Protein AF-A0A353DMP8-F1 (afdb_monomer_lite)

pLDDT: mean 70.0, std 19.02, range [24.19, 96.75]

Foldseek 3Di:
DDDDDDDDDDDDDDDDDDDDAEEEEEDQDDDDLVDGDQQYKYANPNQQWIWGHDPSDTDTPGHPVPDDDDDDDDDDDPAFLDDDPVQFWTKGWPDNDDDAQDFTAIDIDGHPQKDFAWKWKDDPNAIDIDGPQQQPVVCNPVGDGAHPRGMRIDTHMAGAPPPAPAQDDDQEAREFQPVEAHEYEHPDLEAADLAGFYAYEYDYAHYEYEADADPVRAQSHEGADLEEHEYDHQEYEYERYEYEHHPNYPDQEENYHYPYVEYEYYRYEYEAAAHHAEPEEACALHYEYYNYEYEYPDDLVPAHEYLEHYEYHNDANNLEREYYYENYEYESHHYDDDDPRTRENYEYEYPRLEYEHEHELYEYYDLSGAGFAHYEYEYEDPCPPPVVVPLDDDPVNVVSSAHEYEYEYYNYEHRHPLVDPPDDLDQGANYEYYYDDDPDPPDDHWDDDDYNYFYHHYNYAYNNHDFDDDGDDFGARVPHTNYFYWTQDPPDDDDDDRNDRDGDRDDDDPDPDDDPPDDDDPPDPDDDD

Radius of gyration: 38.12 Å; chains: 1; bounding box: 134×67×126 Å

Secondary structure (DSSP, 8-state):
-PPPPPPPPPPPPPPPPPPPPP-EEEESSPPPTTSS-TT-EEEETTT-EEEEEETTEEEEEEETT-SPPPPPPPPPPTTEEEEETTTTEEEEESSS---TT-EE-EEEEE-TTEEEEEEEEEETTEEEEEETTTTHHHHHHH-EEP-TT--EEEEEEEE---------SSSS-EEETTT-SEEEE--SSEES-SSS-B-EEE-SSEEEEEPPBPTTSSB-EEEEESS-EEE-SSEEEEESEEEEE-TT----SEEEEE-SSEEEEEEEEEEE-S-EEEEEEESSS-EEEEEEEEEESS-GGGPPEEEEEEEE--SS--SEEEEEEES-EEES-EEPEETTEE-EEEEE----SEEEEEEES-EE--SSS-BSEEEEEEE-------TTSS----HHHHHHH---EEEEEES-EE-BSGGG-SS-SS---SEEEEEPPPSSTT----------EEEEEES-EETTEE----SSS--EETTEESEEEB------SSSS------B-------SSS--------S---S---

Structure (mmCIF, N/CA/C/O backbone):
data_AF-A0A353DMP8-F1
#
_entry.id   AF-A0A353DMP8-F1
#
loop_
_atom_site.group_PDB
_atom_site.id
_atom_site.type_symbol
_atom_site.label_atom_id
_atom_site.label_alt_id
_atom_site.label_comp_id
_atom_site.label_asym_id
_atom_site.label_entity_id
_atom_site.label_seq_id
_atom_site.pdbx_PDB_ins_code
_atom_site.Cartn_x
_atom_site.Cartn_y
_atom_site.Cartn_z
_atom_site.occupancy
_atom_site.B_iso_or_equiv
_atom_site.auth_seq_id
_atom_site.auth_comp_id
_atom_site.auth_asym_id
_atom_site.auth_atom_id
_atom_site.pdbx_PDB_model_num
ATOM 1 N N . GLU A 1 1 ? 93.066 14.734 -98.770 1.00 44.25 1 GLU A N 1
ATOM 2 C CA . GLU A 1 1 ? 93.262 13.328 -98.376 1.00 44.25 1 GLU A CA 1
ATOM 3 C C . GLU A 1 1 ? 92.172 13.032 -97.372 1.00 44.25 1 GLU A C 1
ATOM 5 O O . GLU A 1 1 ? 92.176 13.648 -96.313 1.00 44.25 1 GLU A O 1
ATOM 10 N N . ASP A 1 2 ? 91.198 12.211 -97.754 1.00 46.03 2 ASP A N 1
ATOM 11 C CA . ASP A 1 2 ? 90.052 11.886 -96.903 1.00 46.03 2 ASP A CA 1
ATOM 12 C C . ASP A 1 2 ? 90.388 10.593 -96.145 1.00 46.03 2 ASP A C 1
ATOM 14 O O . ASP A 1 2 ? 90.717 9.574 -96.756 1.00 46.03 2 ASP A O 1
ATOM 18 N N . GLY A 1 3 ? 90.416 10.673 -94.811 1.00 47.84 3 GLY A N 1
ATOM 19 C CA . GLY A 1 3 ? 90.747 9.558 -93.921 1.00 47.84 3 GLY A CA 1
ATOM 20 C C . GLY A 1 3 ? 89.606 8.543 -93.829 1.00 47.84 3 GLY A C 1
ATOM 21 O O . GLY A 1 3 ? 88.442 8.925 -93.811 1.00 47.84 3 GLY A O 1
ATOM 22 N N . GLN A 1 4 ? 89.950 7.254 -93.787 1.00 49.59 4 GLN A N 1
ATOM 23 C CA . GLN A 1 4 ? 88.997 6.149 -93.635 1.00 49.59 4 GLN A CA 1
ATOM 24 C C . GLN A 1 4 ? 88.373 6.124 -92.232 1.00 49.59 4 GLN A C 1
ATOM 26 O O . GLN A 1 4 ? 89.097 6.207 -91.238 1.00 49.59 4 GLN A O 1
ATOM 31 N N . ASP A 1 5 ? 87.056 5.921 -92.165 1.00 59.84 5 ASP A N 1
ATOM 32 C CA . ASP A 1 5 ? 86.337 5.626 -90.924 1.00 59.84 5 ASP A CA 1
ATOM 33 C C . ASP A 1 5 ? 86.674 4.211 -90.412 1.00 59.84 5 ASP A C 1
ATOM 35 O O . ASP A 1 5 ? 86.852 3.267 -91.189 1.00 59.84 5 ASP A O 1
ATOM 39 N N . GLY A 1 6 ? 86.810 4.074 -89.089 1.00 60.34 6 GLY A N 1
ATOM 40 C CA . GLY A 1 6 ? 87.169 2.825 -88.410 1.00 60.34 6 GLY A CA 1
ATOM 41 C C . GLY A 1 6 ? 86.010 1.825 -88.308 1.00 60.34 6 GLY A C 1
ATOM 42 O O . GLY A 1 6 ? 84.848 2.208 -88.310 1.00 60.34 6 GLY A O 1
ATOM 43 N N . PHE A 1 7 ? 86.339 0.532 -88.200 1.00 54.34 7 PHE A N 1
ATOM 44 C CA . PHE A 1 7 ? 85.360 -0.558 -88.092 1.00 54.34 7 PHE A CA 1
ATOM 45 C C . PHE A 1 7 ? 84.516 -0.485 -86.808 1.00 54.34 7 PHE A C 1
ATOM 47 O O . PHE A 1 7 ? 85.067 -0.341 -85.714 1.00 54.34 7 PHE A O 1
ATOM 54 N N . ASP A 1 8 ? 83.206 -0.706 -86.940 1.00 66.12 8 ASP A N 1
ATOM 55 C CA . ASP A 1 8 ? 82.282 -0.849 -85.811 1.00 66.12 8 ASP A CA 1
ATOM 56 C C . ASP A 1 8 ? 82.561 -2.128 -84.993 1.00 66.12 8 ASP A C 1
ATOM 58 O O . ASP A 1 8 ? 82.921 -3.186 -85.523 1.00 66.12 8 ASP A O 1
ATOM 62 N N . GLY A 1 9 ? 82.411 -2.023 -83.668 1.00 61.00 9 GLY A N 1
ATOM 63 C CA . GLY A 1 9 ? 82.624 -3.121 -82.720 1.00 61.00 9 GLY A CA 1
ATOM 64 C C . GLY A 1 9 ? 81.511 -4.178 -82.757 1.00 61.00 9 GLY A C 1
ATOM 65 O O . GLY A 1 9 ? 80.361 -3.867 -83.036 1.00 61.00 9 GLY A O 1
ATOM 66 N N . LYS A 1 10 ? 81.848 -5.441 -82.451 1.00 60.25 10 LYS A N 1
ATOM 67 C CA . LYS A 1 10 ? 80.879 -6.554 -82.413 1.00 60.25 10 LYS A CA 1
ATOM 68 C C . LYS A 1 10 ? 79.812 -6.364 -81.328 1.00 60.25 10 LYS A C 1
ATOM 70 O O . LYS A 1 10 ? 80.158 -6.141 -80.168 1.00 60.25 10 LYS A O 1
ATOM 75 N N . ASP A 1 11 ? 78.555 -6.599 -81.697 1.00 69.44 11 ASP A N 1
ATOM 76 C CA . ASP A 1 11 ? 77.418 -6.647 -80.773 1.00 69.44 11 ASP A CA 1
ATOM 77 C C . ASP A 1 11 ? 77.572 -7.750 -79.708 1.00 69.44 11 ASP A C 1
ATOM 79 O O . ASP A 1 11 ? 78.077 -8.847 -79.974 1.00 69.44 11 ASP A O 1
ATOM 83 N N . GLY A 1 12 ? 77.134 -7.450 -78.482 1.00 62.78 12 GLY A N 1
ATOM 84 C CA . GLY A 1 12 ? 77.158 -8.374 -77.344 1.00 62.78 12 GLY A CA 1
ATOM 85 C C . GLY A 1 12 ? 76.008 -9.391 -77.358 1.00 62.78 12 GLY A C 1
ATOM 86 O O . GLY A 1 12 ? 74.915 -9.104 -77.837 1.00 62.78 12 GLY A O 1
ATOM 87 N N . ASN A 1 13 ? 76.243 -10.582 -76.792 1.00 62.88 13 ASN A N 1
ATOM 88 C CA . ASN A 1 13 ? 75.238 -11.651 -76.707 1.00 62.88 13 ASN A CA 1
ATOM 89 C C . ASN A 1 13 ? 74.013 -11.246 -75.865 1.00 62.88 13 ASN A C 1
ATOM 91 O O . ASN A 1 13 ? 74.152 -10.682 -74.779 1.00 62.88 13 ASN A O 1
ATOM 95 N N . THR A 1 14 ? 72.821 -11.622 -76.329 1.00 67.94 14 THR A N 1
ATOM 96 C CA . THR A 1 14 ? 71.541 -11.424 -75.632 1.00 67.94 14 THR A CA 1
ATOM 97 C C . THR A 1 14 ? 71.459 -12.280 -74.357 1.00 67.94 14 THR A C 1
ATOM 99 O O . THR A 1 14 ? 71.878 -13.440 -74.350 1.00 67.94 14 THR A O 1
ATOM 102 N N . GLY A 1 15 ? 70.935 -11.714 -73.263 1.00 61.09 15 GLY A N 1
ATOM 103 C CA . GLY A 1 15 ? 70.731 -12.421 -71.988 1.00 61.09 15 GLY A CA 1
ATOM 104 C C . GLY A 1 15 ? 69.573 -13.430 -72.035 1.00 61.09 15 GLY A C 1
ATOM 105 O O . GLY A 1 15 ? 68.670 -13.286 -72.851 1.00 61.09 15 GLY A O 1
ATOM 106 N N . LYS A 1 16 ? 69.599 -14.454 -71.166 1.00 60.44 16 LYS A N 1
ATOM 107 C CA . LYS A 1 16 ? 68.503 -15.436 -71.021 1.00 60.44 16 LYS A CA 1
ATOM 108 C C . LYS A 1 16 ? 67.287 -14.823 -70.319 1.00 60.44 16 LYS A C 1
ATOM 110 O O . LYS A 1 16 ? 67.462 -14.112 -69.330 1.00 60.44 16 LYS A O 1
ATOM 115 N N . ASP A 1 17 ? 66.092 -15.200 -70.769 1.00 65.62 17 ASP A N 1
ATOM 116 C CA . ASP A 1 17 ? 64.818 -14.833 -70.142 1.00 65.62 17 ASP A CA 1
ATOM 117 C C . ASP A 1 17 ? 64.709 -15.365 -68.699 1.00 65.62 17 ASP A C 1
ATOM 119 O O . ASP A 1 17 ? 65.241 -16.428 -68.357 1.00 65.62 17 ASP A O 1
ATOM 123 N N . GLY A 1 18 ? 64.031 -14.603 -67.834 1.00 57.06 18 GLY A N 1
ATOM 124 C CA . GLY A 1 18 ? 63.725 -15.006 -66.458 1.00 57.06 18 GLY A CA 1
ATOM 125 C C . GLY A 1 18 ? 62.662 -16.110 -66.402 1.00 57.06 18 GLY A C 1
ATOM 126 O O . GLY A 1 18 ? 61.872 -16.254 -67.327 1.00 57.06 18 GLY A O 1
ATOM 127 N N . LYS A 1 19 ? 62.635 -16.899 -65.318 1.00 59.72 19 LYS A N 1
ATOM 128 C CA . LYS A 1 19 ? 61.583 -17.910 -65.093 1.00 59.72 19 LYS A CA 1
ATOM 129 C C . LYS A 1 19 ? 60.220 -17.236 -64.880 1.00 59.72 19 LYS A C 1
ATOM 131 O O . LYS A 1 19 ? 60.163 -16.224 -64.183 1.00 59.72 19 LYS A O 1
ATOM 136 N N . ASP A 1 20 ? 59.156 -17.842 -65.404 1.00 67.00 20 ASP A N 1
ATOM 137 C CA . ASP A 1 20 ? 57.774 -17.397 -65.190 1.00 67.00 20 ASP A CA 1
ATOM 138 C C . ASP A 1 20 ? 57.428 -17.349 -63.688 1.00 67.00 20 ASP A C 1
ATOM 140 O O . ASP A 1 20 ? 57.826 -18.224 -62.913 1.00 67.00 20 ASP A O 1
ATOM 144 N N . GLY A 1 21 ? 56.725 -16.294 -63.268 1.00 67.19 21 GLY A N 1
ATOM 145 C CA . GLY A 1 21 ? 56.284 -16.097 -61.883 1.00 67.19 21 GLY A CA 1
ATOM 146 C C . GLY A 1 21 ? 54.974 -16.827 -61.562 1.00 67.19 21 GLY A C 1
ATOM 147 O O . GLY A 1 21 ? 54.242 -17.228 -62.462 1.00 67.19 21 GLY A O 1
ATOM 148 N N . SER A 1 22 ? 54.653 -16.964 -60.274 1.00 78.94 22 SER A N 1
ATOM 149 C CA . SER A 1 22 ? 53.375 -17.533 -59.820 1.00 78.94 22 SER A CA 1
ATOM 150 C C . SER A 1 22 ? 52.200 -16.576 -60.050 1.00 78.94 22 SER A C 1
ATOM 152 O O . SER A 1 22 ? 52.317 -15.377 -59.781 1.00 78.94 22 SER A O 1
ATOM 154 N N . SER A 1 23 ? 51.057 -17.115 -60.466 1.00 85.38 23 SER A N 1
ATOM 155 C CA . SER A 1 23 ? 49.808 -16.400 -60.753 1.00 85.38 23 SER A CA 1
ATOM 156 C C . SER A 1 23 ? 48.729 -16.640 -59.687 1.00 85.38 23 SER A C 1
ATOM 158 O O . SER A 1 23 ? 48.753 -17.631 -58.958 1.00 85.38 23 SER A O 1
ATOM 160 N N . PHE A 1 24 ? 47.753 -15.728 -59.595 1.00 89.94 24 PHE A N 1
ATOM 161 C CA . PHE A 1 24 ? 46.554 -15.895 -58.765 1.00 89.94 24 PHE A CA 1
ATOM 162 C C . PHE A 1 24 ? 45.325 -16.043 -59.668 1.00 89.94 24 PHE A C 1
ATOM 164 O O . PHE A 1 24 ? 44.987 -15.135 -60.425 1.00 89.94 24 PHE A O 1
ATOM 171 N N . LEU A 1 25 ? 44.681 -17.201 -59.596 1.00 93.44 25 LEU A N 1
ATOM 172 C CA . LEU A 1 25 ? 43.546 -17.621 -60.408 1.00 93.44 25 LEU A CA 1
ATOM 173 C C . LEU A 1 25 ? 42.245 -17.566 -59.590 1.00 93.44 25 LEU A C 1
ATOM 175 O O . LEU A 1 25 ? 42.262 -17.524 -58.359 1.00 93.44 25 LEU A O 1
ATOM 179 N N . SER A 1 26 ? 41.095 -17.587 -60.260 1.00 93.44 26 SER A N 1
ATOM 180 C CA . SER A 1 26 ? 39.796 -17.699 -59.592 1.00 93.44 26 SER A CA 1
ATOM 181 C C . SER A 1 26 ? 38.739 -18.353 -60.477 1.00 93.44 26 SER A C 1
ATOM 183 O O . SER A 1 26 ? 38.838 -18.339 -61.705 1.00 93.44 26 SER A O 1
ATOM 185 N N . GLY A 1 27 ? 37.714 -18.921 -59.844 1.00 93.19 27 GLY A N 1
ATOM 186 C CA . GLY A 1 27 ? 36.556 -19.507 -60.516 1.00 93.19 27 GLY A CA 1
ATOM 187 C C . GLY A 1 27 ? 35.506 -19.994 -59.521 1.00 93.19 27 GLY A C 1
ATOM 188 O O . GLY A 1 27 ? 35.681 -19.873 -58.315 1.00 93.19 27 GLY A O 1
ATOM 189 N N . THR A 1 28 ? 34.387 -20.520 -60.012 1.00 93.06 28 THR A N 1
ATOM 190 C CA . THR A 1 28 ? 33.225 -20.886 -59.176 1.00 93.06 28 THR A CA 1
ATOM 191 C C . THR A 1 28 ? 33.259 -22.321 -58.642 1.00 93.06 28 THR A C 1
ATOM 193 O O . THR A 1 28 ? 32.383 -22.719 -57.881 1.00 93.06 28 THR A O 1
ATOM 196 N N . VAL A 1 29 ? 34.253 -23.111 -59.050 1.00 94.19 29 VAL A N 1
ATOM 197 C CA . VAL A 1 29 ? 34.468 -24.502 -58.623 1.00 94.19 29 VAL A CA 1
ATOM 198 C C . VAL A 1 29 ? 35.906 -24.688 -58.157 1.00 94.19 29 VAL A C 1
ATOM 200 O O . VAL A 1 29 ? 36.761 -23.858 -58.467 1.00 94.19 29 VAL A O 1
ATOM 203 N N . ASP A 1 30 ? 36.184 -25.763 -57.425 1.00 94.94 30 ASP A N 1
ATOM 204 C CA . ASP A 1 30 ? 37.546 -26.082 -56.990 1.00 94.94 30 ASP A CA 1
ATOM 205 C C . ASP A 1 30 ? 38.460 -26.349 -58.201 1.00 94.94 30 ASP A C 1
ATOM 207 O O . ASP A 1 30 ? 38.004 -26.891 -59.216 1.00 94.94 30 ASP A O 1
ATOM 211 N N . PRO A 1 31 ? 39.741 -25.950 -58.133 1.00 93.94 31 PRO A N 1
ATOM 212 C CA . PRO A 1 31 ? 40.644 -26.055 -59.269 1.00 93.94 31 PRO A CA 1
ATOM 213 C C . PRO A 1 31 ? 41.014 -27.517 -59.550 1.00 93.94 31 PRO A C 1
ATOM 215 O O . PRO A 1 31 ? 41.283 -28.301 -58.641 1.00 93.94 31 PRO A O 1
ATOM 218 N N . THR A 1 32 ? 41.065 -27.888 -60.828 1.00 92.19 32 THR A N 1
ATOM 219 C CA . THR A 1 32 ? 41.501 -29.221 -61.271 1.00 92.19 32 THR A CA 1
ATOM 220 C C . THR A 1 32 ? 43.012 -29.261 -61.505 1.00 92.19 32 THR A C 1
ATOM 222 O O . THR A 1 32 ? 43.634 -28.231 -61.764 1.00 92.19 32 THR A O 1
ATOM 225 N N . ALA A 1 33 ? 43.618 -30.453 -61.466 1.00 89.75 33 ALA A N 1
ATOM 226 C CA . ALA A 1 33 ? 45.068 -30.634 -61.637 1.00 89.75 33 ALA A CA 1
ATOM 227 C C . ALA A 1 33 ? 45.620 -30.045 -62.953 1.00 89.75 33 ALA A C 1
ATOM 229 O O . ALA A 1 33 ? 46.745 -29.554 -62.981 1.00 89.75 33 ALA A O 1
ATOM 230 N N . ASP A 1 34 ? 44.815 -29.995 -64.018 1.00 89.62 34 ASP A N 1
ATOM 231 C CA . ASP A 1 34 ? 45.215 -29.421 -65.314 1.00 89.62 34 ASP A CA 1
ATOM 232 C C . ASP A 1 34 ? 45.237 -27.878 -65.339 1.00 89.62 34 ASP A C 1
ATOM 234 O O . ASP A 1 34 ? 45.701 -27.276 -66.306 1.00 89.62 34 ASP A O 1
ATOM 238 N N . LEU A 1 35 ? 44.736 -27.214 -64.291 1.00 88.81 35 LEU A N 1
ATOM 239 C CA . LEU A 1 35 ? 44.659 -25.756 -64.205 1.00 88.81 35 LEU A CA 1
ATOM 240 C C . LEU A 1 35 ? 45.895 -25.174 -63.505 1.00 88.81 35 LEU A C 1
ATOM 242 O O . LEU A 1 35 ? 46.240 -25.616 -62.407 1.00 88.81 35 LEU A O 1
ATOM 246 N N . GLY A 1 36 ? 46.520 -24.158 -64.106 1.00 88.12 36 GLY A N 1
ATOM 247 C CA . GLY A 1 36 ? 47.635 -23.394 -63.525 1.00 88.12 36 GLY A CA 1
ATOM 248 C C . GLY A 1 36 ? 48.976 -24.137 -63.458 1.00 88.12 36 GLY A C 1
ATOM 249 O O . GLY A 1 36 ? 49.086 -25.309 -63.827 1.00 88.12 36 GLY A O 1
ATOM 250 N N . SER A 1 37 ? 49.991 -23.447 -62.950 1.00 90.50 37 SER A N 1
ATOM 251 C CA . SER A 1 37 ? 51.357 -23.942 -62.737 1.00 90.50 37 SER A CA 1
ATOM 252 C C . SER A 1 37 ? 51.676 -24.071 -61.247 1.00 90.50 37 SER A C 1
ATOM 254 O O . SER A 1 37 ? 51.052 -23.428 -60.404 1.00 90.50 37 SER A O 1
ATOM 256 N N . ASP A 1 38 ? 52.653 -24.909 -60.896 1.00 89.00 38 ASP A N 1
ATOM 257 C CA . ASP A 1 38 ? 53.108 -25.018 -59.507 1.00 89.00 38 ASP A CA 1
ATOM 258 C C . ASP A 1 38 ? 53.594 -23.660 -58.984 1.00 89.00 38 ASP A C 1
ATOM 260 O O . ASP A 1 38 ? 54.357 -22.950 -59.640 1.00 89.00 38 ASP A O 1
ATOM 264 N N . GLY A 1 39 ? 53.149 -23.306 -57.779 1.00 85.62 39 GLY A N 1
ATOM 265 C CA . GLY A 1 39 ? 53.327 -21.982 -57.190 1.00 85.62 39 GLY A CA 1
ATOM 266 C C . GLY A 1 39 ? 52.101 -21.080 -57.321 1.00 85.62 39 GLY A C 1
ATOM 267 O O . GLY A 1 39 ? 52.006 -20.120 -56.554 1.00 85.62 39 GLY A O 1
ATOM 268 N N . ASP A 1 40 ? 51.156 -21.398 -58.210 1.00 93.19 40 ASP A N 1
ATOM 269 C CA . ASP A 1 40 ? 49.926 -20.627 -58.367 1.00 93.19 40 ASP A CA 1
ATOM 270 C C . ASP A 1 40 ? 49.005 -20.751 -57.151 1.00 93.19 40 ASP A C 1
ATOM 272 O O . ASP A 1 40 ? 49.013 -21.726 -56.393 1.00 93.19 40 ASP A O 1
ATOM 276 N N . MET A 1 41 ? 48.168 -19.735 -56.996 1.00 94.62 41 MET A N 1
ATOM 277 C CA . MET A 1 41 ? 47.105 -19.666 -56.003 1.00 94.62 41 MET A CA 1
ATOM 278 C C . MET A 1 41 ? 45.758 -19.614 -56.723 1.00 94.62 41 MET A C 1
ATOM 280 O O . MET A 1 41 ? 45.675 -19.084 -57.828 1.00 94.62 41 MET A O 1
ATOM 284 N N . TYR A 1 42 ? 44.698 -20.133 -56.112 1.00 96.00 42 TYR A N 1
ATOM 285 C CA . TYR A 1 42 ? 43.359 -20.133 -56.700 1.00 96.00 42 TYR A CA 1
ATOM 286 C C . TYR A 1 42 ? 42.299 -19.795 -55.653 1.00 96.00 42 TYR A C 1
ATOM 288 O O . TYR A 1 42 ? 42.331 -20.352 -54.560 1.00 96.00 42 TYR A O 1
ATOM 296 N N . LEU A 1 43 ? 41.344 -18.924 -55.981 1.00 95.88 43 LEU A N 1
ATOM 297 C CA . LEU A 1 43 ? 40.158 -18.647 -55.162 1.00 95.88 43 LEU A CA 1
ATOM 298 C C . LEU A 1 43 ? 38.909 -19.268 -55.798 1.00 95.88 43 LEU A C 1
ATOM 300 O O . LEU A 1 43 ? 38.488 -18.843 -56.876 1.00 95.88 43 LEU A O 1
ATOM 304 N N . ASN A 1 44 ? 38.268 -20.200 -55.090 1.00 95.00 44 ASN A N 1
ATOM 305 C CA . ASN A 1 44 ? 36.896 -20.580 -55.398 1.00 95.00 44 ASN A CA 1
ATOM 306 C C . ASN A 1 44 ? 35.964 -19.473 -54.883 1.00 95.00 44 ASN A C 1
ATOM 308 O O . ASN A 1 44 ? 35.831 -19.280 -53.679 1.00 95.00 44 ASN A O 1
ATOM 312 N N . THR A 1 45 ? 35.324 -18.720 -55.774 1.00 92.38 45 THR A N 1
ATOM 313 C CA . THR A 1 45 ? 34.479 -17.572 -55.409 1.00 92.38 45 THR A CA 1
ATOM 314 C C . THR A 1 45 ? 33.133 -17.974 -54.807 1.00 92.38 45 THR A C 1
ATOM 316 O O . THR A 1 45 ? 32.512 -17.167 -54.118 1.00 92.38 45 THR A O 1
ATOM 319 N N . GLU A 1 46 ? 32.687 -19.212 -55.033 1.00 93.12 46 GLU A N 1
ATOM 320 C CA . GLU A 1 46 ? 31.439 -19.737 -54.477 1.00 93.12 46 GLU A CA 1
ATOM 321 C C . GLU A 1 46 ? 31.649 -20.157 -53.018 1.00 93.12 46 GLU A C 1
ATOM 323 O O . GLU A 1 46 ? 31.002 -19.648 -52.098 1.00 93.12 46 GLU A O 1
ATOM 328 N N . THR A 1 47 ? 32.637 -21.023 -52.775 1.00 90.94 47 THR A N 1
ATOM 329 C CA . THR A 1 47 ? 32.945 -21.508 -51.422 1.00 90.94 47 THR A CA 1
ATOM 330 C C . THR A 1 47 ? 33.774 -20.512 -50.624 1.00 90.94 47 THR A C 1
ATOM 332 O O . THR A 1 47 ? 33.679 -20.497 -49.403 1.00 90.94 47 THR A O 1
ATOM 335 N N . ASN A 1 48 ? 34.486 -19.599 -51.293 1.00 92.06 48 ASN A N 1
ATOM 336 C CA . ASN A 1 48 ? 35.463 -18.660 -50.726 1.00 92.06 48 ASN A CA 1
ATOM 337 C C . ASN A 1 48 ? 36.737 -19.351 -50.219 1.00 92.06 48 ASN A C 1
ATOM 339 O O . ASN A 1 48 ? 37.487 -18.790 -49.420 1.00 92.06 48 ASN A O 1
ATOM 343 N N . ASP A 1 49 ? 36.991 -20.566 -50.697 1.00 93.81 49 ASP A N 1
ATOM 344 C CA . ASP A 1 49 ? 38.189 -21.319 -50.371 1.00 93.81 49 ASP A CA 1
ATOM 345 C C . ASP A 1 49 ? 39.369 -20.905 -51.251 1.00 93.81 49 ASP A C 1
ATOM 347 O O . ASP A 1 49 ? 39.234 -20.701 -52.458 1.00 93.81 49 ASP A O 1
ATOM 351 N N . VAL A 1 50 ? 40.543 -20.808 -50.638 1.00 94.81 50 VAL A N 1
ATOM 352 C CA . VAL A 1 50 ? 41.807 -20.513 -51.312 1.00 94.81 50 VAL A CA 1
ATOM 353 C C . VAL A 1 50 ? 42.648 -21.774 -51.371 1.00 94.81 50 VAL A C 1
ATOM 355 O O . VAL A 1 50 ? 42.805 -22.470 -50.369 1.00 94.81 50 VAL A O 1
ATOM 358 N N . PHE A 1 51 ? 43.227 -22.036 -52.535 1.00 95.31 51 PHE A N 1
ATOM 359 C CA . PHE A 1 51 ? 44.059 -23.189 -52.838 1.00 95.31 51 PHE A CA 1
ATOM 360 C C . PHE A 1 51 ? 45.438 -22.733 -53.316 1.00 95.31 51 PHE A C 1
ATOM 362 O O . PHE A 1 51 ? 45.586 -21.629 -53.841 1.00 95.31 51 PHE A O 1
ATOM 369 N N . LYS A 1 52 ? 46.439 -23.599 -53.164 1.00 94.69 52 LYS A N 1
ATOM 370 C CA . LYS A 1 52 ? 47.785 -23.428 -53.717 1.00 94.69 52 LYS A CA 1
ATOM 371 C C . LYS A 1 52 ? 48.202 -24.670 -54.484 1.00 94.69 52 LYS A C 1
ATOM 373 O O . LYS A 1 52 ? 47.983 -25.775 -53.987 1.00 94.69 52 LYS A O 1
ATOM 378 N N . LYS A 1 53 ? 48.820 -24.484 -55.650 1.00 93.00 53 LYS A N 1
ATOM 379 C CA . LYS A 1 53 ? 49.335 -25.585 -56.458 1.00 93.00 53 LYS A CA 1
ATOM 380 C C . LYS A 1 53 ? 50.783 -25.908 -56.108 1.00 93.00 53 LYS A C 1
ATOM 382 O O . LYS A 1 53 ? 51.624 -25.006 -56.062 1.00 93.00 53 LYS A O 1
ATOM 387 N N . ALA A 1 54 ? 51.070 -27.178 -55.861 1.00 90.00 54 ALA A N 1
ATOM 388 C CA . ALA A 1 54 ? 52.415 -27.707 -55.681 1.00 90.00 54 ALA A CA 1
ATOM 389 C C . ALA A 1 54 ? 52.454 -29.175 -56.119 1.00 90.00 54 ALA A C 1
ATOM 391 O O . ALA A 1 54 ? 51.503 -29.912 -55.869 1.00 90.00 54 ALA A O 1
ATOM 392 N N . ASP A 1 55 ? 53.548 -29.588 -56.760 1.00 90.94 55 ASP A N 1
ATOM 393 C CA . ASP A 1 55 ? 53.764 -30.953 -57.249 1.00 90.94 55 ASP A CA 1
ATOM 394 C C . ASP A 1 55 ? 52.626 -31.460 -58.163 1.00 90.94 55 ASP A C 1
ATOM 396 O O . ASP A 1 55 ? 52.275 -32.639 -58.164 1.00 90.94 55 ASP A O 1
ATOM 400 N N . GLY A 1 56 ? 52.035 -30.555 -58.953 1.00 88.44 56 GLY A N 1
ATOM 401 C CA . GLY A 1 56 ? 50.915 -30.844 -59.850 1.00 88.44 56 GLY A CA 1
ATOM 402 C C . GLY A 1 56 ? 49.535 -30.892 -59.182 1.00 88.44 56 GLY A C 1
ATOM 403 O O . GLY A 1 56 ? 48.536 -31.017 -59.892 1.00 88.44 56 GLY A O 1
ATOM 404 N N . GLU A 1 57 ? 49.442 -30.738 -57.858 1.00 91.25 57 GLU A N 1
ATOM 405 C CA . GLU A 1 57 ? 48.191 -30.844 -57.099 1.00 91.25 57 GLU A CA 1
ATOM 406 C C . GLU A 1 57 ? 47.790 -29.536 -56.409 1.00 91.25 57 GLU A C 1
ATOM 408 O O . GLU A 1 57 ? 48.624 -28.745 -55.968 1.00 91.25 57 GLU A O 1
ATOM 413 N N . TRP A 1 58 ? 46.479 -29.313 -56.279 1.00 95.06 58 TRP A N 1
ATOM 414 C CA . TRP A 1 58 ? 45.918 -28.173 -55.557 1.00 95.06 58 TRP A CA 1
ATOM 415 C C . TRP A 1 58 ? 45.589 -28.548 -54.112 1.00 95.06 58 TRP A C 1
ATOM 417 O O . TRP A 1 58 ? 44.739 -29.396 -53.855 1.00 95.06 58 TRP A O 1
ATOM 427 N N . THR A 1 59 ? 46.213 -27.862 -53.155 1.00 95.19 59 THR A N 1
ATOM 428 C CA . THR A 1 59 ? 45.923 -28.014 -51.723 1.00 95.19 59 THR A CA 1
ATOM 429 C C . THR A 1 59 ? 45.130 -26.817 -51.209 1.00 95.19 59 THR A C 1
ATOM 431 O O . THR A 1 59 ? 45.539 -25.671 -51.402 1.00 95.19 59 THR A O 1
ATOM 434 N N . LYS A 1 60 ? 44.013 -27.064 -50.516 1.00 94.19 60 LYS A N 1
ATOM 435 C CA . LYS A 1 60 ? 43.227 -26.018 -49.845 1.00 94.19 60 LYS A CA 1
ATOM 436 C C . LYS A 1 60 ? 44.014 -25.429 -48.669 1.00 94.19 60 LYS A C 1
ATOM 438 O O . LYS A 1 60 ? 44.415 -26.155 -47.766 1.00 94.19 60 LYS A O 1
ATOM 443 N N . LEU A 1 61 ? 44.193 -24.111 -48.668 1.00 91.62 61 LEU A N 1
ATOM 444 C CA . LEU A 1 61 ? 44.859 -23.358 -47.604 1.00 91.62 61 LEU A CA 1
ATOM 445 C C . LEU A 1 61 ? 43.891 -22.841 -46.535 1.00 91.62 61 LEU A C 1
ATOM 447 O O . LEU A 1 61 ? 44.265 -22.757 -45.370 1.00 91.62 61 LEU A O 1
ATOM 451 N N . GLY A 1 62 ? 42.666 -22.467 -46.910 1.00 89.00 62 GLY A N 1
ATOM 452 C CA . GLY A 1 62 ? 41.696 -21.890 -45.975 1.00 89.00 62 GLY A CA 1
ATOM 453 C C . GLY A 1 62 ? 40.519 -21.219 -46.674 1.00 89.00 62 GLY A C 1
ATOM 454 O O . GLY A 1 62 ? 40.372 -21.354 -47.885 1.00 89.00 62 GLY A O 1
ATOM 455 N N . ASN A 1 63 ? 39.693 -20.499 -45.911 1.00 90.06 63 ASN A N 1
ATOM 456 C CA . ASN A 1 63 ? 38.545 -19.744 -46.416 1.00 90.06 63 ASN A CA 1
ATOM 457 C C . ASN A 1 63 ? 38.708 -18.245 -46.125 1.00 90.06 63 ASN A C 1
ATOM 459 O O . ASN A 1 63 ? 39.038 -17.874 -44.999 1.00 90.06 63 ASN A O 1
ATOM 463 N N . ILE A 1 64 ? 38.463 -17.376 -47.110 1.00 88.19 64 ILE A N 1
ATOM 464 C CA . ILE A 1 64 ? 38.666 -15.923 -46.953 1.00 88.19 64 ILE A CA 1
ATOM 465 C C . ILE A 1 64 ? 37.576 -15.229 -46.132 1.00 88.19 64 ILE A C 1
ATOM 467 O O . ILE A 1 64 ? 37.770 -14.084 -45.735 1.00 88.19 64 ILE A O 1
ATOM 471 N N . LYS A 1 65 ? 36.435 -15.883 -45.872 1.00 80.56 65 LYS A N 1
ATOM 472 C CA . LYS A 1 65 ? 35.343 -15.286 -45.088 1.00 80.56 65 LYS A CA 1
ATOM 473 C C . LYS A 1 65 ? 35.578 -15.323 -43.574 1.00 80.56 65 LYS A C 1
ATOM 475 O O . LYS A 1 65 ? 34.863 -14.619 -42.868 1.00 80.56 65 LYS A O 1
ATOM 480 N N . GLY A 1 66 ? 36.580 -16.066 -43.091 1.00 70.25 66 GLY A N 1
ATOM 481 C CA . GLY A 1 66 ? 36.810 -16.271 -41.657 1.00 70.25 66 GLY A CA 1
ATOM 482 C C . GLY A 1 66 ? 35.608 -16.910 -40.947 1.00 70.25 66 GLY A C 1
ATOM 483 O O . GLY A 1 66 ? 34.576 -17.192 -41.560 1.00 70.25 66 GLY A O 1
ATOM 484 N N . ASP A 1 67 ? 35.732 -17.148 -39.643 1.00 75.62 67 ASP A N 1
ATOM 485 C CA . ASP A 1 67 ? 34.579 -17.548 -38.836 1.00 75.62 67 ASP A CA 1
ATOM 486 C C . ASP A 1 67 ? 33.607 -16.368 -38.680 1.00 75.62 67 ASP A C 1
ATOM 488 O O . ASP A 1 67 ? 34.002 -15.198 -38.676 1.00 75.62 67 ASP A O 1
ATOM 492 N N . LYS A 1 68 ? 32.311 -16.668 -38.544 1.00 70.62 68 LYS A N 1
ATOM 493 C CA . LYS A 1 68 ? 31.298 -15.649 -38.244 1.00 70.62 68 LYS A CA 1
ATOM 494 C C . LYS A 1 68 ? 31.668 -14.961 -36.924 1.00 70.62 68 LYS A C 1
ATOM 496 O O . LYS A 1 68 ? 31.799 -15.639 -35.912 1.00 70.62 68 LYS A O 1
ATOM 501 N N . GLY A 1 69 ? 31.788 -13.632 -36.935 1.00 64.81 69 GLY A N 1
ATOM 502 C CA . GLY A 1 69 ? 32.000 -12.857 -35.710 1.00 64.81 69 GLY A CA 1
ATOM 503 C C . GLY A 1 69 ? 30.858 -13.034 -34.704 1.00 64.81 69 GLY A C 1
ATOM 504 O O . GLY A 1 69 ? 29.728 -13.361 -35.086 1.00 64.81 69 GLY A O 1
ATOM 505 N N . ASP A 1 70 ? 31.151 -12.805 -33.425 1.00 68.25 70 ASP A N 1
ATOM 506 C CA . ASP A 1 70 ? 30.154 -12.863 -32.355 1.00 68.25 70 ASP A CA 1
ATOM 507 C C . ASP A 1 70 ? 28.952 -11.954 -32.657 1.00 68.25 70 ASP A C 1
ATOM 509 O O . ASP A 1 70 ? 29.066 -10.907 -33.305 1.00 68.25 70 ASP A O 1
ATOM 513 N N . LYS A 1 71 ? 27.761 -12.359 -32.197 1.00 60.09 71 LYS A N 1
ATOM 514 C CA . LYS A 1 71 ? 26.560 -11.523 -32.307 1.00 60.09 71 LYS A CA 1
ATOM 515 C C . LYS A 1 71 ? 26.821 -10.216 -31.545 1.00 60.09 71 LYS A C 1
ATOM 517 O O . LYS A 1 71 ? 27.106 -10.264 -30.354 1.00 60.09 71 LYS A O 1
ATOM 522 N N . GLY A 1 72 ? 26.699 -9.070 -32.218 1.00 51.97 72 GLY A N 1
ATOM 523 C CA . GLY A 1 72 ? 26.805 -7.764 -31.561 1.00 51.97 72 GLY A CA 1
ATOM 524 C C . GLY A 1 72 ? 25.785 -7.617 -30.427 1.00 51.97 72 GLY A C 1
ATOM 525 O O . GLY A 1 72 ? 24.668 -8.132 -30.532 1.00 51.97 72 GLY A O 1
ATOM 526 N N . GLU A 1 73 ? 26.171 -6.933 -29.348 1.00 56.47 73 GLU A N 1
ATOM 527 C CA . GLU A 1 73 ? 25.264 -6.583 -28.251 1.00 56.47 73 GLU A CA 1
ATOM 528 C C . GLU A 1 73 ? 24.062 -5.792 -28.794 1.00 56.47 73 GLU A C 1
ATOM 530 O O . GLU A 1 73 ? 24.228 -4.883 -29.611 1.00 56.47 73 GLU A O 1
ATOM 535 N N . ASP A 1 74 ? 22.841 -6.154 -28.377 1.00 61.84 74 ASP A N 1
ATOM 536 C CA . ASP A 1 74 ? 21.615 -5.526 -28.882 1.00 61.84 74 ASP A CA 1
ATOM 537 C C . ASP A 1 74 ? 21.656 -4.004 -28.634 1.00 61.84 74 ASP A C 1
ATOM 539 O O . ASP A 1 74 ? 21.690 -3.552 -27.479 1.00 61.84 74 ASP A O 1
ATOM 543 N N . ALA A 1 75 ? 21.657 -3.230 -29.725 1.00 59.06 75 ALA A N 1
ATOM 544 C CA . ALA A 1 75 ? 21.713 -1.772 -29.714 1.00 59.06 75 ALA A CA 1
ATOM 545 C C . ALA A 1 75 ? 20.556 -1.160 -28.906 1.00 59.06 75 ALA A C 1
ATOM 547 O O . ALA A 1 75 ? 19.446 -1.695 -28.877 1.00 59.06 75 ALA A O 1
ATOM 548 N N . ILE A 1 76 ? 20.811 -0.010 -28.271 1.00 59.47 76 ILE A N 1
ATOM 549 C CA . ILE A 1 76 ? 19.776 0.776 -27.589 1.00 59.47 76 ILE A CA 1
ATOM 550 C C . ILE A 1 76 ? 18.722 1.185 -28.637 1.00 59.47 76 ILE A C 1
ATOM 552 O O . ILE A 1 76 ? 19.090 1.803 -29.641 1.00 59.47 76 ILE A O 1
ATOM 556 N N . PRO A 1 77 ? 17.433 0.852 -28.446 1.00 62.31 77 PRO A N 1
ATOM 557 C CA . PRO A 1 77 ? 16.370 1.243 -29.362 1.00 62.31 77 PRO A CA 1
ATOM 558 C C . PRO A 1 77 ? 16.328 2.761 -29.542 1.00 62.31 77 PRO A C 1
ATOM 560 O O . PRO A 1 77 ? 16.433 3.514 -28.576 1.00 62.31 77 PRO A O 1
ATOM 563 N N . THR A 1 78 ? 16.103 3.219 -30.774 1.00 59.81 78 THR A N 1
ATOM 564 C CA . THR A 1 78 ? 16.036 4.649 -31.134 1.00 59.81 78 THR A CA 1
ATOM 565 C C . THR A 1 78 ? 14.923 5.413 -30.399 1.00 59.81 78 THR A C 1
ATOM 567 O O . THR A 1 78 ? 14.952 6.637 -30.344 1.00 59.81 78 THR A O 1
ATOM 570 N N . TYR A 1 79 ? 13.964 4.696 -29.807 1.00 61.88 79 TYR A N 1
ATOM 571 C CA . TYR A 1 79 ? 12.800 5.237 -29.101 1.00 61.88 79 TYR A CA 1
ATOM 572 C C . TYR A 1 79 ? 12.823 4.929 -27.595 1.00 61.88 79 TYR A C 1
ATOM 574 O O . TYR A 1 79 ? 11.786 4.746 -26.960 1.00 61.88 79 TYR A O 1
ATOM 582 N N . ALA A 1 80 ? 14.018 4.819 -27.010 1.00 59.16 80 ALA A N 1
ATOM 583 C CA . ALA A 1 80 ? 14.160 4.767 -25.562 1.00 59.16 80 ALA A CA 1
ATOM 584 C C . ALA A 1 80 ? 13.764 6.127 -24.963 1.00 59.16 80 ALA A C 1
ATOM 586 O O . ALA A 1 80 ? 14.443 7.130 -25.175 1.00 59.16 80 ALA A O 1
ATOM 587 N N . ASN A 1 81 ? 12.668 6.160 -24.200 1.00 56.31 81 ASN A N 1
ATOM 588 C CA . ASN A 1 81 ? 12.157 7.393 -23.591 1.00 56.31 81 ASN A CA 1
ATOM 589 C C . ASN A 1 81 ? 12.994 7.851 -22.387 1.00 56.31 81 ASN A C 1
ATOM 591 O O . ASN A 1 81 ? 12.812 8.963 -21.893 1.00 56.31 81 ASN A O 1
ATOM 595 N N . THR A 1 82 ? 13.924 7.022 -21.899 1.00 53.50 82 THR A N 1
ATOM 596 C CA . THR A 1 82 ? 14.927 7.429 -20.906 1.00 53.50 82 THR A CA 1
ATOM 597 C C . THR A 1 82 ? 16.081 6.427 -20.893 1.00 53.50 82 THR A C 1
ATOM 599 O O . THR A 1 82 ? 15.954 5.342 -20.334 1.00 53.50 82 THR A O 1
ATOM 602 N N . PHE A 1 83 ? 17.216 6.757 -21.514 1.00 43.69 83 PHE A N 1
ATOM 603 C CA . PHE A 1 83 ? 18.453 5.997 -21.316 1.00 43.69 83 PHE A CA 1
ATOM 604 C C . PHE A 1 83 ? 19.172 6.550 -20.080 1.00 43.69 83 PHE A C 1
ATOM 606 O O . PHE A 1 83 ? 19.709 7.656 -20.124 1.00 43.69 83 PHE A O 1
ATOM 613 N N . LEU A 1 84 ? 19.149 5.806 -18.971 1.00 52.34 84 LEU A N 1
ATOM 614 C CA . LEU A 1 84 ? 19.829 6.174 -17.724 1.00 52.34 84 LEU A CA 1
ATOM 615 C C . LEU A 1 84 ? 20.713 5.005 -17.259 1.00 52.34 84 LEU A C 1
ATOM 617 O O . LEU A 1 84 ? 20.301 4.231 -16.399 1.00 52.34 84 LEU A O 1
ATOM 621 N N . PRO A 1 85 ? 21.940 4.869 -17.798 1.00 46.12 85 PRO A N 1
ATOM 622 C CA . PRO A 1 85 ? 22.843 3.759 -17.472 1.00 46.12 85 PRO A CA 1
ATOM 623 C C . PRO A 1 85 ? 23.289 3.727 -15.999 1.00 46.12 85 PRO A C 1
ATOM 625 O O . PRO A 1 85 ? 23.856 2.745 -15.547 1.00 46.12 85 PRO A O 1
ATOM 628 N N . SER A 1 86 ? 23.028 4.774 -15.209 1.00 53.78 86 SER A N 1
ATOM 629 C CA . SER A 1 86 ? 23.269 4.767 -13.759 1.00 53.78 86 SER A CA 1
ATOM 630 C C . SER A 1 86 ? 22.107 4.202 -12.929 1.00 53.78 86 SER A C 1
ATOM 632 O O . SER A 1 86 ? 22.233 4.122 -11.710 1.00 53.78 86 SER A O 1
ATOM 634 N N . LEU A 1 87 ? 20.968 3.867 -13.551 1.00 56.47 87 LEU A N 1
ATOM 635 C CA . LEU A 1 87 ? 19.747 3.416 -12.871 1.00 56.47 87 LEU A CA 1
ATOM 636 C C . LEU A 1 87 ? 19.410 1.937 -13.116 1.00 56.47 87 LEU A C 1
ATOM 638 O O . LEU A 1 87 ? 18.322 1.520 -12.751 1.00 56.47 87 LEU A O 1
ATOM 642 N N . GLY A 1 88 ? 20.296 1.129 -13.708 1.00 67.44 88 GLY A N 1
ATOM 643 C CA . GLY A 1 88 ? 20.073 -0.319 -13.828 1.00 67.44 88 GLY A CA 1
ATOM 644 C C . GLY A 1 88 ? 19.169 -0.780 -14.973 1.00 67.44 88 GLY A C 1
ATOM 645 O O . GLY A 1 88 ? 18.730 -1.932 -14.985 1.00 67.44 88 GLY A O 1
ATOM 646 N N . GLY A 1 89 ? 18.873 0.089 -15.942 1.00 76.06 89 GLY A N 1
ATOM 647 C CA . GLY A 1 89 ? 18.104 -0.270 -17.132 1.00 76.06 89 GLY A CA 1
ATOM 648 C C . GLY A 1 89 ? 17.473 0.919 -17.853 1.00 76.06 89 GLY A C 1
ATOM 649 O O . GLY A 1 89 ? 17.731 2.082 -17.540 1.00 76.06 89 GLY A O 1
ATOM 650 N N . TYR A 1 90 ? 16.615 0.627 -18.833 1.00 77.12 90 TYR A N 1
ATOM 651 C CA . TYR A 1 90 ? 15.780 1.628 -19.504 1.00 77.12 90 TYR A CA 1
ATOM 652 C C . TYR A 1 90 ? 14.437 1.060 -19.977 1.00 77.12 90 TYR A C 1
ATOM 654 O O . TYR A 1 90 ? 14.306 -0.136 -20.255 1.00 77.12 90 TYR A O 1
ATOM 662 N N . LEU A 1 91 ? 13.447 1.948 -20.115 1.00 81.62 91 LEU A N 1
ATOM 663 C CA . LEU A 1 91 ? 12.196 1.667 -20.821 1.00 81.62 91 LEU A CA 1
ATOM 664 C C . LEU A 1 91 ? 12.259 2.180 -22.250 1.00 81.62 91 LEU A C 1
ATOM 666 O O . LEU A 1 91 ? 12.822 3.240 -22.536 1.00 81.62 91 LEU A O 1
ATOM 670 N N . TYR A 1 92 ? 11.620 1.442 -23.142 1.00 80.25 92 TYR A N 1
ATOM 671 C CA . TYR A 1 92 ? 11.471 1.825 -24.531 1.00 80.25 92 TYR A CA 1
ATOM 672 C C . TYR A 1 92 ? 10.114 1.389 -25.057 1.00 80.25 92 TYR A C 1
ATOM 674 O O . TYR A 1 92 ? 9.567 0.359 -24.662 1.00 80.25 92 TYR A O 1
ATOM 682 N N . SER A 1 93 ? 9.574 2.191 -25.961 1.00 80.88 93 SER A N 1
ATOM 683 C CA . SER A 1 93 ? 8.448 1.788 -26.787 1.00 80.88 93 SER A CA 1
ATOM 684 C C . SER A 1 93 ? 8.926 0.999 -28.005 1.00 80.88 93 SER A C 1
ATOM 686 O O . SER A 1 93 ? 10.089 1.082 -28.407 1.00 80.88 93 SER A O 1
ATOM 688 N N . ASP A 1 94 ? 8.026 0.244 -28.632 1.00 78.75 94 ASP A N 1
ATOM 689 C CA . ASP A 1 94 ? 8.306 -0.387 -29.927 1.00 78.75 94 ASP A CA 1
ATOM 690 C C . ASP A 1 94 ? 8.469 0.634 -31.076 1.00 78.75 94 ASP A C 1
ATOM 692 O O . ASP A 1 94 ? 9.149 0.343 -32.062 1.00 78.75 94 ASP A O 1
ATOM 696 N N . LYS A 1 95 ? 7.924 1.850 -30.922 1.00 78.38 95 LYS A N 1
ATOM 697 C CA . LYS A 1 95 ? 8.048 2.968 -31.871 1.00 78.38 95 LYS A CA 1
ATOM 698 C C . LYS A 1 95 ? 8.078 4.351 -31.210 1.00 78.38 95 LYS A C 1
ATOM 700 O O . LYS A 1 95 ? 7.715 4.507 -30.047 1.00 78.38 95 LYS A O 1
ATOM 705 N N . GLY A 1 96 ? 8.501 5.369 -31.963 1.00 74.56 96 GLY A N 1
ATOM 706 C CA . GLY A 1 96 ? 8.694 6.739 -31.457 1.00 74.56 96 GLY A CA 1
ATOM 707 C C . GLY A 1 96 ? 7.444 7.605 -31.371 1.00 74.56 96 GLY A C 1
ATOM 708 O O . GLY A 1 96 ? 7.444 8.602 -30.657 1.00 74.56 96 GLY A O 1
ATOM 709 N N . SER A 1 97 ? 6.382 7.247 -32.090 1.00 79.81 97 SER A N 1
ATOM 710 C CA . SER A 1 97 ? 5.118 7.981 -32.091 1.00 79.81 97 SER A CA 1
ATOM 711 C C . SER A 1 97 ? 3.951 7.034 -32.334 1.00 79.81 97 SER A C 1
ATOM 713 O O . SER A 1 97 ? 4.073 6.045 -33.060 1.00 79.81 97 SER A O 1
ATOM 715 N N . TYR A 1 98 ? 2.814 7.355 -31.730 1.00 84.25 98 TYR A N 1
ATOM 716 C CA . TYR A 1 98 ? 1.588 6.568 -31.791 1.00 84.25 98 TYR A CA 1
ATOM 717 C C . TYR A 1 98 ? 0.437 7.457 -32.230 1.00 84.25 98 TYR A C 1
ATOM 719 O O . TYR A 1 98 ? 0.377 8.621 -31.831 1.00 84.25 98 TYR A O 1
ATOM 727 N N . GLU A 1 99 ? -0.478 6.896 -33.013 1.00 86.19 99 GLU A N 1
ATOM 728 C CA . GLU A 1 99 ? -1.727 7.576 -33.341 1.00 86.19 99 GLU A CA 1
ATOM 729 C C . GLU A 1 99 ? -2.680 7.522 -32.142 1.00 86.19 99 GLU A C 1
ATOM 731 O O . GLU A 1 99 ? -2.648 6.579 -31.346 1.00 86.19 99 GLU A O 1
ATOM 736 N N . ALA A 1 100 ? -3.549 8.524 -31.993 1.00 84.62 100 ALA A N 1
ATOM 737 C CA . ALA A 1 100 ? -4.516 8.543 -30.898 1.00 84.62 100 ALA A CA 1
ATOM 738 C C . ALA A 1 100 ? -5.387 7.269 -30.907 1.00 84.62 100 ALA A C 1
ATOM 740 O O . ALA A 1 100 ? -5.962 6.894 -31.926 1.00 84.62 100 ALA A O 1
ATOM 741 N N . GLY A 1 101 ? -5.487 6.602 -29.754 1.00 82.12 101 GLY A N 1
ATOM 742 C CA . GLY A 1 101 ? -6.212 5.339 -29.585 1.00 82.12 101 GLY A CA 1
ATOM 743 C C . GLY A 1 101 ? -5.381 4.072 -29.820 1.00 82.12 101 GLY A C 1
ATOM 744 O O . GLY A 1 101 ? -5.773 3.006 -29.344 1.00 82.12 101 GLY A O 1
ATOM 745 N N . GLU A 1 102 ? -4.223 4.169 -30.472 1.00 88.00 102 GLU A N 1
ATOM 746 C CA . GLU A 1 102 ? -3.323 3.033 -30.677 1.00 88.00 102 GLU A CA 1
ATOM 747 C C . GLU A 1 102 ? -2.687 2.557 -29.363 1.00 88.00 102 GLU A C 1
ATOM 749 O O . GLU A 1 102 ? -2.467 3.348 -28.454 1.00 88.00 102 GLU A O 1
ATOM 754 N N . LYS A 1 103 ? -2.369 1.267 -29.226 1.00 86.56 103 LYS A N 1
ATOM 755 C CA . LYS A 1 103 ? -1.715 0.743 -28.019 1.00 86.56 103 LYS A CA 1
ATOM 756 C C . LYS A 1 103 ? -0.213 1.033 -28.011 1.00 86.56 103 LYS A C 1
ATOM 758 O O . LYS A 1 103 ? 0.501 0.635 -28.922 1.00 86.56 103 LYS A O 1
ATOM 763 N N . ILE A 1 104 ? 0.251 1.664 -26.938 1.00 86.50 104 ILE A N 1
ATOM 764 C CA . ILE A 1 104 ? 1.653 1.894 -26.597 1.00 86.50 104 ILE A CA 1
ATOM 765 C C . ILE A 1 104 ? 2.211 0.638 -25.951 1.00 86.50 104 ILE A C 1
ATOM 767 O O . ILE A 1 104 ? 1.921 0.366 -24.786 1.00 86.50 104 ILE A O 1
ATOM 771 N N . GLN A 1 105 ? 3.013 -0.106 -26.705 1.00 85.12 105 GLN A N 1
ATOM 772 C CA . GLN A 1 105 ? 3.711 -1.290 -26.219 1.00 85.12 105 GLN A CA 1
ATOM 773 C C . GLN A 1 105 ? 5.017 -0.864 -25.555 1.00 85.12 105 GLN A C 1
ATOM 775 O O . GLN A 1 105 ? 5.905 -0.306 -26.207 1.00 85.12 105 GLN A O 1
ATOM 780 N N . LEU A 1 106 ? 5.123 -1.105 -24.248 1.00 85.12 106 LEU A N 1
ATOM 781 C CA . LEU A 1 106 ? 6.302 -0.771 -23.459 1.00 85.12 106 LEU A CA 1
ATOM 782 C C . LEU A 1 106 ? 7.125 -2.016 -23.186 1.00 85.12 106 LEU A C 1
ATOM 784 O O . LEU A 1 106 ? 6.610 -3.064 -22.814 1.00 85.12 106 LEU A O 1
ATOM 788 N N . LYS A 1 107 ? 8.435 -1.872 -23.327 1.00 83.00 107 LYS A N 1
ATOM 789 C CA . LYS A 1 107 ? 9.409 -2.904 -23.013 1.00 83.00 107 LYS A CA 1
ATOM 790 C C . LYS A 1 107 ? 10.468 -2.331 -22.090 1.00 83.00 107 LYS A C 1
ATOM 792 O O . LYS A 1 107 ? 10.747 -1.132 -22.095 1.00 83.00 107 LYS A O 1
ATOM 797 N N . ALA A 1 108 ? 11.084 -3.216 -21.322 1.00 84.12 108 ALA A N 1
ATOM 798 C CA . ALA A 1 108 ? 12.185 -2.887 -20.437 1.00 84.12 108 ALA A CA 1
ATOM 799 C C . ALA A 1 108 ? 13.425 -3.683 -20.841 1.00 84.12 108 ALA A C 1
ATOM 801 O O . ALA A 1 108 ? 13.332 -4.872 -21.151 1.00 84.12 108 ALA A O 1
ATOM 802 N N . LYS A 1 109 ? 14.592 -3.034 -20.827 1.00 82.19 109 LYS A N 1
ATOM 803 C CA . LYS A 1 109 ? 15.881 -3.727 -20.756 1.00 82.19 109 LYS A CA 1
ATOM 804 C C . LYS A 1 109 ? 16.443 -3.467 -19.369 1.00 82.19 109 LYS A C 1
ATOM 806 O O . LYS A 1 109 ? 16.613 -2.311 -18.990 1.00 82.19 109 LYS A O 1
ATOM 811 N N . VAL A 1 110 ? 16.696 -4.539 -18.632 1.00 80.75 110 VAL A N 1
ATOM 812 C CA . VAL A 1 110 ? 17.195 -4.485 -17.258 1.00 80.75 110 VAL A CA 1
ATOM 813 C C . VAL A 1 110 ? 18.648 -4.943 -17.255 1.00 80.75 110 VAL A C 1
ATOM 815 O O . VAL A 1 110 ? 18.987 -5.927 -17.916 1.00 80.75 110 VAL A O 1
ATOM 818 N N . GLU A 1 111 ? 19.513 -4.208 -16.566 1.00 76.25 111 GLU A N 1
ATOM 819 C CA . GLU A 1 111 ? 20.910 -4.597 -16.380 1.00 76.25 111 GLU A CA 1
ATOM 820 C C . GLU A 1 111 ? 21.026 -5.762 -15.385 1.00 76.25 111 GLU A C 1
ATOM 822 O O . GLU A 1 111 ? 20.157 -5.982 -14.540 1.00 76.25 111 GLU A O 1
ATOM 827 N N . ALA A 1 112 ? 22.104 -6.544 -15.483 1.00 73.88 112 ALA A N 1
ATOM 828 C CA . ALA A 1 112 ? 22.317 -7.683 -14.594 1.00 73.88 112 ALA A CA 1
ATOM 829 C C . ALA A 1 112 ? 22.395 -7.231 -13.122 1.00 73.88 112 ALA A C 1
ATOM 831 O O . ALA A 1 112 ? 23.133 -6.305 -12.790 1.00 73.88 112 ALA A O 1
ATOM 832 N N . GLY A 1 113 ? 21.647 -7.903 -12.241 1.00 69.81 113 GLY A N 1
ATOM 833 C CA . GLY A 1 113 ? 21.550 -7.547 -10.819 1.00 69.81 113 GLY A CA 1
ATOM 834 C C . GLY A 1 113 ? 20.523 -6.455 -10.505 1.00 69.81 113 GLY A C 1
ATOM 835 O O . GLY A 1 113 ? 20.448 -6.015 -9.357 1.00 69.81 113 GLY A O 1
ATOM 836 N N . TYR A 1 114 ? 19.733 -6.029 -11.495 1.00 74.12 114 TYR A N 1
ATOM 837 C CA . TYR A 1 114 ? 18.602 -5.130 -11.304 1.00 74.12 114 TYR A CA 1
ATOM 838 C C . TYR A 1 114 ? 17.270 -5.803 -11.663 1.00 74.12 114 TYR A C 1
ATOM 840 O O . TYR A 1 114 ? 17.228 -6.775 -12.418 1.00 74.12 114 TYR A O 1
ATOM 848 N N . ALA A 1 115 ? 16.170 -5.264 -11.141 1.00 79.75 115 ALA A N 1
ATOM 849 C CA . ALA A 1 115 ? 14.798 -5.620 -11.495 1.00 79.75 115 ALA A CA 1
ATOM 850 C C . ALA A 1 115 ? 13.974 -4.347 -11.733 1.00 79.75 115 ALA A C 1
ATOM 852 O O . ALA A 1 115 ? 14.191 -3.344 -11.063 1.00 79.75 115 ALA A O 1
ATOM 853 N N . LEU A 1 116 ? 13.046 -4.357 -12.696 1.00 81.56 116 LEU A N 1
ATOM 854 C CA . LEU A 1 116 ? 12.040 -3.297 -12.828 1.00 81.56 116 LEU A CA 1
ATOM 855 C C . LEU A 1 116 ? 10.901 -3.605 -11.857 1.00 81.56 116 LEU A C 1
ATOM 857 O O . LEU A 1 116 ? 10.274 -4.651 -12.005 1.00 81.56 116 LEU A O 1
ATOM 861 N N . GLU A 1 117 ? 10.633 -2.721 -10.901 1.00 78.44 117 GLU A N 1
ATOM 862 C CA . GLU A 1 117 ? 9.569 -2.929 -9.905 1.00 78.44 117 GLU A CA 1
ATOM 863 C C . GLU A 1 117 ? 8.339 -2.074 -10.194 1.00 78.44 117 GLU A C 1
ATOM 865 O O . GLU A 1 117 ? 7.209 -2.538 -10.058 1.00 78.44 117 GLU A O 1
ATOM 870 N N . SER A 1 118 ? 8.542 -0.851 -10.684 1.00 76.38 118 SER A N 1
ATOM 871 C CA . SER A 1 118 ? 7.430 0.022 -11.044 1.00 76.38 118 SER A CA 1
ATOM 872 C C . SER A 1 118 ? 7.758 0.976 -12.185 1.00 76.38 118 SER A C 1
ATOM 874 O O . SER A 1 118 ? 8.911 1.186 -12.570 1.00 76.38 118 SER A O 1
ATOM 876 N N . VAL A 1 119 ? 6.705 1.538 -12.771 1.00 78.12 119 VAL A N 1
ATOM 877 C CA . VAL A 1 119 ? 6.769 2.558 -13.813 1.00 78.12 119 VAL A CA 1
ATOM 878 C C . VAL A 1 119 ? 5.824 3.689 -13.454 1.00 78.12 119 VAL A C 1
ATOM 880 O O . VAL A 1 119 ? 4.615 3.497 -13.326 1.00 78.12 119 VAL A O 1
ATOM 883 N N . GLU A 1 120 ? 6.384 4.885 -13.336 1.00 75.94 120 GLU A N 1
ATOM 884 C CA . GLU A 1 120 ? 5.629 6.124 -13.277 1.00 75.94 120 GLU A CA 1
ATOM 885 C C . GLU A 1 120 ? 5.279 6.562 -14.704 1.00 75.94 120 GLU A C 1
ATOM 887 O O . GLU A 1 120 ? 6.131 6.621 -15.589 1.00 75.94 120 GLU A O 1
ATOM 892 N N . VAL A 1 121 ? 4.016 6.878 -14.940 1.00 77.25 121 VAL A N 1
ATOM 893 C CA . VAL A 1 121 ? 3.476 7.326 -16.217 1.00 77.25 121 VAL A CA 1
ATOM 894 C C . VAL A 1 121 ? 2.870 8.704 -16.007 1.00 77.25 121 VAL A C 1
ATOM 896 O O . VAL A 1 121 ? 1.883 8.841 -15.301 1.00 77.25 121 VAL A O 1
ATOM 899 N N . GLY A 1 122 ? 3.440 9.736 -16.607 1.00 73.88 122 GLY A N 1
ATOM 900 C CA . GLY A 1 122 ? 2.885 11.082 -16.657 1.00 73.88 122 GLY A CA 1
ATOM 901 C C . GLY A 1 122 ? 1.950 11.260 -17.856 1.00 73.88 122 GLY A C 1
ATOM 902 O O . GLY A 1 122 ? 2.328 10.926 -18.979 1.00 73.88 122 GLY A O 1
ATOM 903 N N . TYR A 1 123 ? 0.759 11.822 -17.642 1.00 70.81 123 TYR A N 1
ATOM 904 C CA . TYR A 1 123 ? -0.189 12.223 -18.688 1.00 70.81 123 TYR A CA 1
ATOM 905 C C . TYR A 1 123 ? -0.955 13.494 -18.295 1.00 70.81 123 TYR A C 1
ATOM 907 O O . TYR A 1 123 ? -1.636 13.523 -17.267 1.00 70.81 123 TYR A O 1
ATOM 915 N N . ASN A 1 124 ? -0.870 14.544 -19.123 1.00 68.62 124 ASN A N 1
ATOM 916 C CA . ASN A 1 124 ? -1.516 15.848 -18.892 1.00 68.62 124 ASN A CA 1
ATOM 917 C C . ASN A 1 124 ? -1.270 16.418 -17.481 1.00 68.62 124 ASN A C 1
ATOM 919 O O . ASN A 1 124 ? -2.196 16.875 -16.816 1.00 68.62 124 ASN A O 1
ATOM 923 N N . GLY A 1 125 ? -0.026 16.330 -17.001 1.00 63.56 125 GLY A N 1
ATOM 924 C CA . GLY A 1 125 ? 0.361 16.779 -15.658 1.00 63.56 125 GLY A CA 1
ATOM 925 C C . GLY A 1 125 ? -0.040 15.838 -14.514 1.00 63.56 125 GLY A C 1
ATOM 926 O O . GLY A 1 125 ? 0.345 16.090 -13.380 1.00 63.56 125 GLY A O 1
ATOM 927 N N . ASN A 1 126 ? -0.759 14.746 -14.793 1.00 58.38 126 ASN A N 1
ATOM 928 C CA . ASN A 1 126 ? -1.103 13.724 -13.802 1.00 58.38 126 ASN A CA 1
ATOM 929 C C . ASN A 1 126 ? -0.097 12.578 -13.841 1.00 58.38 126 ASN A C 1
ATOM 931 O O . ASN A 1 126 ? 0.383 12.215 -14.913 1.00 58.38 126 ASN A O 1
ATOM 935 N N . THR A 1 127 ? 0.137 11.953 -12.694 1.00 62.16 127 THR A N 1
ATOM 936 C CA . THR A 1 127 ? 1.094 10.858 -12.538 1.00 62.16 127 THR A CA 1
ATOM 937 C C . THR A 1 127 ? 0.375 9.569 -12.152 1.00 62.16 127 THR A C 1
ATOM 939 O O . THR A 1 127 ? -0.377 9.544 -11.185 1.00 62.16 127 THR A O 1
ATOM 942 N N . TYR A 1 128 ? 0.618 8.491 -12.894 1.00 67.44 128 TYR A N 1
ATOM 943 C CA . TYR A 1 128 ? 0.045 7.161 -12.705 1.00 67.44 128 TYR A CA 1
ATOM 944 C C . TYR A 1 128 ? 1.179 6.185 -12.402 1.00 67.44 128 TYR A C 1
ATOM 946 O O . TYR A 1 128 ? 2.138 6.128 -13.160 1.00 67.44 128 TYR A O 1
ATOM 954 N N . ILE A 1 129 ? 1.075 5.376 -11.354 1.00 67.94 129 ILE A N 1
ATOM 955 C CA . ILE A 1 129 ? 2.108 4.380 -11.037 1.00 67.94 129 ILE A CA 1
ATOM 956 C C . ILE A 1 129 ? 1.581 2.986 -11.370 1.00 67.94 129 ILE A C 1
ATOM 958 O O . ILE A 1 129 ? 0.449 2.640 -11.019 1.00 67.94 129 ILE A O 1
ATOM 962 N N . TYR A 1 130 ? 2.382 2.215 -12.099 1.00 73.50 130 TYR A N 1
ATOM 963 C CA . TYR A 1 130 ? 2.162 0.800 -12.377 1.00 73.50 130 TYR A CA 1
ATOM 964 C C . TYR A 1 130 ? 3.276 0.025 -11.697 1.00 73.50 130 TYR A C 1
ATOM 966 O O . TYR A 1 130 ? 4.417 0.040 -12.148 1.00 73.50 130 TYR A O 1
ATOM 974 N N . ASP A 1 131 ? 2.933 -0.609 -10.591 1.00 73.75 131 ASP A N 1
ATOM 975 C CA . ASP A 1 131 ? 3.810 -1.479 -9.816 1.00 73.75 131 ASP A CA 1
ATOM 976 C C . ASP A 1 131 ? 3.499 -2.949 -10.135 1.00 73.75 131 ASP A C 1
ATOM 978 O O . ASP A 1 131 ? 2.399 -3.252 -10.617 1.00 73.75 131 ASP A O 1
ATOM 982 N N . LYS A 1 132 ? 4.432 -3.875 -9.886 1.00 73.00 132 LYS A N 1
ATOM 983 C CA . LYS A 1 132 ? 4.178 -5.319 -10.042 1.00 73.00 132 LYS A CA 1
ATOM 984 C C . LYS A 1 132 ? 2.881 -5.769 -9.374 1.00 73.00 132 LYS A C 1
ATOM 986 O O . LYS A 1 132 ? 2.124 -6.522 -9.978 1.00 73.00 132 LYS A O 1
ATOM 991 N N . ALA A 1 133 ? 2.578 -5.256 -8.185 1.00 64.56 133 ALA A N 1
ATOM 992 C CA . ALA A 1 133 ? 1.362 -5.585 -7.451 1.00 64.56 133 ALA A CA 1
ATOM 993 C C . ALA A 1 133 ? 0.088 -4.942 -8.033 1.00 64.56 133 ALA A C 1
ATOM 995 O O . ALA A 1 133 ? -1.020 -5.365 -7.706 1.00 64.56 133 ALA A O 1
ATOM 996 N N . THR A 1 134 ? 0.212 -3.905 -8.870 1.00 64.31 134 THR A N 1
ATOM 997 C CA . THR A 1 134 ? -0.921 -3.062 -9.305 1.00 64.31 134 THR A CA 1
ATOM 998 C C . THR A 1 134 ? -1.154 -3.035 -10.815 1.00 64.31 134 THR A C 1
ATOM 1000 O O . THR A 1 134 ? -2.126 -2.431 -11.267 1.00 64.31 134 THR A O 1
ATOM 1003 N N . GLY A 1 135 ? -0.311 -3.707 -11.604 1.00 71.25 135 GLY A N 1
ATOM 1004 C CA . GLY A 1 135 ? -0.528 -3.875 -13.042 1.00 71.25 135 GLY A CA 1
ATOM 1005 C C . GLY A 1 135 ? 0.648 -3.496 -13.933 1.00 71.25 135 GLY A C 1
ATOM 1006 O O . GLY A 1 135 ? 0.426 -3.209 -15.107 1.00 71.25 135 GLY A O 1
ATOM 1007 N N . LEU A 1 136 ? 1.882 -3.488 -13.418 1.00 81.56 136 LEU A N 1
ATOM 1008 C CA . LEU A 1 136 ? 3.077 -3.345 -14.252 1.00 81.56 136 LEU A CA 1
ATOM 1009 C C . LEU A 1 136 ? 3.137 -4.423 -15.335 1.00 81.56 136 LEU A C 1
ATOM 1011 O O . LEU A 1 136 ? 3.364 -4.092 -16.493 1.00 81.56 136 LEU A O 1
ATOM 1015 N N . ASP A 1 137 ? 2.876 -5.684 -14.991 1.00 83.69 137 ASP A N 1
ATOM 1016 C CA . ASP A 1 137 ? 2.890 -6.767 -15.978 1.00 83.69 137 ASP A CA 1
ATOM 1017 C C . ASP A 1 137 ? 1.881 -6.498 -17.097 1.00 83.69 137 ASP A C 1
ATOM 1019 O O . ASP A 1 137 ? 2.240 -6.544 -18.268 1.00 83.69 137 ASP A O 1
ATOM 1023 N N . GLY A 1 138 ? 0.658 -6.086 -16.745 1.00 81.06 138 GLY A N 1
ATOM 1024 C CA . GLY A 1 138 ? -0.364 -5.690 -17.717 1.00 81.06 138 GLY A CA 1
ATOM 1025 C C . GLY A 1 138 ? 0.037 -4.469 -18.551 1.00 81.06 138 GLY A C 1
ATOM 1026 O O . GLY A 1 138 ?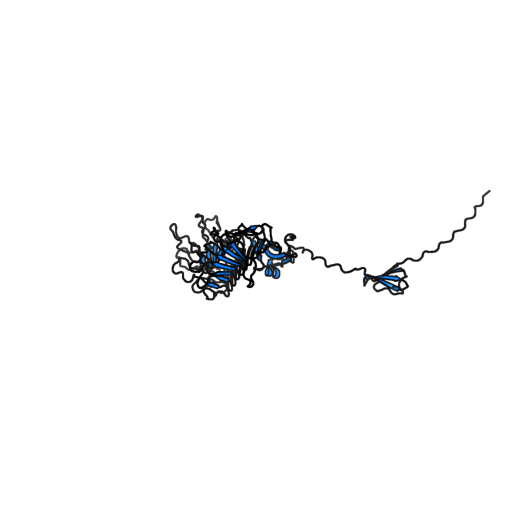 -0.222 -4.420 -19.749 1.00 81.06 138 GLY A O 1
ATOM 1027 N N . LEU A 1 139 ? 0.716 -3.484 -17.957 1.00 83.06 139 LEU A N 1
ATOM 1028 C CA . LEU A 1 139 ? 1.266 -2.346 -18.695 1.00 83.06 139 LEU A CA 1
ATOM 1029 C C . LEU A 1 139 ? 2.311 -2.797 -19.730 1.00 83.06 139 LEU A C 1
ATOM 1031 O O . LEU A 1 139 ? 2.327 -2.274 -20.846 1.00 83.06 139 LEU A O 1
ATOM 1035 N N . LEU A 1 140 ? 3.171 -3.747 -19.361 1.00 84.81 140 LEU A N 1
ATOM 1036 C CA . LEU A 1 140 ? 4.220 -4.288 -20.225 1.00 84.81 140 LEU A CA 1
ATOM 1037 C C . LEU A 1 140 ? 3.666 -5.236 -21.301 1.00 84.81 140 LEU A C 1
ATOM 1039 O O . LEU A 1 140 ? 4.235 -5.295 -22.389 1.00 84.81 140 LEU A O 1
ATOM 1043 N N . THR A 1 141 ? 2.579 -5.970 -21.032 1.00 83.88 141 THR A N 1
ATOM 1044 C CA . THR A 1 141 ? 1.980 -6.912 -21.997 1.00 83.88 141 THR A CA 1
ATOM 1045 C C . THR A 1 141 ? 0.931 -6.267 -22.897 1.00 83.88 141 THR A C 1
ATOM 1047 O O . THR A 1 141 ? 0.947 -6.465 -24.111 1.00 83.88 141 THR A O 1
ATOM 1050 N N . ASP A 1 142 ? 0.008 -5.502 -22.319 1.00 83.06 142 ASP A N 1
ATOM 1051 C CA . ASP A 1 142 ? -1.209 -5.050 -23.003 1.00 83.06 142 ASP A CA 1
ATOM 1052 C C . ASP A 1 142 ? -1.089 -3.600 -23.486 1.00 83.06 142 ASP A C 1
ATOM 1054 O O . ASP A 1 142 ? -1.779 -3.182 -24.425 1.00 83.06 142 ASP A O 1
ATOM 1058 N N . GLY A 1 143 ? -0.197 -2.830 -22.860 1.00 82.31 143 GLY A N 1
ATOM 1059 C CA . GLY A 1 143 ? 0.078 -1.448 -23.213 1.00 82.31 143 GLY A CA 1
ATOM 1060 C C . GLY A 1 143 ? -1.068 -0.472 -22.919 1.00 82.31 143 GLY A C 1
ATOM 1061 O O . GLY A 1 143 ? -2.227 -0.825 -22.657 1.00 82.31 143 GLY A O 1
ATOM 1062 N N . LEU A 1 144 ? -0.758 0.821 -23.013 1.00 82.25 144 LEU A N 1
ATOM 1063 C CA . LEU A 1 144 ? -1.731 1.900 -22.800 1.00 82.25 144 LEU A CA 1
ATOM 1064 C C . LEU A 1 144 ? -2.233 2.451 -24.120 1.00 82.25 144 LEU A C 1
ATOM 1066 O O . LEU A 1 144 ? -1.468 2.608 -25.058 1.00 82.25 144 LEU A O 1
ATOM 1070 N N . SER A 1 145 ? -3.516 2.790 -24.202 1.00 83.38 145 SER A N 1
ATOM 1071 C CA . SER A 1 145 ? -4.018 3.490 -25.384 1.00 83.38 145 SER A CA 1
ATOM 1072 C C . SER A 1 145 ? -3.437 4.901 -25.428 1.00 83.38 145 SER A C 1
ATOM 1074 O O . SER A 1 145 ? -3.627 5.678 -24.494 1.00 83.38 145 SER A O 1
ATOM 1076 N N . ALA A 1 146 ? -2.754 5.220 -26.521 1.00 81.06 146 ALA A N 1
ATOM 1077 C CA . ALA A 1 146 ? -2.198 6.517 -26.839 1.00 81.06 146 ALA A CA 1
ATOM 1078 C C . ALA A 1 146 ? -3.278 7.598 -26.767 1.00 81.06 146 ALA A C 1
ATOM 1080 O O . ALA A 1 146 ? -4.424 7.406 -27.189 1.00 81.06 146 ALA A O 1
ATOM 1081 N N . LYS A 1 147 ? -2.896 8.745 -26.215 1.00 78.25 147 LYS A N 1
ATOM 1082 C CA . LYS A 1 147 ? -3.765 9.899 -26.018 1.00 78.25 147 LYS A CA 1
ATOM 1083 C C . LYS A 1 147 ? -3.103 11.145 -26.588 1.00 78.25 147 LYS A C 1
ATOM 1085 O O . LYS A 1 147 ? -1.876 11.242 -26.636 1.00 78.25 147 LYS A O 1
ATOM 1090 N N . GLU A 1 148 ? -3.930 12.105 -26.980 1.00 74.69 148 GLU A N 1
ATOM 1091 C CA . GLU A 1 148 ? -3.473 13.443 -27.342 1.00 74.69 148 GLU A CA 1
ATOM 1092 C C . GLU A 1 148 ? -2.737 14.073 -26.146 1.00 74.69 148 GLU A C 1
ATOM 1094 O O . GLU A 1 148 ? -3.210 13.972 -25.010 1.00 74.69 148 GLU A O 1
ATOM 1099 N N . GLY A 1 149 ? -1.551 14.639 -26.395 1.00 73.31 149 GLY A N 1
ATOM 1100 C CA . GLY A 1 149 ? -0.621 15.126 -25.363 1.00 73.31 149 GLY A CA 1
ATOM 1101 C C . GLY A 1 149 ? 0.545 14.179 -25.036 1.00 73.31 149 GLY A C 1
ATOM 1102 O O . GLY A 1 149 ? 1.546 14.632 -24.487 1.00 73.31 149 GLY A O 1
ATOM 1103 N N . GLY A 1 150 ? 0.471 12.903 -25.438 1.00 75.12 150 GLY A N 1
ATOM 1104 C CA . GLY A 1 150 ? 1.541 11.918 -25.227 1.00 75.12 150 GLY A CA 1
ATOM 1105 C C . GLY A 1 150 ? 1.730 11.503 -23.762 1.00 75.12 150 GLY A C 1
ATOM 1106 O O . GLY A 1 150 ? 1.096 12.039 -22.861 1.00 75.12 150 GLY A O 1
ATOM 1107 N N . PHE A 1 151 ? 2.600 10.522 -23.519 1.00 77.06 151 PHE A N 1
ATOM 1108 C CA . PHE A 1 151 ? 2.903 10.004 -22.180 1.00 77.06 151 PHE A CA 1
ATOM 1109 C C . PHE A 1 151 ? 4.389 10.161 -21.859 1.00 77.06 151 PHE A C 1
ATOM 1111 O O . PHE A 1 151 ? 5.237 9.998 -22.736 1.00 77.06 151 PHE A O 1
ATOM 1118 N N . VAL A 1 152 ? 4.703 10.415 -20.589 1.00 75.88 152 VAL A N 1
ATOM 1119 C CA . VAL A 1 152 ? 6.075 10.380 -20.066 1.00 75.88 152 VAL A CA 1
ATOM 1120 C C . VAL A 1 152 ? 6.219 9.145 -19.195 1.00 75.88 152 VAL A C 1
ATOM 1122 O O . VAL A 1 152 ? 5.453 8.976 -18.261 1.00 75.88 152 VAL A O 1
ATOM 1125 N N . PHE A 1 153 ? 7.198 8.290 -19.465 1.00 77.69 153 PHE A N 1
ATOM 1126 C CA . PHE A 1 153 ? 7.442 7.085 -18.672 1.00 77.69 153 PHE A CA 1
ATOM 1127 C C . PHE A 1 153 ? 8.724 7.262 -17.868 1.00 77.69 153 PHE A C 1
ATOM 1129 O O . PHE A 1 153 ? 9.744 7.638 -18.440 1.00 77.69 153 PHE A O 1
ATOM 1136 N N . LYS A 1 154 ? 8.692 6.970 -16.568 1.00 74.56 154 LYS A N 1
ATOM 1137 C CA . LYS A 1 154 ? 9.885 6.891 -15.724 1.00 74.56 154 LYS A CA 1
ATOM 1138 C C . LYS A 1 154 ? 9.939 5.507 -15.077 1.00 74.56 154 LYS A C 1
ATOM 1140 O O . LYS A 1 154 ? 9.066 5.187 -14.268 1.00 74.56 154 LYS A O 1
ATOM 1145 N N . PRO A 1 155 ? 10.920 4.666 -15.435 1.00 74.94 155 PRO A N 1
ATOM 1146 C CA . PRO A 1 155 ? 11.105 3.401 -14.749 1.00 74.94 155 PRO A CA 1
ATOM 1147 C C . PRO A 1 155 ? 11.661 3.595 -13.348 1.00 74.94 155 PRO A C 1
ATOM 1149 O O . PRO A 1 155 ? 12.459 4.499 -13.100 1.00 74.94 155 PRO A O 1
ATOM 1152 N N . ILE A 1 156 ? 11.307 2.663 -12.475 1.00 72.31 156 ILE A N 1
ATOM 1153 C CA . ILE A 1 156 ? 11.884 2.499 -11.151 1.00 72.31 156 ILE A CA 1
ATOM 1154 C C . ILE A 1 156 ? 12.480 1.094 -11.110 1.00 72.31 156 ILE A C 1
ATOM 1156 O O . ILE A 1 156 ? 11.772 0.087 -11.014 1.00 72.31 156 ILE A O 1
ATOM 1160 N N . PHE A 1 157 ? 13.803 1.042 -11.245 1.00 73.38 157 PHE A N 1
ATOM 1161 C CA . PHE A 1 157 ? 14.570 -0.188 -11.124 1.00 73.38 157 PHE A CA 1
ATOM 1162 C C . PHE A 1 157 ? 15.157 -0.320 -9.724 1.00 73.38 157 PHE A C 1
ATOM 1164 O O . PHE A 1 157 ? 15.466 0.667 -9.057 1.00 73.38 157 PHE A O 1
ATOM 1171 N N . THR A 1 158 ? 15.392 -1.557 -9.321 1.00 67.69 158 THR A N 1
ATOM 1172 C CA . THR A 1 158 ? 15.988 -1.904 -8.039 1.00 67.69 158 THR A CA 1
ATOM 1173 C C . THR A 1 158 ? 17.221 -2.728 -8.272 1.00 67.69 158 THR A C 1
ATOM 1175 O O . THR A 1 158 ? 17.138 -3.761 -8.928 1.00 67.69 158 THR A O 1
ATOM 1178 N N . GLN A 1 159 ? 18.351 -2.307 -7.716 1.00 66.12 159 GLN A N 1
ATOM 1179 C CA . GLN A 1 159 ? 19.516 -3.174 -7.636 1.00 66.12 159 GLN A CA 1
ATOM 1180 C C . GLN A 1 159 ? 19.351 -4.110 -6.445 1.00 66.12 159 GLN A C 1
ATOM 1182 O O . GLN A 1 159 ? 19.124 -3.647 -5.321 1.00 66.12 159 GLN A O 1
ATOM 1187 N N . GLU A 1 160 ? 19.549 -5.404 -6.658 1.00 56.81 160 GLU A N 1
ATOM 1188 C CA . GLU A 1 160 ? 19.818 -6.326 -5.563 1.00 56.81 160 GLU A CA 1
ATOM 1189 C C . GLU A 1 160 ? 21.240 -6.041 -5.056 1.00 56.81 160 GLU A C 1
ATOM 1191 O O . GLU A 1 160 ? 22.221 -6.682 -5.431 1.00 56.81 160 GLU A O 1
ATOM 1196 N N . LYS A 1 161 ? 21.395 -4.985 -4.251 1.00 53.72 161 LYS A N 1
ATOM 1197 C CA . LYS A 1 161 ? 22.647 -4.758 -3.534 1.00 53.72 161 LYS A CA 1
ATOM 1198 C C . LYS A 1 161 ? 22.672 -5.722 -2.360 1.00 53.72 161 LYS A C 1
ATOM 1200 O O . LYS A 1 161 ? 21.876 -5.594 -1.436 1.00 53.72 161 LYS A O 1
ATOM 1205 N N . ALA A 1 162 ? 23.652 -6.620 -2.352 1.00 41.28 162 ALA A N 1
ATOM 1206 C CA . ALA A 1 162 ? 24.034 -7.431 -1.195 1.00 41.28 162 ALA A CA 1
ATOM 1207 C C . ALA A 1 162 ? 24.650 -6.584 -0.057 1.00 41.28 162 ALA A C 1
ATOM 1209 O O . ALA A 1 162 ? 25.520 -7.050 0.679 1.00 41.28 162 ALA A O 1
ATOM 1210 N N . ASN A 1 163 ? 24.236 -5.324 0.086 1.00 46.41 163 ASN A N 1
ATOM 1211 C CA . ASN A 1 163 ? 24.638 -4.501 1.206 1.00 46.41 163 ASN A CA 1
ATOM 1212 C C . ASN A 1 163 ? 23.727 -4.892 2.364 1.00 46.41 163 ASN A C 1
ATOM 1214 O O . ASN A 1 163 ? 22.638 -4.351 2.552 1.00 46.41 163 ASN A O 1
ATOM 1218 N N . ALA A 1 164 ? 24.172 -5.891 3.121 1.00 45.72 164 ALA A N 1
ATOM 1219 C CA . ALA A 1 164 ? 23.657 -6.143 4.451 1.00 45.72 164 ALA A CA 1
ATOM 1220 C C . ALA A 1 164 ? 23.905 -4.881 5.287 1.00 45.72 164 ALA A C 1
ATOM 1222 O O . ALA A 1 164 ? 24.973 -4.710 5.872 1.00 45.72 164 ALA A O 1
ATOM 1223 N N . TYR A 1 165 ? 22.935 -3.970 5.317 1.00 48.00 165 TYR A N 1
ATOM 1224 C CA . TYR A 1 165 ? 22.945 -2.904 6.301 1.00 48.00 165 TYR A CA 1
ATOM 1225 C C . TYR A 1 165 ? 22.565 -3.533 7.629 1.00 48.00 165 TYR A C 1
ATOM 1227 O O . TYR A 1 165 ? 21.398 -3.736 7.964 1.00 48.00 165 TYR A O 1
ATOM 1235 N N . THR A 1 166 ? 23.593 -3.917 8.370 1.00 47.97 166 THR A N 1
ATOM 1236 C CA . THR A 1 166 ? 23.458 -4.253 9.778 1.00 47.97 166 THR A CA 1
ATOM 1237 C C . THR A 1 166 ? 23.023 -2.968 10.472 1.00 47.97 166 THR A C 1
ATOM 1239 O O . THR A 1 166 ? 23.855 -2.095 10.704 1.00 47.97 166 THR A O 1
ATOM 1242 N N . ILE A 1 167 ? 21.726 -2.818 10.768 1.00 54.06 167 ILE A N 1
ATOM 1243 C CA . ILE A 1 167 ? 21.280 -1.835 11.763 1.00 54.06 167 ILE A CA 1
ATOM 1244 C C . ILE A 1 167 ? 22.087 -2.169 13.021 1.00 54.06 167 ILE A C 1
ATOM 1246 O O . ILE A 1 167 ? 21.905 -3.239 13.606 1.00 54.06 167 ILE A O 1
ATOM 1250 N N . ALA A 1 168 ? 23.082 -1.334 13.319 1.00 45.91 168 ALA A N 1
ATOM 1251 C CA . ALA A 1 168 ? 24.061 -1.620 14.351 1.00 45.91 168 ALA A CA 1
ATOM 1252 C C . ALA A 1 168 ? 23.350 -1.780 15.698 1.00 45.91 168 ALA A C 1
ATOM 1254 O O . ALA A 1 168 ? 22.400 -1.059 16.004 1.00 45.91 168 ALA A O 1
ATOM 1255 N N . ASP A 1 169 ? 23.806 -2.776 16.453 1.00 44.16 169 ASP A N 1
ATOM 1256 C CA . ASP A 1 169 ? 23.251 -3.213 17.727 1.00 44.16 169 ASP A CA 1
ATOM 1257 C C . ASP A 1 169 ? 22.868 -2.066 18.678 1.00 44.16 169 ASP A C 1
ATOM 1259 O O . ASP A 1 169 ? 23.626 -1.123 18.898 1.00 44.16 169 ASP A O 1
ATOM 1263 N N . ALA A 1 170 ? 21.727 -2.282 19.336 1.00 41.72 170 ALA A N 1
ATOM 1264 C CA . ALA A 1 170 ? 21.310 -1.712 20.615 1.00 41.72 170 ALA A CA 1
ATOM 1265 C C . ALA A 1 170 ? 21.046 -0.187 20.691 1.00 41.72 170 ALA A C 1
ATOM 1267 O O . ALA A 1 170 ? 21.937 0.642 20.844 1.00 41.72 170 ALA A O 1
ATOM 1268 N N . ALA A 1 171 ? 19.749 0.140 20.773 1.00 45.00 171 ALA A N 1
ATOM 1269 C CA . ALA A 1 171 ? 19.176 1.330 21.421 1.00 45.00 171 ALA A CA 1
ATOM 1270 C C . ALA A 1 171 ? 19.468 2.727 20.826 1.00 45.00 171 ALA A C 1
ATOM 1272 O O . ALA A 1 171 ? 19.206 3.727 21.492 1.00 45.00 171 ALA A O 1
ATOM 1273 N N . ALA A 1 172 ? 19.931 2.837 19.580 1.00 50.91 172 ALA A N 1
ATOM 1274 C CA . ALA A 1 172 ? 20.093 4.127 18.902 1.00 50.91 172 ALA A CA 1
ATOM 1275 C C . ALA A 1 172 ? 19.246 4.209 17.622 1.00 50.91 172 ALA A C 1
ATOM 1277 O O . ALA A 1 172 ? 18.987 3.193 16.978 1.00 50.91 172 ALA A O 1
ATOM 1278 N N . LEU A 1 173 ? 18.798 5.425 17.280 1.00 53.38 173 LEU A N 1
ATOM 1279 C CA . LEU A 1 173 ? 18.055 5.734 16.052 1.00 53.38 173 LEU A CA 1
ATOM 1280 C C . LEU A 1 173 ? 18.673 5.018 14.844 1.00 53.38 173 LEU A C 1
ATOM 1282 O O . LEU A 1 173 ? 19.853 5.206 14.550 1.00 53.38 173 LEU A O 1
ATOM 1286 N N . ALA A 1 174 ? 17.870 4.225 14.139 1.00 61.81 174 ALA A N 1
ATOM 1287 C CA . ALA A 1 174 ? 18.304 3.509 12.953 1.00 61.81 174 ALA A CA 1
ATOM 1288 C C . ALA A 1 174 ? 17.837 4.284 11.717 1.00 61.81 174 ALA A C 1
ATOM 1290 O O . ALA A 1 174 ? 16.663 4.260 11.348 1.00 61.81 174 ALA A O 1
ATOM 1291 N N . THR A 1 175 ? 18.757 4.990 11.067 1.00 62.41 175 THR A N 1
ATOM 1292 C CA . THR A 1 175 ? 18.476 5.616 9.772 1.00 62.41 175 THR A CA 1
ATOM 1293 C C . THR A 1 175 ? 18.736 4.592 8.671 1.00 62.41 175 THR A C 1
ATOM 1295 O O . THR A 1 175 ? 19.872 4.187 8.446 1.00 62.41 175 THR A O 1
ATOM 1298 N N . VAL A 1 176 ? 17.687 4.162 7.978 1.00 62.50 176 VAL A N 1
ATOM 1299 C CA . VAL A 1 176 ? 17.792 3.318 6.783 1.00 62.50 176 VAL A CA 1
ATOM 1300 C C . VAL A 1 176 ? 18.013 4.199 5.546 1.00 62.50 176 VAL A C 1
ATOM 1302 O O . VAL A 1 176 ? 17.571 5.343 5.494 1.00 62.50 176 VAL A O 1
ATOM 1305 N N . GLY A 1 177 ? 18.744 3.716 4.542 1.00 56.19 177 GLY A N 1
ATOM 1306 C CA . GLY A 1 177 ? 18.982 4.491 3.315 1.00 56.19 177 GLY A CA 1
ATOM 1307 C C . GLY A 1 177 ? 20.019 5.626 3.412 1.00 56.19 177 GLY A C 1
ATOM 1308 O O . GLY A 1 177 ? 20.197 6.374 2.454 1.00 56.19 177 GLY A O 1
ATOM 1309 N N . GLU A 1 178 ? 20.775 5.769 4.514 1.00 62.97 178 GLU A N 1
ATOM 1310 C CA . GLU A 1 178 ? 21.908 6.727 4.544 1.00 62.97 178 GLU A CA 1
ATOM 1311 C C . GLU A 1 178 ? 22.950 6.448 3.455 1.00 62.97 178 GLU A C 1
ATOM 1313 O O . GLU A 1 178 ? 23.613 7.364 2.972 1.00 62.97 178 GLU A O 1
ATOM 1318 N N . GLU A 1 179 ? 23.063 5.185 3.050 1.00 59.47 179 GLU A N 1
ATOM 1319 C CA . GLU A 1 179 ? 23.970 4.725 2.000 1.00 59.47 179 GLU A CA 1
ATOM 1320 C C . GLU A 1 179 ? 23.408 4.922 0.574 1.00 59.47 179 GLU A C 1
ATOM 1322 O O . GLU A 1 179 ? 24.066 4.548 -0.399 1.00 59.47 179 GLU A O 1
ATOM 1327 N N . GLY A 1 180 ? 22.217 5.519 0.431 1.00 67.50 180 GLY A N 1
ATOM 1328 C CA . GLY A 1 180 ? 21.558 5.808 -0.846 1.00 67.50 180 GLY A CA 1
ATOM 1329 C C . GLY A 1 180 ? 20.433 4.832 -1.204 1.00 67.50 180 GLY A C 1
ATOM 1330 O O . GLY A 1 180 ? 19.790 4.261 -0.333 1.00 67.50 180 GLY A O 1
ATOM 1331 N N . ASP A 1 181 ? 20.174 4.661 -2.502 1.00 72.88 181 ASP A N 1
ATOM 1332 C CA . ASP A 1 181 ? 19.097 3.793 -2.991 1.00 72.88 181 ASP A CA 1
ATOM 1333 C C . ASP A 1 181 ? 19.480 2.303 -2.918 1.00 72.88 181 ASP A C 1
ATOM 1335 O O . ASP A 1 181 ? 20.582 1.909 -3.346 1.00 72.88 181 ASP A O 1
ATOM 1339 N N . GLY A 1 182 ? 18.559 1.457 -2.436 1.00 72.00 182 GLY A N 1
ATOM 1340 C CA . GLY A 1 182 ? 18.778 0.009 -2.393 1.00 72.00 182 GLY A CA 1
ATOM 1341 C C . GLY A 1 182 ? 17.763 -0.830 -1.610 1.00 72.00 182 GLY A C 1
ATOM 1342 O O . GLY A 1 182 ? 16.795 -0.330 -1.033 1.00 72.00 182 GLY A O 1
ATOM 1343 N N . THR A 1 183 ? 18.028 -2.140 -1.611 1.00 77.50 183 THR A N 1
ATOM 1344 C CA . THR A 1 183 ? 17.354 -3.136 -0.769 1.00 77.50 183 THR A CA 1
ATOM 1345 C C . THR A 1 183 ? 18.218 -3.444 0.450 1.00 77.50 183 THR A C 1
ATOM 1347 O O . THR A 1 183 ? 19.401 -3.742 0.324 1.00 77.50 183 THR A O 1
ATOM 1350 N N . TYR A 1 184 ? 17.611 -3.394 1.626 1.00 77.75 184 TYR A N 1
ATOM 1351 C CA . TYR A 1 184 ? 18.246 -3.489 2.928 1.00 77.75 184 TYR A CA 1
ATOM 1352 C C . TYR A 1 184 ? 17.712 -4.716 3.661 1.00 77.75 184 TYR A C 1
ATOM 1354 O O . TYR A 1 184 ? 16.535 -4.782 4.005 1.00 77.75 184 TYR A O 1
ATOM 1362 N N . SER A 1 185 ? 18.575 -5.707 3.889 1.00 79.44 185 SER A N 1
ATOM 1363 C CA . SER A 1 185 ? 18.204 -6.924 4.621 1.00 79.44 185 SER A CA 1
ATOM 1364 C C . SER A 1 185 ? 18.388 -6.741 6.125 1.00 79.44 185 SER A C 1
ATOM 1366 O O . SER A 1 185 ? 19.487 -6.449 6.592 1.00 79.44 185 SER A O 1
ATOM 1368 N N . LEU A 1 186 ? 17.328 -6.984 6.888 1.00 80.31 186 LEU A N 1
ATOM 1369 C CA . LEU A 1 186 ? 17.344 -7.021 8.344 1.00 80.31 186 LEU A CA 1
ATOM 1370 C C . LEU A 1 186 ? 17.861 -8.386 8.816 1.00 80.31 186 LEU A C 1
ATOM 1372 O O . LEU A 1 186 ? 17.157 -9.396 8.819 1.00 80.31 186 LEU A O 1
ATOM 1376 N N . THR A 1 187 ? 19.135 -8.433 9.194 1.00 76.06 187 THR A N 1
ATOM 1377 C CA . THR A 1 187 ? 19.846 -9.677 9.520 1.00 76.06 187 THR A CA 1
ATOM 1378 C C . THR A 1 187 ? 19.668 -10.143 10.966 1.00 76.06 187 THR A C 1
ATOM 1380 O O . THR A 1 187 ? 19.945 -11.311 11.257 1.00 76.06 187 THR A O 1
ATOM 1383 N N . ALA A 1 188 ? 19.175 -9.297 11.870 1.00 77.06 188 ALA A N 1
ATOM 1384 C CA . ALA A 1 188 ? 18.788 -9.699 13.219 1.00 77.06 188 ALA A CA 1
ATOM 1385 C C . ALA A 1 188 ? 17.318 -10.147 13.261 1.00 77.06 188 ALA A C 1
ATOM 1387 O O . ALA A 1 188 ? 16.476 -9.689 12.486 1.00 77.06 188 ALA A O 1
ATOM 1388 N N . ALA A 1 189 ? 17.010 -11.065 14.179 1.00 84.06 189 ALA A N 1
ATOM 1389 C CA . ALA A 1 189 ? 15.629 -11.473 14.446 1.00 84.06 189 ALA A CA 1
ATOM 1390 C C . ALA A 1 189 ? 14.850 -10.392 15.217 1.00 84.06 189 ALA A C 1
ATOM 1392 O O . ALA A 1 189 ? 13.629 -10.348 15.145 1.00 84.06 189 ALA A O 1
ATOM 1393 N N . THR A 1 190 ? 15.547 -9.494 15.919 1.00 87.12 190 THR A N 1
ATOM 1394 C CA . THR A 1 190 ? 14.928 -8.431 16.715 1.00 87.12 190 THR A CA 1
ATOM 1395 C C . THR A 1 190 ? 15.786 -7.172 16.679 1.00 87.12 190 THR A C 1
ATOM 1397 O O . THR A 1 190 ? 17.000 -7.259 16.857 1.00 87.12 190 THR A O 1
ATOM 1400 N N . TYR A 1 191 ? 15.151 -6.013 16.513 1.00 85.75 191 TYR A N 1
ATOM 1401 C CA . TYR A 1 191 ? 15.754 -4.690 16.660 1.00 85.75 191 TYR A CA 1
ATOM 1402 C C . TYR A 1 191 ? 14.981 -3.868 17.687 1.00 85.75 191 TYR A C 1
ATOM 1404 O O . TYR A 1 191 ? 13.749 -3.820 17.668 1.00 85.75 191 TYR A O 1
ATOM 1412 N N . GLY A 1 192 ? 15.722 -3.209 18.576 1.00 82.75 192 GLY A N 1
ATOM 1413 C CA . GLY A 1 192 ? 15.148 -2.587 19.765 1.00 82.75 192 GLY A CA 1
ATOM 1414 C C . GLY A 1 192 ? 14.705 -3.620 20.804 1.00 82.75 192 GLY A C 1
ATOM 1415 O O . GLY A 1 192 ? 14.933 -4.824 20.677 1.00 82.75 192 GLY A O 1
ATOM 1416 N N . THR A 1 193 ? 14.086 -3.131 21.867 1.00 87.06 193 THR A N 1
ATOM 1417 C CA . THR A 1 193 ? 13.540 -3.925 22.971 1.00 87.06 193 THR A CA 1
ATOM 1418 C C . THR A 1 193 ? 12.163 -3.388 23.343 1.00 87.06 193 THR A C 1
ATOM 1420 O O . THR A 1 193 ? 11.820 -2.275 22.957 1.00 87.06 193 THR A O 1
ATOM 1423 N N . GLN A 1 194 ? 11.400 -4.136 24.144 1.00 86.19 194 GLN A N 1
ATOM 1424 C CA . GLN A 1 194 ? 10.121 -3.645 24.668 1.00 86.19 194 GLN A CA 1
ATOM 1425 C C . GLN A 1 194 ? 10.268 -2.328 25.436 1.00 86.19 194 GLN A C 1
ATOM 1427 O O . GLN A 1 194 ? 9.406 -1.482 25.304 1.00 86.19 194 GLN A O 1
ATOM 1432 N N . THR A 1 195 ? 11.350 -2.117 26.193 1.00 87.06 195 THR A N 1
ATOM 1433 C CA . THR A 1 195 ? 11.527 -0.877 26.970 1.00 87.06 195 THR A CA 1
ATOM 1434 C C . THR A 1 195 ? 12.181 0.244 26.174 1.00 87.06 195 THR A C 1
ATOM 1436 O O . THR A 1 195 ? 11.801 1.388 26.351 1.00 87.06 195 THR A O 1
ATOM 1439 N N . ASN A 1 196 ? 13.175 -0.079 25.345 1.00 83.69 196 ASN A N 1
ATOM 1440 C CA . ASN A 1 196 ? 13.919 0.877 24.526 1.00 83.69 196 ASN A CA 1
ATOM 1441 C C . ASN A 1 196 ? 13.883 0.403 23.071 1.00 83.69 196 ASN A C 1
ATOM 1443 O O . ASN A 1 196 ? 14.649 -0.496 22.689 1.00 83.69 196 ASN A O 1
ATOM 1447 N N . GLY A 1 197 ? 12.965 0.960 22.287 1.00 83.56 197 GLY A N 1
ATOM 1448 C CA . GLY A 1 197 ? 12.821 0.678 20.858 1.00 83.56 197 GLY A CA 1
ATOM 1449 C C . GLY A 1 197 ? 13.828 1.417 19.963 1.00 83.56 197 GLY A C 1
ATOM 1450 O O . GLY A 1 197 ? 14.790 2.029 20.429 1.00 83.56 197 GLY A O 1
ATOM 1451 N N . VAL A 1 198 ? 13.588 1.370 18.654 1.00 83.75 198 VAL A N 1
ATOM 1452 C CA . VAL A 1 198 ? 14.282 2.135 17.611 1.00 83.75 198 VAL A CA 1
ATOM 1453 C C . VAL A 1 198 ? 13.317 3.107 16.933 1.00 83.75 198 VAL A C 1
ATOM 1455 O O . VAL A 1 198 ? 12.110 2.893 16.910 1.00 83.75 198 VAL A O 1
ATOM 1458 N N . THR A 1 199 ? 13.847 4.152 16.311 1.00 83.31 199 THR A N 1
ATOM 1459 C CA . THR A 1 199 ? 13.089 4.977 15.361 1.00 83.31 199 THR A CA 1
ATOM 1460 C C . THR A 1 199 ? 13.688 4.771 13.986 1.00 83.31 199 THR A C 1
ATOM 1462 O O . THR A 1 199 ? 14.910 4.852 13.844 1.00 83.31 199 THR A O 1
ATOM 1465 N N . LEU A 1 200 ? 12.841 4.516 12.989 1.00 82.56 200 LEU A N 1
ATOM 1466 C CA . LEU A 1 200 ? 13.259 4.340 11.605 1.00 82.56 200 LEU A CA 1
ATOM 1467 C C . LEU A 1 200 ? 13.033 5.630 10.827 1.00 82.56 200 LEU A C 1
ATOM 1469 O O . LEU A 1 200 ? 11.957 6.230 10.878 1.00 82.56 200 LEU A O 1
ATOM 1473 N N . THR A 1 201 ? 14.045 6.033 10.070 1.00 79.88 201 THR A N 1
ATOM 1474 C CA . THR A 1 201 ? 13.909 7.093 9.066 1.00 79.88 201 THR A CA 1
ATOM 1475 C C . THR A 1 201 ? 14.586 6.670 7.778 1.00 79.88 201 THR A C 1
ATOM 1477 O O . THR A 1 201 ? 15.588 5.965 7.843 1.00 79.88 201 THR A O 1
ATOM 1480 N N . SER A 1 202 ? 14.055 7.069 6.618 1.00 76.81 202 SER A N 1
ATOM 1481 C CA . SER A 1 202 ? 14.722 6.826 5.333 1.00 76.81 202 SER A CA 1
ATOM 1482 C C . SER A 1 202 ? 15.417 8.069 4.782 1.00 76.81 202 SER A C 1
ATOM 1484 O O . SER A 1 202 ? 14.895 9.180 4.893 1.00 76.81 202 SER A O 1
ATOM 1486 N N . LYS A 1 203 ? 16.558 7.862 4.121 1.00 68.19 203 LYS A N 1
ATOM 1487 C CA . LYS A 1 203 ? 17.163 8.799 3.162 1.00 68.19 203 LYS A CA 1
ATOM 1488 C C . LYS A 1 203 ? 17.288 8.091 1.805 1.00 68.19 203 LYS A C 1
ATOM 1490 O O . LYS A 1 203 ? 17.446 6.879 1.775 1.00 68.19 203 LYS A O 1
ATOM 1495 N N . GLY A 1 204 ? 17.184 8.820 0.697 1.00 66.38 204 GLY A N 1
ATOM 1496 C CA . GLY A 1 204 ? 17.218 8.243 -0.657 1.00 66.38 204 GLY A CA 1
ATOM 1497 C C . GLY A 1 204 ? 15.860 8.260 -1.360 1.00 66.38 204 GLY A C 1
ATOM 1498 O O . GLY A 1 204 ? 14.835 8.552 -0.754 1.00 66.38 204 GLY A O 1
ATOM 1499 N N . ASN A 1 205 ? 15.863 7.992 -2.662 1.00 72.94 205 ASN A N 1
ATOM 1500 C CA . ASN A 1 205 ? 14.674 7.974 -3.509 1.00 72.94 205 ASN A CA 1
ATOM 1501 C C . ASN A 1 205 ? 14.030 6.583 -3.586 1.00 72.94 205 ASN A C 1
ATOM 1503 O O . ASN A 1 205 ? 12.827 6.508 -3.823 1.00 72.94 205 ASN A O 1
ATOM 1507 N N . PHE A 1 206 ? 14.788 5.504 -3.374 1.00 75.12 206 PHE A N 1
ATOM 1508 C CA . PHE A 1 206 ? 14.291 4.127 -3.352 1.00 75.12 206 PHE A CA 1
ATOM 1509 C C . PHE A 1 206 ? 14.847 3.370 -2.142 1.00 75.12 206 PHE A C 1
ATOM 1511 O O . PHE A 1 206 ? 16.054 3.148 -2.044 1.00 75.12 206 PHE A O 1
ATOM 1518 N N . VAL A 1 207 ? 13.973 2.918 -1.242 1.00 79.25 207 VAL A N 1
ATOM 1519 C CA . VAL A 1 207 ? 14.380 2.157 -0.053 1.00 79.25 207 VAL A CA 1
ATOM 1520 C C . VAL A 1 207 ? 13.456 0.963 0.146 1.00 79.25 207 VAL A C 1
ATOM 1522 O O . VAL A 1 207 ? 12.276 1.128 0.436 1.00 79.25 207 VAL A O 1
ATOM 1525 N N . LYS A 1 208 ? 13.996 -0.252 0.041 1.00 83.75 208 LYS A N 1
ATOM 1526 C CA . LYS A 1 208 ? 13.277 -1.489 0.371 1.00 83.75 208 LYS A CA 1
ATOM 1527 C C . LYS A 1 208 ? 13.897 -2.126 1.607 1.00 83.75 208 LYS A C 1
ATOM 1529 O O . LYS A 1 208 ? 15.097 -2.363 1.616 1.00 83.75 208 LYS A O 1
ATOM 1534 N N . LEU A 1 209 ? 13.112 -2.410 2.637 1.00 86.69 209 LEU A N 1
ATOM 1535 C CA . LEU A 1 209 ? 13.564 -3.023 3.883 1.00 86.69 209 LEU A CA 1
ATOM 1536 C C . LEU A 1 209 ? 12.940 -4.416 4.025 1.00 86.69 209 LEU A C 1
ATOM 1538 O O . LEU A 1 209 ? 11.721 -4.555 4.005 1.00 86.69 209 LEU A O 1
ATOM 1542 N N . VAL A 1 210 ? 13.775 -5.449 4.150 1.00 88.06 210 VAL A N 1
ATOM 1543 C CA . VAL A 1 210 ? 13.344 -6.854 4.087 1.00 88.06 210 VAL A CA 1
ATOM 1544 C C . VAL A 1 210 ? 13.766 -7.599 5.348 1.00 88.06 210 VAL A C 1
ATOM 1546 O O . VAL A 1 210 ? 14.955 -7.753 5.624 1.00 88.06 210 VAL A O 1
ATOM 1549 N N . GLY A 1 211 ? 12.780 -8.064 6.109 1.00 89.12 211 GLY A N 1
ATOM 1550 C CA . GLY A 1 211 ? 12.938 -8.953 7.253 1.00 89.12 211 GLY A CA 1
ATOM 1551 C C . GLY A 1 211 ? 13.190 -10.408 6.873 1.00 89.12 211 GLY A C 1
ATOM 1552 O O . GLY A 1 211 ? 13.022 -10.828 5.726 1.00 89.12 211 GLY A O 1
ATOM 1553 N N . LYS A 1 212 ? 13.587 -11.203 7.867 1.00 88.81 212 LYS A N 1
ATOM 1554 C CA . LYS A 1 212 ? 13.660 -12.657 7.730 1.00 88.81 212 LYS A CA 1
ATOM 1555 C C . LYS A 1 212 ? 12.263 -13.253 7.657 1.00 88.81 212 LYS A C 1
ATOM 1557 O O . LYS A 1 212 ? 11.350 -12.817 8.353 1.00 88.81 212 LYS A O 1
ATOM 1562 N N . VAL A 1 213 ? 12.151 -14.321 6.881 1.00 90.81 213 VAL A N 1
ATOM 1563 C CA . VAL A 1 213 ? 10.948 -15.145 6.780 1.00 90.81 213 VAL A CA 1
ATOM 1564 C C . VAL A 1 213 ? 11.153 -16.411 7.613 1.00 90.81 213 VAL A C 1
ATOM 1566 O O . VAL A 1 213 ? 12.212 -17.038 7.537 1.00 90.81 213 VAL A O 1
ATOM 1569 N N . GLY A 1 214 ? 10.170 -16.747 8.445 1.00 87.06 214 GLY A N 1
ATOM 1570 C CA . GLY A 1 214 ? 10.119 -17.983 9.220 1.00 87.06 214 GLY A CA 1
ATOM 1571 C C . GLY A 1 214 ? 9.788 -19.204 8.357 1.00 87.06 214 GLY A C 1
ATOM 1572 O O . GLY A 1 214 ? 9.451 -19.085 7.181 1.00 87.06 214 GLY A O 1
ATOM 1573 N N . GLU A 1 215 ? 9.863 -20.400 8.942 1.00 84.50 215 GLU A N 1
ATOM 1574 C CA . GLU A 1 215 ? 9.593 -21.665 8.231 1.00 84.50 215 GLU A CA 1
ATOM 1575 C C . GLU A 1 215 ? 8.149 -21.780 7.705 1.00 84.50 215 GLU A C 1
ATOM 1577 O O . GLU A 1 215 ? 7.891 -22.502 6.745 1.00 84.50 215 GLU A O 1
ATOM 1582 N N . ASP A 1 216 ? 7.210 -21.050 8.305 1.00 86.31 216 ASP A N 1
ATOM 1583 C CA . ASP A 1 216 ? 5.786 -20.997 7.962 1.00 86.31 216 ASP A CA 1
ATOM 1584 C C . ASP A 1 216 ? 5.416 -19.797 7.071 1.00 86.31 216 ASP A C 1
ATOM 1586 O O . ASP A 1 216 ? 4.241 -19.459 6.935 1.00 86.31 216 ASP A O 1
ATOM 1590 N N . ASN A 1 217 ? 6.413 -19.160 6.451 1.00 82.38 217 ASN A N 1
ATOM 1591 C CA . ASN A 1 217 ? 6.287 -17.917 5.687 1.00 82.38 217 ASN A CA 1
ATOM 1592 C C . ASN A 1 217 ? 5.831 -16.694 6.503 1.00 82.38 217 ASN A C 1
ATOM 1594 O O . ASN A 1 217 ? 5.491 -15.667 5.913 1.00 82.38 217 ASN A O 1
ATOM 1598 N N . THR A 1 218 ? 5.857 -16.751 7.837 1.00 89.25 218 THR A N 1
ATOM 1599 C CA . THR A 1 218 ? 5.550 -15.581 8.671 1.00 89.25 218 THR A CA 1
ATOM 1600 C C . THR A 1 218 ? 6.777 -14.685 8.876 1.00 89.25 218 THR A C 1
ATOM 1602 O O . THR A 1 218 ? 7.918 -15.124 8.689 1.00 89.25 218 THR A O 1
ATOM 1605 N N . PRO A 1 219 ? 6.591 -13.412 9.257 1.00 92.75 219 PRO A N 1
ATOM 1606 C CA . PRO A 1 219 ? 7.698 -12.535 9.628 1.00 92.75 219 PRO A CA 1
ATOM 1607 C C . PRO A 1 219 ? 8.478 -13.066 10.834 1.00 92.75 219 PRO A C 1
ATOM 1609 O O . PRO A 1 219 ? 7.923 -13.243 11.918 1.00 92.75 219 PRO A O 1
ATOM 1612 N N . ALA A 1 220 ? 9.788 -13.250 10.674 1.00 91.88 220 ALA A N 1
ATOM 1613 C CA . ALA A 1 220 ? 10.698 -13.675 11.742 1.00 91.88 220 ALA A CA 1
ATOM 1614 C C . ALA A 1 220 ? 11.573 -12.531 12.287 1.00 91.88 220 ALA A C 1
ATOM 1616 O O . ALA A 1 220 ? 12.350 -12.741 13.220 1.00 91.88 220 ALA A O 1
ATOM 1617 N N . THR A 1 221 ? 11.467 -11.330 11.712 1.00 91.50 221 THR A N 1
ATOM 1618 C CA . THR A 1 221 ? 12.145 -10.126 12.202 1.00 91.50 221 THR A CA 1
ATOM 1619 C C . THR A 1 221 ? 11.166 -9.214 12.934 1.00 91.50 221 THR A C 1
ATOM 1621 O O . THR A 1 221 ? 10.136 -8.852 12.375 1.00 91.50 221 THR A O 1
ATOM 1624 N N . THR A 1 222 ? 11.515 -8.782 14.146 1.00 92.00 222 THR A N 1
ATOM 1625 C CA . THR A 1 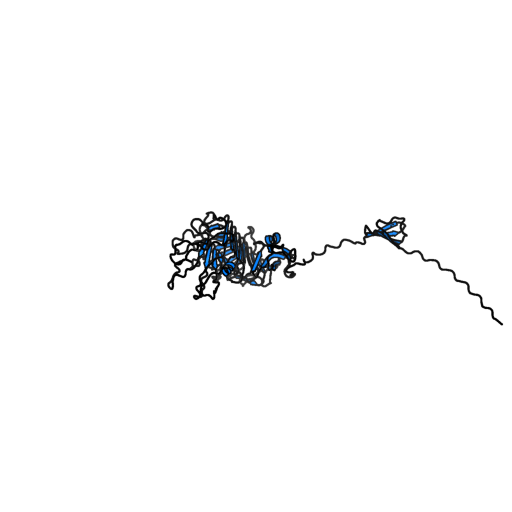222 ? 10.722 -7.852 14.964 1.00 92.00 222 THR A CA 1
ATOM 1626 C C . THR A 1 222 ? 11.416 -6.499 15.118 1.00 92.00 222 THR A C 1
ATOM 1628 O O . THR A 1 222 ? 12.594 -6.441 15.462 1.00 92.00 222 THR A O 1
ATOM 1631 N N . LEU A 1 223 ? 10.681 -5.406 14.915 1.00 91.12 223 LEU A N 1
ATOM 1632 C CA . LEU A 1 223 ? 11.094 -4.026 15.163 1.00 91.12 223 LEU A CA 1
ATOM 1633 C C . LEU A 1 223 ? 10.264 -3.459 16.318 1.00 91.12 223 LEU A C 1
ATOM 1635 O O . LEU A 1 223 ? 9.059 -3.254 16.176 1.00 91.12 223 LEU A O 1
ATOM 1639 N N . TYR A 1 224 ? 10.910 -3.189 17.450 1.00 89.88 224 TYR A N 1
ATOM 1640 C CA . TYR A 1 224 ? 10.307 -2.432 18.544 1.00 89.88 224 TYR A CA 1
ATOM 1641 C C . TYR A 1 224 ? 10.501 -0.944 18.286 1.00 89.88 224 TYR A C 1
ATOM 1643 O O . TYR A 1 224 ? 11.644 -0.500 18.231 1.00 89.88 224 TYR A O 1
ATOM 1651 N N . LEU A 1 225 ? 9.428 -0.171 18.128 1.00 89.50 225 LEU A N 1
ATOM 1652 C CA . LEU A 1 225 ? 9.504 1.259 17.836 1.00 89.50 225 LEU A CA 1
ATOM 1653 C C . LEU A 1 225 ? 9.332 2.107 19.095 1.00 89.50 225 LEU A C 1
ATOM 1655 O O . LEU A 1 225 ? 8.322 1.969 19.776 1.00 89.50 225 LEU A O 1
ATOM 1659 N N . SER A 1 226 ? 10.274 3.012 19.369 1.00 86.31 226 SER A N 1
ATOM 1660 C CA . SER A 1 226 ? 10.245 3.958 20.508 1.00 86.31 226 SER A CA 1
ATOM 1661 C C . SER A 1 226 ? 9.792 5.371 20.128 1.00 86.31 226 SER A C 1
ATOM 1663 O O . SER A 1 226 ? 9.672 6.261 20.968 1.00 86.31 226 SER A O 1
ATOM 1665 N N . GLY A 1 227 ? 9.501 5.605 18.852 1.00 84.19 227 GLY A N 1
ATOM 1666 C CA . GLY A 1 227 ? 8.975 6.872 18.370 1.00 84.19 227 GLY A CA 1
ATOM 1667 C C . GLY A 1 227 ? 8.441 6.761 16.952 1.00 84.19 227 GLY A C 1
ATOM 1668 O O . GLY A 1 227 ? 8.624 5.745 16.272 1.00 84.19 227 GLY A O 1
ATOM 1669 N N . LYS A 1 228 ? 7.766 7.824 16.510 1.00 83.25 228 LYS A N 1
ATOM 1670 C CA . LYS A 1 228 ? 7.214 7.918 15.161 1.00 83.25 228 LYS A CA 1
ATOM 1671 C C . LYS A 1 228 ? 8.306 7.673 14.123 1.00 83.25 228 LYS A C 1
ATOM 1673 O O . LYS A 1 228 ? 9.283 8.418 14.057 1.00 83.25 228 LYS A O 1
ATOM 1678 N N . SER A 1 229 ? 8.113 6.653 13.294 1.00 87.94 229 SER A N 1
ATOM 1679 C CA . SER A 1 229 ? 9.029 6.327 12.201 1.00 87.94 229 SER A CA 1
ATOM 1680 C C . SER A 1 229 ? 8.518 6.932 10.901 1.00 87.94 229 SER A C 1
ATOM 1682 O O . SER A 1 229 ? 7.350 6.763 10.558 1.00 87.94 229 SER A O 1
ATOM 1684 N N . SER A 1 230 ? 9.372 7.688 10.212 1.00 87.12 230 SER A N 1
ATOM 1685 C CA . SER A 1 230 ? 8.975 8.509 9.061 1.00 87.12 230 SER A CA 1
ATOM 1686 C C . SER A 1 230 ? 9.872 8.247 7.859 1.00 87.12 230 SER A C 1
ATOM 1688 O O . SER A 1 230 ? 11.093 8.392 7.938 1.00 87.12 230 SER A O 1
ATOM 1690 N N . PHE A 1 231 ? 9.265 7.914 6.726 1.00 86.88 231 PHE A N 1
ATOM 1691 C CA . PHE A 1 231 ? 9.969 7.556 5.501 1.00 86.88 231 PHE A CA 1
ATOM 1692 C C . PHE A 1 231 ? 9.777 8.648 4.455 1.00 86.88 231 PHE A C 1
ATOM 1694 O O . PHE A 1 231 ? 8.656 8.994 4.099 1.00 86.88 231 PHE A O 1
ATOM 1701 N N . ASN A 1 232 ? 10.887 9.212 3.987 1.00 81.75 232 ASN A N 1
ATOM 1702 C CA . ASN A 1 232 ? 10.939 10.237 2.950 1.00 81.75 232 ASN A CA 1
ATOM 1703 C C . ASN A 1 232 ? 11.758 9.673 1.783 1.00 81.75 232 ASN A C 1
ATOM 1705 O O . ASN A 1 232 ? 12.983 9.770 1.780 1.00 81.75 232 ASN A O 1
ATOM 1709 N N . ALA A 1 233 ? 11.089 9.003 0.851 1.00 73.31 233 ALA A N 1
ATOM 1710 C CA . ALA A 1 233 ? 11.672 8.450 -0.375 1.00 73.31 233 ALA A CA 1
ATOM 1711 C C . ALA A 1 233 ? 10.621 8.485 -1.489 1.00 73.31 233 ALA A C 1
ATOM 1713 O O . ALA A 1 233 ? 9.437 8.458 -1.186 1.00 73.31 233 ALA A O 1
ATOM 1714 N N . ASN A 1 234 ? 10.981 8.483 -2.770 1.00 76.50 234 ASN A N 1
ATOM 1715 C CA . ASN A 1 234 ? 9.956 8.356 -3.816 1.00 76.50 234 ASN A CA 1
ATOM 1716 C C . ASN A 1 234 ? 9.263 6.988 -3.730 1.00 76.50 234 ASN A C 1
ATOM 1718 O O . ASN A 1 234 ? 8.041 6.917 -3.811 1.00 76.50 234 ASN A O 1
ATOM 1722 N N . TYR A 1 235 ? 10.035 5.929 -3.491 1.00 79.12 235 TYR A N 1
ATOM 1723 C CA . TYR A 1 235 ? 9.552 4.572 -3.264 1.00 79.12 235 TYR A CA 1
ATOM 1724 C C . TYR A 1 235 ? 10.046 4.049 -1.917 1.00 79.12 235 TYR A C 1
ATOM 1726 O O . TYR A 1 235 ? 11.246 4.100 -1.626 1.00 79.12 235 TYR A O 1
ATOM 1734 N N . PHE A 1 236 ? 9.134 3.493 -1.125 1.00 86.56 236 PHE A N 1
ATOM 1735 C CA . PHE A 1 236 ? 9.474 2.735 0.074 1.00 86.56 236 PHE A CA 1
ATOM 1736 C C . PHE A 1 236 ? 8.771 1.377 0.089 1.00 86.56 236 PHE A C 1
ATOM 1738 O O . PHE A 1 236 ? 7.608 1.290 -0.283 1.00 86.56 236 PHE A O 1
ATOM 1745 N N . SER A 1 237 ? 9.442 0.325 0.554 1.00 88.19 237 SER A N 1
ATOM 1746 C CA . SER A 1 237 ? 8.805 -0.973 0.813 1.00 88.19 237 SER A CA 1
ATOM 1747 C C . SER A 1 237 ? 9.289 -1.558 2.139 1.00 88.19 237 SER A C 1
ATOM 1749 O O . SER A 1 237 ? 10.485 -1.497 2.434 1.00 88.19 237 SER A O 1
ATOM 1751 N N . LEU A 1 238 ? 8.372 -2.111 2.939 1.00 91.06 238 LEU A N 1
ATOM 1752 C CA . LEU A 1 238 ? 8.690 -2.948 4.102 1.00 91.06 238 LEU A CA 1
ATOM 1753 C C . LEU A 1 238 ? 8.088 -4.336 3.913 1.00 91.06 238 LEU A C 1
ATOM 1755 O O . LEU A 1 238 ? 6.875 -4.471 3.753 1.00 91.06 238 LEU A O 1
ATOM 1759 N N . GLU A 1 239 ? 8.928 -5.362 3.992 1.00 92.75 239 GLU A N 1
ATOM 1760 C CA . GLU A 1 239 ? 8.518 -6.747 3.773 1.00 92.75 239 GLU A CA 1
ATOM 1761 C C . GLU A 1 239 ? 8.982 -7.659 4.909 1.00 92.75 239 GLU A C 1
ATOM 1763 O O . GLU A 1 239 ? 10.136 -7.577 5.326 1.00 92.75 239 GLU A O 1
ATOM 1768 N N . ASN A 1 240 ? 8.134 -8.597 5.343 1.00 94.06 240 ASN A N 1
ATOM 1769 C CA . ASN A 1 240 ? 8.491 -9.665 6.290 1.00 94.06 240 ASN A CA 1
ATOM 1770 C C . ASN A 1 240 ? 8.885 -9.167 7.691 1.00 94.06 240 ASN A C 1
ATOM 1772 O O . ASN A 1 240 ? 9.831 -9.682 8.293 1.00 94.06 240 ASN A O 1
ATOM 1776 N N . VAL A 1 241 ? 8.169 -8.176 8.235 1.00 93.88 241 VAL A N 1
ATOM 1777 C CA . VAL A 1 241 ? 8.499 -7.566 9.533 1.00 93.88 241 VAL A CA 1
ATOM 1778 C C . VAL A 1 241 ? 7.317 -7.557 10.508 1.00 93.88 241 VAL A C 1
ATOM 1780 O O . VAL A 1 241 ? 6.200 -7.188 10.161 1.00 93.88 241 VAL A O 1
ATOM 1783 N N . ASN A 1 242 ? 7.580 -7.901 11.771 1.00 95.00 242 ASN A N 1
ATOM 1784 C CA . ASN A 1 242 ? 6.702 -7.604 12.901 1.00 95.00 242 ASN A CA 1
ATOM 1785 C C . ASN A 1 242 ? 7.072 -6.235 13.483 1.00 95.00 242 ASN A C 1
ATOM 1787 O O . ASN A 1 242 ? 8.201 -6.028 13.912 1.00 95.00 242 ASN A O 1
ATOM 1791 N N . VAL A 1 243 ? 6.135 -5.300 13.536 1.00 94.25 243 VAL A N 1
ATOM 1792 C CA . VAL A 1 243 ? 6.296 -3.969 14.123 1.00 94.25 243 VAL A CA 1
ATOM 1793 C C . VAL A 1 243 ? 5.537 -3.928 15.440 1.00 94.25 243 VAL A C 1
ATOM 1795 O O . VAL A 1 243 ? 4.334 -4.176 15.477 1.00 94.25 243 VAL A O 1
ATOM 1798 N N . VAL A 1 244 ? 6.229 -3.598 16.524 1.00 92.38 244 VAL A N 1
ATOM 1799 C CA . VAL A 1 244 ? 5.663 -3.540 17.876 1.00 92.38 244 VAL A CA 1
ATOM 1800 C C . VAL A 1 244 ? 5.992 -2.184 18.484 1.00 92.38 244 VAL A C 1
ATOM 1802 O O . VAL A 1 244 ? 7.114 -1.705 18.356 1.00 92.38 244 VAL A O 1
ATOM 1805 N N . LEU A 1 245 ? 5.037 -1.551 19.160 1.00 90.19 245 LEU A N 1
ATOM 1806 C CA . LEU A 1 245 ? 5.334 -0.350 19.944 1.00 90.19 245 LEU A CA 1
ATOM 1807 C C . LEU A 1 245 ? 6.131 -0.728 21.193 1.00 90.19 245 LEU A C 1
ATOM 1809 O O . LEU A 1 245 ? 5.707 -1.596 21.953 1.00 90.19 245 LEU A O 1
ATOM 1813 N N . ALA A 1 246 ? 7.266 -0.073 21.404 1.00 88.00 246 ALA A N 1
ATOM 1814 C CA . ALA A 1 246 ? 7.976 -0.125 22.670 1.00 88.00 246 ALA A CA 1
ATOM 1815 C C . ALA A 1 246 ? 7.219 0.688 23.739 1.00 88.00 246 ALA A C 1
ATOM 1817 O O . ALA A 1 246 ? 6.465 1.616 23.432 1.00 88.00 246 ALA A O 1
ATOM 1818 N N . ASP A 1 247 ? 7.422 0.337 25.004 1.00 86.00 247 ASP A N 1
ATOM 1819 C CA . ASP A 1 247 ? 6.826 0.967 26.181 1.00 86.00 247 ASP A CA 1
ATOM 1820 C C . ASP A 1 247 ? 7.186 2.457 26.277 1.00 86.00 247 ASP A C 1
ATOM 1822 O O . ASP A 1 247 ? 6.394 3.259 26.774 1.00 86.00 247 ASP A O 1
ATOM 1826 N N . ASP A 1 248 ? 8.369 2.835 25.783 1.00 85.44 248 ASP A N 1
ATOM 1827 C CA . ASP A 1 248 ? 8.866 4.209 25.735 1.00 85.44 248 ASP A CA 1
ATOM 1828 C C . ASP A 1 248 ? 8.340 5.023 24.543 1.00 85.44 248 ASP A C 1
ATOM 1830 O O . ASP A 1 248 ? 8.636 6.217 24.451 1.00 85.44 248 ASP A O 1
ATOM 1834 N N . TYR A 1 249 ? 7.520 4.436 23.660 1.00 87.12 249 TYR A N 1
ATOM 1835 C CA . TYR A 1 249 ? 6.901 5.171 22.559 1.00 87.12 249 TYR A CA 1
ATOM 1836 C C . TYR A 1 249 ? 6.074 6.332 23.111 1.00 87.12 249 TYR A C 1
ATOM 1838 O O . TYR A 1 249 ? 5.030 6.128 23.730 1.00 87.12 249 TYR A O 1
ATOM 1846 N N . ALA A 1 250 ? 6.515 7.570 22.889 1.00 83.25 250 ALA A N 1
ATOM 1847 C CA . ALA A 1 250 ? 5.888 8.751 23.487 1.00 83.25 250 ALA A CA 1
ATOM 1848 C C . ALA A 1 250 ? 4.731 9.324 22.647 1.00 83.25 250 ALA A C 1
ATOM 1850 O O . ALA A 1 250 ? 3.815 9.935 23.193 1.00 83.25 250 ALA A O 1
ATOM 1851 N N . ASP A 1 251 ? 4.744 9.102 21.332 1.00 82.69 251 ASP A N 1
ATOM 1852 C CA . ASP A 1 251 ? 3.806 9.723 20.392 1.00 82.69 251 ASP A CA 1
ATOM 1853 C C . ASP A 1 251 ? 2.405 9.065 20.465 1.00 82.69 251 ASP A C 1
ATOM 1855 O O . ASP A 1 251 ? 2.266 7.897 20.840 1.00 82.69 251 ASP A O 1
ATOM 1859 N N . SER A 1 252 ? 1.351 9.810 20.145 1.00 81.12 252 SER A N 1
ATOM 1860 C CA . SER A 1 252 ? -0.022 9.311 19.968 1.00 81.12 252 SER A CA 1
ATOM 1861 C C . SER A 1 252 ? -0.506 9.429 18.517 1.00 81.12 252 SER A C 1
ATOM 1863 O O . SER A 1 252 ? -1.656 9.112 18.231 1.00 81.12 252 SER A O 1
ATOM 1865 N N . THR A 1 253 ? 0.349 9.870 17.591 1.00 84.88 253 THR A N 1
ATOM 1866 C CA . THR A 1 253 ? 0.050 10.031 16.165 1.00 84.88 253 THR A CA 1
ATOM 1867 C C . THR A 1 253 ? 0.137 8.697 15.410 1.00 84.88 253 THR A C 1
ATOM 1869 O O . THR A 1 253 ? -0.476 7.716 15.822 1.00 84.88 253 THR A O 1
ATOM 1872 N N . SER A 1 254 ? 0.809 8.649 14.260 1.00 88.00 254 SER A N 1
ATOM 1873 C CA . SER A 1 254 ? 0.913 7.456 13.416 1.00 88.00 254 SER A CA 1
ATOM 1874 C C . SER A 1 254 ? 2.137 6.622 13.791 1.00 88.00 254 SER A C 1
ATOM 1876 O O . SER A 1 254 ? 3.181 7.203 14.069 1.00 88.00 254 SER A O 1
ATOM 1878 N N . ILE A 1 255 ? 2.032 5.288 13.776 1.00 89.94 255 ILE A N 1
ATOM 1879 C CA . ILE A 1 255 ? 3.177 4.397 14.054 1.00 89.94 255 ILE A CA 1
ATOM 1880 C C . ILE A 1 255 ? 4.224 4.516 12.938 1.00 89.94 255 ILE A C 1
ATOM 1882 O O . ILE A 1 255 ? 5.398 4.794 13.198 1.00 89.94 255 ILE A O 1
ATOM 1886 N N . LEU A 1 256 ? 3.776 4.326 11.695 1.00 92.56 256 LEU A N 1
ATOM 1887 C CA . LEU A 1 256 ? 4.581 4.485 10.488 1.00 92.56 256 LEU A CA 1
ATOM 1888 C C . LEU A 1 256 ? 3.981 5.591 9.619 1.00 92.56 256 LEU A C 1
ATOM 1890 O O . LEU A 1 256 ? 2.791 5.562 9.298 1.00 92.56 256 LEU A O 1
ATOM 1894 N N . GLU A 1 257 ? 4.810 6.555 9.231 1.00 91.50 257 GLU A N 1
ATOM 1895 C CA . GLU A 1 257 ? 4.443 7.644 8.331 1.00 91.50 257 GLU A CA 1
ATOM 1896 C C . GLU A 1 257 ? 5.244 7.572 7.030 1.00 91.50 257 GLU A C 1
ATOM 1898 O O . GLU A 1 257 ? 6.474 7.532 7.036 1.00 91.50 257 GLU A O 1
ATOM 1903 N N . PHE A 1 258 ? 4.534 7.598 5.909 1.00 88.88 258 PHE A N 1
ATOM 1904 C CA . PHE A 1 258 ? 5.080 7.464 4.567 1.00 88.88 258 PHE A CA 1
ATOM 1905 C C . PHE A 1 258 ? 4.865 8.768 3.810 1.00 88.88 258 PHE A C 1
ATOM 1907 O O . PHE A 1 258 ? 3.764 9.073 3.351 1.00 88.88 258 PHE A O 1
ATOM 1914 N N . ASN A 1 259 ? 5.931 9.543 3.661 1.00 85.62 259 ASN A N 1
ATOM 1915 C CA . ASN A 1 259 ? 5.981 10.746 2.834 1.00 85.62 259 ASN A CA 1
ATOM 1916 C C . ASN A 1 259 ? 6.490 10.383 1.431 1.00 85.62 259 ASN A C 1
ATOM 1918 O O . ASN A 1 259 ? 7.364 11.050 0.878 1.00 85.62 259 ASN A O 1
ATOM 1922 N N . ASN A 1 260 ? 5.995 9.264 0.896 1.00 80.06 260 ASN A N 1
ATOM 1923 C CA . ASN A 1 260 ? 6.506 8.653 -0.320 1.00 80.06 260 ASN A CA 1
ATOM 1924 C C . ASN A 1 260 ? 5.581 8.879 -1.512 1.00 80.06 260 ASN A C 1
ATOM 1926 O O . ASN A 1 260 ? 4.363 8.933 -1.349 1.00 80.06 260 ASN A O 1
ATOM 1930 N N . THR A 1 261 ? 6.142 8.939 -2.721 1.00 77.62 261 THR A N 1
ATOM 1931 C CA . THR A 1 261 ? 5.339 8.912 -3.954 1.00 77.62 261 THR A CA 1
ATOM 1932 C C . THR A 1 261 ? 4.592 7.588 -4.079 1.00 77.62 261 THR A C 1
ATOM 1934 O O . THR A 1 261 ? 3.446 7.588 -4.513 1.00 77.62 261 THR A O 1
ATOM 1937 N N . PHE A 1 262 ? 5.222 6.484 -3.671 1.00 79.75 262 PHE A N 1
ATOM 1938 C CA . PHE A 1 262 ? 4.607 5.175 -3.501 1.00 79.75 262 PHE A CA 1
ATOM 1939 C C . PHE A 1 262 ? 5.200 4.455 -2.288 1.00 79.75 262 PHE A C 1
ATOM 1941 O O . PHE A 1 262 ? 6.412 4.508 -2.057 1.00 79.75 262 PHE A O 1
ATOM 1948 N N . ALA A 1 263 ? 4.356 3.765 -1.528 1.00 87.06 263 ALA A N 1
ATOM 1949 C CA . ALA A 1 263 ? 4.799 2.907 -0.439 1.00 87.06 263 ALA A CA 1
ATOM 1950 C C . ALA A 1 263 ? 4.135 1.529 -0.498 1.00 87.06 263 ALA A C 1
ATOM 1952 O O . ALA A 1 263 ? 2.943 1.407 -0.767 1.00 87.06 263 ALA A O 1
ATOM 1953 N N . GLU A 1 264 ? 4.902 0.491 -0.202 1.00 89.19 264 GLU A N 1
ATOM 1954 C CA . GLU A 1 264 ? 4.437 -0.888 -0.145 1.00 89.19 264 GLU A CA 1
ATOM 1955 C C . GLU A 1 264 ? 4.665 -1.472 1.251 1.00 89.19 264 GLU A C 1
ATOM 1957 O O . GLU A 1 264 ? 5.700 -1.257 1.886 1.00 89.19 264 GLU A O 1
ATOM 1962 N N . PHE A 1 265 ? 3.688 -2.231 1.736 1.00 92.44 265 PHE A N 1
ATOM 1963 C CA . PHE A 1 265 ? 3.786 -2.959 2.992 1.00 92.44 265 PHE A CA 1
ATOM 1964 C C . PHE A 1 265 ? 3.350 -4.403 2.771 1.00 92.44 265 PHE A C 1
ATOM 1966 O O . PHE A 1 265 ? 2.198 -4.655 2.411 1.00 92.44 265 PHE A O 1
ATOM 1973 N N . LYS A 1 266 ? 4.262 -5.355 2.972 1.00 93.12 266 LYS A N 1
ATOM 1974 C CA . LYS A 1 266 ? 4.046 -6.748 2.579 1.00 93.12 266 LYS A CA 1
ATOM 1975 C C . LYS A 1 266 ? 4.369 -7.732 3.686 1.00 93.12 266 LYS A C 1
ATOM 1977 O O . LYS A 1 266 ? 5.365 -7.560 4.387 1.00 93.12 266 LYS A O 1
ATOM 1982 N N . ASN A 1 267 ? 3.553 -8.781 3.798 1.00 94.44 267 ASN A N 1
ATOM 1983 C CA . ASN A 1 267 ? 3.735 -9.914 4.704 1.00 94.44 267 ASN A CA 1
ATOM 1984 C C . ASN A 1 267 ? 4.258 -9.447 6.064 1.00 94.44 267 ASN A C 1
ATOM 1986 O O . ASN A 1 267 ? 5.408 -9.694 6.394 1.00 94.44 267 ASN A O 1
ATOM 1990 N N . SER A 1 268 ? 3.504 -8.613 6.772 1.00 96.06 268 SER A N 1
ATOM 1991 C CA . SER A 1 268 ? 4.006 -7.903 7.954 1.00 96.06 268 SER A CA 1
ATOM 1992 C C . SER A 1 268 ? 2.915 -7.767 9.005 1.00 96.06 268 SER A C 1
ATOM 1994 O O . SER A 1 268 ? 1.736 -7.644 8.674 1.00 96.06 268 SER A O 1
ATOM 1996 N N . THR A 1 269 ? 3.306 -7.757 10.275 1.00 95.38 269 THR A N 1
ATOM 1997 C CA . THR A 1 269 ? 2.378 -7.609 11.405 1.00 95.38 269 THR A CA 1
ATOM 1998 C C . THR A 1 269 ? 2.630 -6.284 12.105 1.00 95.38 269 THR A C 1
ATOM 2000 O O . THR A 1 269 ? 3.778 -5.919 12.316 1.00 95.38 269 THR A O 1
ATOM 2003 N N . ILE A 1 270 ? 1.582 -5.569 12.507 1.00 94.06 270 ILE A N 1
ATOM 2004 C CA . ILE A 1 270 ? 1.659 -4.380 13.358 1.00 94.06 270 ILE A CA 1
ATOM 2005 C C . ILE A 1 270 ? 0.876 -4.660 14.635 1.00 94.06 270 ILE A C 1
ATOM 2007 O O . ILE A 1 270 ? -0.340 -4.847 14.598 1.00 94.06 270 ILE A O 1
ATOM 2011 N N . THR A 1 271 ? 1.574 -4.659 15.766 1.00 90.88 271 THR A N 1
ATOM 2012 C CA . THR A 1 271 ? 1.001 -4.899 17.089 1.00 90.88 271 THR A CA 1
ATOM 2013 C C . THR A 1 271 ? 0.904 -3.595 17.872 1.00 90.88 271 THR A C 1
ATOM 2015 O O . THR A 1 271 ? 1.903 -2.945 18.186 1.00 90.88 271 THR A O 1
ATOM 2018 N N . ILE A 1 272 ? -0.324 -3.222 18.224 1.00 84.19 272 ILE A N 1
ATOM 2019 C CA . ILE A 1 272 ? -0.648 -1.951 18.870 1.00 84.19 272 ILE A CA 1
ATOM 2020 C C . ILE A 1 272 ? -0.824 -2.174 20.377 1.00 84.19 272 ILE A C 1
ATOM 2022 O O . ILE A 1 272 ? -1.816 -2.764 20.815 1.00 84.19 272 ILE A O 1
ATOM 2026 N N . GLY A 1 273 ? 0.134 -1.696 21.177 1.00 79.31 273 GLY A N 1
ATOM 2027 C CA . GLY A 1 273 ? 0.122 -1.832 22.644 1.00 79.31 273 GLY A CA 1
ATOM 2028 C C . GLY A 1 273 ? -0.531 -0.671 23.412 1.00 79.31 273 GLY A C 1
ATOM 2029 O O . GLY A 1 273 ? -0.866 -0.813 24.592 1.00 79.31 273 GLY A O 1
ATOM 2030 N N . LYS A 1 274 ? -0.724 0.487 22.769 1.00 80.62 274 LYS A N 1
ATOM 2031 C CA . LYS A 1 274 ? -1.359 1.682 23.357 1.00 80.62 274 LYS A CA 1
ATOM 2032 C C . LYS A 1 274 ? -2.065 2.555 22.310 1.00 80.62 274 LYS A C 1
ATOM 2034 O O . LYS A 1 274 ? -1.894 2.337 21.114 1.00 80.62 274 LYS A O 1
ATOM 2039 N N . THR A 1 275 ? -2.861 3.523 22.767 1.00 80.94 275 THR A N 1
ATOM 2040 C CA . THR A 1 275 ? -3.668 4.360 21.875 1.00 80.94 275 THR A CA 1
ATOM 2041 C C . THR A 1 275 ? -2.813 5.177 20.909 1.00 80.94 275 THR A C 1
ATOM 2043 O O . THR A 1 275 ? -1.903 5.882 21.348 1.00 80.94 275 THR A O 1
ATOM 2046 N N . VAL A 1 276 ? -3.139 5.103 19.616 1.00 82.75 276 VAL A N 1
ATOM 2047 C CA . VAL A 1 276 ? -2.494 5.850 18.522 1.00 82.75 276 VAL A CA 1
ATOM 2048 C C . VAL A 1 276 ? -3.531 6.310 17.490 1.00 82.75 276 VAL A C 1
ATOM 2050 O O . VAL A 1 276 ? -4.588 5.699 17.346 1.00 82.75 276 VAL A O 1
ATOM 2053 N N . ASN A 1 277 ? -3.244 7.371 16.738 1.00 83.38 277 ASN A N 1
ATOM 2054 C CA . ASN A 1 277 ? -4.151 7.878 15.708 1.00 83.38 277 ASN A CA 1
ATOM 2055 C C . ASN A 1 277 ? -4.227 6.933 14.508 1.00 83.38 277 ASN A C 1
ATOM 2057 O O . ASN A 1 277 ? -5.325 6.668 14.024 1.00 83.38 277 ASN A O 1
ATOM 2061 N N . ALA A 1 278 ? -3.079 6.443 14.027 1.00 88.00 278 ALA A N 1
ATOM 2062 C CA . ALA A 1 278 ? -3.034 5.529 12.890 1.00 88.00 278 ALA A CA 1
ATOM 2063 C C . ALA A 1 278 ? -1.924 4.481 13.000 1.00 88.00 278 ALA A C 1
ATOM 2065 O O . ALA A 1 278 ? -0.850 4.769 13.524 1.00 88.00 278 ALA A O 1
ATOM 2066 N N . ALA A 1 279 ? -2.147 3.276 12.471 1.00 90.88 279 ALA A N 1
ATOM 2067 C CA . ALA A 1 279 ? -1.068 2.295 12.336 1.00 90.88 279 ALA A CA 1
ATOM 2068 C C . ALA A 1 279 ? -0.184 2.637 11.126 1.00 90.88 279 ALA A C 1
ATOM 2070 O O . ALA A 1 279 ? 1.034 2.759 11.253 1.00 90.88 279 ALA A O 1
ATOM 2071 N N . LEU A 1 280 ? -0.812 2.872 9.975 1.00 93.56 280 LEU A N 1
ATOM 2072 C CA . LEU A 1 280 ? -0.155 3.277 8.736 1.00 93.56 280 LEU A CA 1
ATOM 2073 C C . LEU A 1 280 ? -0.681 4.649 8.308 1.00 93.56 280 LEU A C 1
ATOM 2075 O O . LEU A 1 280 ? -1.895 4.848 8.266 1.00 93.56 280 LEU A O 1
ATOM 2079 N N . ASN A 1 281 ? 0.211 5.586 7.988 1.00 91.25 281 ASN A N 1
ATOM 2080 C CA . ASN A 1 281 ? -0.159 6.896 7.454 1.00 91.25 281 ASN A CA 1
ATOM 2081 C C . ASN A 1 281 ? 0.590 7.203 6.159 1.00 91.25 281 ASN A C 1
ATOM 2083 O O . ASN A 1 281 ? 1.760 7.579 6.185 1.00 91.25 281 ASN A O 1
ATOM 2087 N N . PHE A 1 282 ? -0.098 7.064 5.033 1.00 89.00 282 PHE A N 1
ATOM 2088 C CA . PHE A 1 282 ? 0.418 7.378 3.709 1.00 89.00 282 PHE A CA 1
ATOM 2089 C C . PHE A 1 282 ? 0.072 8.816 3.340 1.00 89.00 282 PHE A C 1
ATOM 2091 O O . PHE A 1 282 ? -1.063 9.128 3.014 1.00 89.00 282 PHE A O 1
ATOM 2098 N N . LYS A 1 283 ? 1.031 9.740 3.332 1.00 83.94 283 LYS A N 1
ATOM 2099 C CA . LYS A 1 283 ? 0.721 11.137 2.984 1.00 83.94 283 LYS A CA 1
ATOM 2100 C C . LYS A 1 283 ? 0.155 11.304 1.578 1.00 83.94 283 LYS A C 1
ATOM 2102 O O . LYS A 1 283 ? -0.575 12.262 1.333 1.00 83.94 283 LYS A O 1
ATOM 2107 N N . THR A 1 284 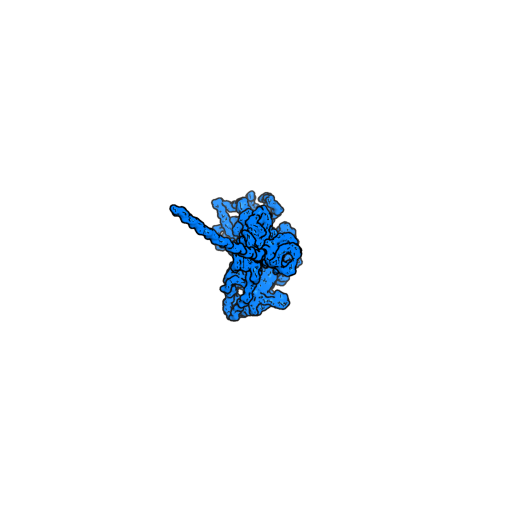? 0.457 10.367 0.688 1.00 77.88 284 THR A N 1
ATOM 2108 C CA . THR A 1 284 ? -0.049 10.289 -0.682 1.00 77.88 284 THR A CA 1
ATOM 2109 C C . THR A 1 284 ? -1.121 9.205 -0.820 1.00 77.88 284 THR A C 1
ATOM 2111 O O . THR A 1 284 ? -1.283 8.347 0.046 1.00 77.88 284 THR A O 1
ATOM 2114 N N . GLY A 1 285 ? -1.871 9.230 -1.923 1.00 72.56 285 GLY A N 1
ATOM 2115 C CA . GLY A 1 285 ? -2.869 8.201 -2.240 1.00 72.56 285 GLY A CA 1
ATOM 2116 C C . GLY A 1 285 ? -2.322 6.958 -2.954 1.00 72.56 285 GLY A C 1
ATOM 2117 O O . GLY A 1 285 ? -3.102 6.224 -3.550 1.00 72.56 285 GLY A O 1
ATOM 2118 N N . ASN A 1 286 ? -1.008 6.734 -2.969 1.00 79.44 286 ASN A N 1
ATOM 2119 C CA . ASN A 1 286 ? -0.378 5.690 -3.779 1.00 79.44 286 ASN A CA 1
ATOM 2120 C C . ASN A 1 286 ? 0.336 4.686 -2.880 1.00 79.44 286 ASN A C 1
ATOM 2122 O O . ASN A 1 286 ? 1.453 4.928 -2.424 1.00 79.44 286 ASN A O 1
ATOM 2126 N N . PHE A 1 287 ? -0.317 3.560 -2.613 1.00 87.00 287 PHE A N 1
ATOM 2127 C CA . PHE A 1 287 ? 0.272 2.516 -1.788 1.00 87.00 287 PHE A CA 1
ATOM 2128 C C . PHE A 1 287 ? -0.279 1.130 -2.108 1.00 87.00 287 PHE A C 1
ATOM 2130 O O . PHE A 1 287 ? -1.389 0.976 -2.631 1.00 87.00 287 PHE A O 1
ATOM 2137 N N . ALA A 1 288 ? 0.507 0.120 -1.751 1.00 89.81 288 ALA A N 1
ATOM 2138 C CA . ALA A 1 288 ? 0.109 -1.275 -1.786 1.00 89.81 288 ALA A CA 1
ATOM 2139 C C . ALA A 1 288 ? 0.256 -1.921 -0.403 1.00 89.81 288 ALA A C 1
ATOM 2141 O O . ALA A 1 288 ? 1.239 -1.709 0.304 1.00 89.81 288 ALA A O 1
ATOM 2142 N N . ILE A 1 289 ? -0.734 -2.719 -0.020 1.00 94.44 289 ILE A N 1
ATOM 2143 C CA . ILE A 1 289 ? -0.719 -3.556 1.179 1.00 94.44 289 ILE A CA 1
ATOM 2144 C C . ILE A 1 289 ? -0.993 -4.987 0.726 1.00 94.44 289 ILE A C 1
ATOM 2146 O O . ILE A 1 289 ? -2.021 -5.224 0.096 1.00 94.44 289 ILE A O 1
ATOM 2150 N N . ASP A 1 290 ? -0.113 -5.931 1.057 1.00 94.12 290 ASP A N 1
ATOM 2151 C CA . ASP A 1 290 ? -0.298 -7.351 0.728 1.00 94.12 290 ASP A CA 1
ATOM 2152 C C . ASP A 1 290 ? 0.094 -8.271 1.890 1.00 94.12 290 ASP A C 1
ATOM 2154 O O . ASP A 1 290 ? 1.254 -8.335 2.287 1.00 94.12 290 ASP A O 1
ATOM 2158 N N . GLY A 1 291 ? -0.865 -9.007 2.449 1.00 94.81 291 GLY A N 1
ATOM 2159 C CA . GLY A 1 291 ? -0.596 -10.002 3.497 1.00 94.81 291 GLY A CA 1
ATOM 2160 C C . GLY A 1 291 ? -0.244 -9.369 4.841 1.00 94.81 291 GLY A C 1
ATOM 2161 O O . GLY A 1 291 ? 0.640 -9.839 5.552 1.00 94.81 291 GLY A O 1
ATOM 2162 N N . VAL A 1 292 ? -0.893 -8.259 5.178 1.00 96.75 292 VAL A N 1
ATOM 2163 C CA . VAL A 1 292 ? -0.569 -7.469 6.369 1.00 96.75 292 VAL A CA 1
ATOM 2164 C C . VAL A 1 292 ? -1.589 -7.723 7.464 1.00 96.75 292 VAL A C 1
ATOM 2166 O O . VAL A 1 292 ? -2.784 -7.823 7.199 1.00 96.75 292 VAL A O 1
ATOM 2169 N N . LYS A 1 293 ? -1.133 -7.784 8.713 1.00 94.88 293 LYS A N 1
ATOM 2170 C CA . LYS A 1 293 ? -1.991 -7.926 9.888 1.00 94.88 293 LYS A CA 1
ATOM 2171 C C . LYS A 1 293 ? -1.798 -6.743 10.830 1.00 94.88 293 LYS A C 1
ATOM 2173 O O . LYS A 1 293 ? -0.680 -6.451 11.226 1.00 94.88 293 LYS A O 1
ATOM 2178 N N . ILE A 1 294 ? -2.878 -6.079 11.218 1.00 93.12 294 ILE A N 1
ATOM 2179 C CA . ILE A 1 294 ? -2.893 -5.038 12.248 1.00 93.12 294 ILE A CA 1
ATOM 2180 C C . ILE A 1 294 ? -3.720 -5.571 13.413 1.00 93.12 294 ILE A C 1
ATOM 2182 O O . ILE A 1 294 ? -4.885 -5.933 13.240 1.00 93.12 294 ILE A O 1
ATOM 2186 N N . GLU A 1 295 ? -3.126 -5.641 14.599 1.00 88.56 295 GLU A N 1
ATOM 2187 C CA . GLU A 1 295 ? -3.791 -6.197 15.775 1.00 88.56 295 GLU A CA 1
ATOM 2188 C C . GLU A 1 295 ? -3.447 -5.465 17.068 1.00 88.56 295 GLU A C 1
ATOM 2190 O O . GLU A 1 295 ? -2.397 -4.832 17.186 1.00 88.56 295 GLU A O 1
ATOM 2195 N N . SER A 1 296 ? -4.327 -5.551 18.068 1.00 80.25 296 SER A N 1
ATOM 2196 C CA . SER A 1 296 ? -3.967 -5.094 19.409 1.00 80.25 296 SER A CA 1
ATOM 2197 C C . SER A 1 296 ? -3.041 -6.100 20.087 1.00 80.25 296 SER A C 1
ATOM 2199 O O . SER A 1 296 ? -3.264 -7.305 20.031 1.00 80.25 296 SER A O 1
ATOM 2201 N N . GLY A 1 297 ? -2.029 -5.589 20.786 1.00 70.56 297 GLY A N 1
ATOM 2202 C CA . GLY A 1 297 ? -1.197 -6.369 21.701 1.00 70.56 297 GLY A CA 1
ATOM 2203 C C . GLY A 1 297 ? -1.851 -6.638 23.061 1.00 70.56 297 GLY A C 1
ATOM 2204 O O . GLY A 1 297 ? -1.172 -7.129 23.957 1.00 70.56 297 GLY A O 1
ATOM 2205 N N . LYS A 1 298 ? -3.130 -6.278 23.250 1.00 65.69 298 LYS A N 1
ATOM 2206 C CA . LYS A 1 298 ? -3.890 -6.477 24.493 1.00 65.69 298 LYS A CA 1
ATOM 2207 C C . LYS A 1 298 ? -5.137 -7.323 24.253 1.00 65.69 298 LYS A C 1
ATOM 2209 O O . LYS A 1 298 ? -5.720 -7.280 23.171 1.00 65.69 298 LYS A O 1
ATOM 2214 N N . ASP A 1 299 ? -5.566 -8.032 25.297 1.00 58.03 299 ASP A N 1
ATOM 2215 C CA . ASP A 1 299 ? -6.828 -8.772 25.312 1.00 58.03 299 ASP A CA 1
ATOM 2216 C C . ASP A 1 299 ? -8.041 -7.844 25.110 1.00 58.03 299 ASP A C 1
ATOM 2218 O O . ASP A 1 299 ? -8.030 -6.656 25.443 1.00 58.03 299 ASP A O 1
ATOM 2222 N N . THR A 1 300 ? -9.128 -8.407 24.580 1.00 54.47 300 THR A N 1
ATOM 2223 C CA . THR A 1 300 ? -10.317 -7.682 24.092 1.00 54.47 300 THR A CA 1
ATOM 2224 C C . THR A 1 300 ? -11.042 -6.836 25.154 1.00 54.47 300 THR A C 1
ATOM 2226 O O . THR A 1 300 ? -11.734 -5.863 24.814 1.00 54.47 300 THR A O 1
ATOM 2229 N N . SER A 1 301 ? -10.869 -7.143 26.444 1.00 55.09 301 SER A N 1
ATOM 2230 C CA . SER A 1 301 ? -11.422 -6.367 27.563 1.00 55.09 301 SER A CA 1
ATOM 2231 C C . SER A 1 301 ? -10.705 -5.030 27.784 1.00 55.09 301 SER A C 1
ATOM 2233 O O . SER A 1 301 ? -11.382 -4.043 28.065 1.00 55.09 301 SER A O 1
ATOM 2235 N N . ASP A 1 302 ? -9.391 -4.966 27.538 1.00 51.28 302 ASP A N 1
ATOM 2236 C CA . ASP A 1 302 ? -8.516 -3.793 27.736 1.00 51.28 302 ASP A CA 1
ATOM 2237 C C . ASP A 1 302 ? -8.054 -3.193 26.402 1.00 51.28 302 ASP A C 1
ATOM 2239 O O . ASP A 1 302 ? -6.929 -2.700 26.258 1.00 51.28 302 ASP A O 1
ATOM 2243 N N . ALA A 1 303 ? -8.916 -3.304 25.389 1.00 52.03 303 ALA A N 1
ATOM 2244 C CA . ALA A 1 303 ? -8.524 -3.029 24.023 1.00 52.03 303 ALA A CA 1
ATOM 2245 C C . ALA A 1 303 ? -7.963 -1.618 23.857 1.00 52.03 303 ALA A C 1
ATOM 2247 O O . ALA A 1 303 ? -8.486 -0.611 24.341 1.00 52.03 303 ALA A O 1
ATOM 2248 N N . THR A 1 304 ? -6.878 -1.596 23.112 1.00 56.94 304 THR A N 1
ATOM 2249 C CA . THR A 1 304 ? -6.163 -0.399 22.745 1.00 56.94 304 THR A CA 1
ATOM 2250 C C . THR A 1 304 ? -6.941 0.368 21.683 1.00 56.94 304 THR A C 1
ATOM 2252 O O . THR A 1 304 ? -7.491 -0.247 20.767 1.00 56.94 304 THR A O 1
ATOM 2255 N N . PHE A 1 305 ? -6.991 1.697 21.794 1.00 64.44 305 PHE A N 1
ATOM 2256 C CA . PHE A 1 305 ? -7.756 2.506 20.856 1.00 64.44 305 PHE A CA 1
ATOM 2257 C C . PHE A 1 305 ? -6.934 2.899 19.635 1.00 64.44 305 PHE A C 1
ATOM 2259 O O . PHE A 1 305 ? -5.771 3.281 19.735 1.00 64.44 305 PHE A O 1
ATOM 2266 N N . LEU A 1 306 ? -7.564 2.855 18.477 1.00 73.19 306 LEU A N 1
ATOM 2267 C CA . LEU A 1 306 ? -6.990 3.343 17.240 1.00 73.19 306 LEU A CA 1
ATOM 2268 C C . LEU A 1 306 ? -8.024 4.221 16.549 1.00 73.19 306 LEU A C 1
ATOM 2270 O O . LEU A 1 306 ? -9.184 3.836 16.440 1.00 73.19 306 LEU A O 1
ATOM 2274 N N . THR A 1 307 ? -7.625 5.402 16.088 1.00 73.88 307 THR A N 1
ATOM 2275 C CA . THR A 1 307 ? -8.570 6.267 15.369 1.00 73.88 307 THR A CA 1
ATOM 2276 C C . THR A 1 307 ? -8.802 5.753 13.944 1.00 73.88 307 THR A C 1
ATOM 2278 O O . THR A 1 307 ? -9.939 5.728 13.489 1.00 73.88 307 THR A O 1
ATOM 2281 N N . THR A 1 308 ? -7.760 5.303 13.236 1.00 82.56 308 THR A N 1
ATOM 2282 C CA . THR A 1 308 ? -7.871 4.679 11.901 1.00 82.56 308 THR A CA 1
ATOM 2283 C C . THR A 1 308 ? -6.761 3.660 11.647 1.00 82.56 308 THR A C 1
ATOM 2285 O O . THR A 1 308 ? -5.655 3.831 12.148 1.00 82.56 308 THR A O 1
ATOM 2288 N N . ALA A 1 309 ? -7.002 2.574 10.907 1.00 89.69 309 ALA A N 1
ATOM 2289 C CA . ALA A 1 309 ? -5.936 1.584 10.666 1.00 89.69 309 ALA A CA 1
ATOM 2290 C C . ALA A 1 309 ? -4.969 2.097 9.604 1.00 89.69 309 ALA A C 1
ATOM 2292 O O . ALA A 1 309 ? -3.750 2.073 9.789 1.00 89.69 309 ALA A O 1
ATOM 2293 N N . VAL A 1 310 ? -5.540 2.636 8.534 1.00 91.69 310 VAL A N 1
ATOM 2294 C CA . VAL A 1 310 ? -4.820 3.206 7.410 1.00 91.69 310 VAL A CA 1
ATOM 2295 C C . VAL A 1 310 ? -5.346 4.612 7.167 1.00 91.69 310 VAL A C 1
ATOM 2297 O O . VAL A 1 310 ? -6.508 4.816 6.813 1.00 91.69 310 VAL A O 1
ATOM 2300 N N . LEU A 1 311 ? -4.479 5.592 7.378 1.00 88.88 311 LEU A N 1
ATOM 2301 C CA . LEU A 1 311 ? -4.698 6.974 6.989 1.00 88.88 311 LEU A CA 1
ATOM 2302 C C . LEU A 1 311 ? -3.994 7.227 5.668 1.00 88.88 311 LEU A C 1
ATOM 2304 O O . LEU A 1 311 ? -2.863 6.770 5.493 1.00 88.88 311 LEU A O 1
ATOM 2308 N N . PHE A 1 312 ? -4.635 7.940 4.748 1.00 86.69 312 PHE A N 1
ATOM 2309 C CA . PHE A 1 312 ? -3.956 8.329 3.527 1.00 86.69 312 PHE A CA 1
ATOM 2310 C C . PHE A 1 312 ? -4.371 9.671 2.937 1.00 86.69 312 PHE A C 1
ATOM 2312 O O . PHE A 1 312 ? -5.472 10.172 3.160 1.00 86.69 312 PHE A O 1
ATOM 2319 N N . GLY A 1 313 ? -3.481 10.237 2.128 1.00 77.25 313 GLY A N 1
ATOM 2320 C CA . GLY A 1 313 ? -3.803 11.365 1.280 1.00 77.25 313 GLY A CA 1
ATOM 2321 C C . GLY A 1 313 ? -4.017 12.679 2.043 1.00 77.25 313 GLY A C 1
ATOM 2322 O O . GLY A 1 313 ? -5.066 13.298 1.925 1.00 77.25 313 GLY A O 1
ATOM 2323 N N . GLU A 1 314 ? -3.038 13.088 2.847 1.00 73.19 314 GLU A N 1
ATOM 2324 C CA . GLU A 1 314 ? -3.072 14.360 3.587 1.00 73.19 314 GLU A CA 1
ATOM 2325 C C . GLU A 1 314 ? -2.467 15.542 2.804 1.00 73.19 314 GLU A C 1
ATOM 2327 O O . GLU A 1 314 ? -2.735 16.701 3.122 1.00 73.19 314 GLU A O 1
ATOM 2332 N N . THR A 1 315 ? -1.618 15.287 1.804 1.00 64.88 315 THR A N 1
ATOM 2333 C CA . THR A 1 315 ? -1.031 16.351 0.964 1.00 64.88 315 THR A CA 1
ATOM 2334 C C . THR A 1 315 ? -1.994 16.744 -0.157 1.00 64.88 315 THR A C 1
ATOM 2336 O O . THR A 1 315 ? -2.972 16.056 -0.358 1.00 64.88 315 THR A O 1
ATOM 2339 N N . ALA A 1 316 ? -1.782 17.847 -0.881 1.00 53.50 316 ALA A N 1
ATOM 2340 C CA . ALA A 1 316 ? -2.663 18.251 -1.996 1.00 53.50 316 ALA A CA 1
ATOM 2341 C C . ALA A 1 316 ? -2.159 17.793 -3.384 1.00 53.50 316 ALA A C 1
ATOM 2343 O O . ALA A 1 316 ? -2.872 17.908 -4.375 1.00 53.50 316 ALA A O 1
ATOM 2344 N N . ASP A 1 317 ? -0.924 17.285 -3.457 1.00 50.81 317 ASP A N 1
ATOM 2345 C CA . ASP A 1 317 ? -0.126 17.204 -4.685 1.00 50.81 317 ASP A CA 1
ATOM 2346 C C . ASP A 1 317 ? -0.010 15.812 -5.345 1.00 50.81 317 ASP A C 1
ATOM 2348 O O . ASP A 1 317 ? 0.962 15.501 -6.030 1.00 50.81 317 ASP A O 1
ATOM 2352 N N . THR A 1 318 ? -0.994 14.932 -5.169 1.00 51.34 318 THR A N 1
ATOM 2353 C CA . THR A 1 318 ? -1.026 13.613 -5.816 1.00 51.34 318 THR A CA 1
ATOM 2354 C C . THR A 1 318 ? -2.302 13.462 -6.619 1.00 51.34 318 THR A C 1
ATOM 2356 O O . THR A 1 318 ? -3.358 13.094 -6.119 1.00 51.34 318 THR A O 1
ATOM 2359 N N . ALA A 1 319 ? -2.178 13.789 -7.904 1.00 48.53 319 ALA A N 1
ATOM 2360 C CA . ALA A 1 319 ? -3.266 13.877 -8.867 1.00 48.53 319 ALA A CA 1
ATOM 2361 C C . ALA A 1 319 ? -4.057 12.570 -9.077 1.00 48.53 319 ALA A C 1
ATOM 2363 O O . ALA A 1 319 ? -5.097 12.604 -9.730 1.00 48.53 319 ALA A O 1
ATOM 2364 N N . LEU A 1 320 ? -3.595 11.430 -8.551 1.00 54.22 320 LEU A N 1
ATOM 2365 C CA . LEU A 1 320 ? -4.263 10.133 -8.618 1.00 54.22 320 LEU A CA 1
ATOM 2366 C C . LEU A 1 320 ? -3.895 9.275 -7.410 1.00 54.22 320 LEU A C 1
ATOM 2368 O O . LEU A 1 320 ? -2.714 9.169 -7.077 1.00 54.22 320 LEU A O 1
ATOM 2372 N N . ALA A 1 321 ? -4.897 8.627 -6.813 1.00 61.72 321 ALA A N 1
ATOM 2373 C CA . ALA A 1 321 ? -4.699 7.611 -5.786 1.00 61.72 321 ALA A CA 1
ATOM 2374 C C . ALA A 1 321 ? -4.893 6.215 -6.395 1.00 61.72 321 ALA A C 1
ATOM 2376 O O . ALA A 1 321 ? -6.013 5.841 -6.755 1.00 61.72 321 ALA A O 1
ATOM 2377 N N . ARG A 1 322 ? -3.809 5.450 -6.559 1.00 72.62 322 ARG A N 1
ATOM 2378 C CA . ARG A 1 322 ? -3.869 4.019 -6.884 1.00 72.62 322 ARG A CA 1
ATOM 2379 C C . ARG A 1 322 ? -3.550 3.219 -5.638 1.00 72.62 322 ARG A C 1
ATOM 2381 O O . ARG A 1 322 ? -2.405 3.157 -5.198 1.00 72.62 322 ARG A O 1
ATOM 2388 N N . ILE A 1 323 ? -4.591 2.608 -5.097 1.00 83.00 323 ILE A N 1
ATOM 2389 C CA . ILE A 1 323 ? -4.546 1.889 -3.837 1.00 83.00 323 ILE A CA 1
ATOM 2390 C C . ILE A 1 323 ? -4.890 0.434 -4.111 1.00 83.00 323 ILE A C 1
ATOM 2392 O O . ILE A 1 323 ? -5.965 0.129 -4.636 1.00 83.00 323 ILE A O 1
ATOM 2396 N N . SER A 1 324 ? -3.983 -0.459 -3.729 1.00 87.06 324 SER A N 1
ATOM 2397 C CA . SER A 1 324 ? -4.217 -1.899 -3.750 1.00 87.06 324 SER A CA 1
ATOM 2398 C C . SER A 1 324 ? -4.039 -2.460 -2.353 1.00 87.06 324 SER A C 1
ATOM 2400 O O . SER A 1 324 ? -2.972 -2.356 -1.757 1.00 87.06 324 SER A O 1
ATOM 2402 N N . VAL A 1 325 ? -5.095 -3.051 -1.818 1.00 93.12 325 VAL A N 1
ATOM 2403 C CA . VAL A 1 325 ? -5.075 -3.738 -0.535 1.00 93.12 325 VAL A CA 1
ATOM 2404 C C . VAL A 1 325 ? -5.481 -5.176 -0.782 1.00 93.12 325 VAL A C 1
ATOM 2406 O O . VAL A 1 325 ? -6.596 -5.442 -1.215 1.00 93.12 325 VAL A O 1
ATOM 2409 N N . THR A 1 326 ? -4.589 -6.111 -0.497 1.00 94.00 326 THR A N 1
ATOM 2410 C CA . THR A 1 326 ? -4.827 -7.544 -0.647 1.00 94.00 326 THR A CA 1
ATOM 2411 C C . THR A 1 326 ? -4.441 -8.246 0.650 1.00 94.00 326 THR A C 1
ATOM 2413 O O . THR A 1 326 ? -3.432 -7.918 1.267 1.00 94.00 326 THR A O 1
ATOM 2416 N N . ASN A 1 327 ? -5.246 -9.206 1.106 1.00 95.62 327 ASN A N 1
ATOM 2417 C CA . ASN A 1 327 ? -4.946 -9.997 2.306 1.00 95.62 327 ASN A CA 1
ATOM 2418 C C . ASN A 1 327 ? -4.663 -9.145 3.570 1.00 95.62 327 ASN A C 1
ATOM 2420 O O . ASN A 1 327 ? -3.847 -9.536 4.406 1.00 95.62 327 ASN A O 1
ATOM 2424 N N . LEU A 1 328 ? -5.296 -7.973 3.722 1.00 96.62 328 LEU A N 1
ATOM 2425 C CA . LEU A 1 328 ? -5.170 -7.164 4.936 1.00 96.62 328 LEU A CA 1
ATOM 2426 C C . LEU A 1 328 ? -6.113 -7.700 6.013 1.00 96.62 328 LEU A C 1
ATOM 2428 O O . LEU A 1 328 ? -7.307 -7.865 5.780 1.00 96.62 328 LEU A O 1
ATOM 2432 N N . THR A 1 329 ? -5.585 -7.928 7.208 1.00 94.69 329 THR A N 1
ATOM 2433 C CA . THR A 1 329 ? -6.358 -8.303 8.391 1.00 94.69 329 THR A CA 1
ATOM 2434 C C . THR A 1 329 ? -6.264 -7.207 9.446 1.00 94.69 329 THR A C 1
ATOM 2436 O O . THR A 1 329 ? -5.160 -6.832 9.826 1.00 94.69 329 THR A O 1
ATOM 2439 N N . VAL A 1 330 ? -7.392 -6.709 9.956 1.00 91.38 330 VAL A N 1
ATOM 2440 C CA . VAL A 1 330 ? -7.425 -5.751 11.078 1.00 91.38 330 VAL A CA 1
ATOM 2441 C C . VAL A 1 330 ? -8.309 -6.312 12.183 1.00 91.38 330 VAL A C 1
ATOM 2443 O O . VAL A 1 330 ? -9.526 -6.203 12.093 1.00 91.38 330 VAL A O 1
ATOM 2446 N N . ASN A 1 331 ? -7.719 -6.909 13.220 1.00 84.88 331 ASN A N 1
ATOM 2447 C CA . ASN A 1 331 ? -8.456 -7.669 14.239 1.00 84.88 331 ASN A CA 1
ATOM 2448 C C . ASN A 1 331 ? -8.178 -7.163 15.654 1.00 84.88 331 ASN A C 1
ATOM 2450 O O . ASN A 1 331 ? -7.082 -6.701 15.954 1.00 84.88 331 ASN A O 1
ATOM 2454 N N . ASN A 1 332 ? -9.145 -7.333 16.558 1.00 75.12 332 ASN A N 1
ATOM 2455 C CA . ASN A 1 332 ? -8.987 -7.030 17.983 1.00 75.12 332 ASN A CA 1
ATOM 2456 C C . ASN A 1 332 ? -8.615 -5.570 18.288 1.00 75.12 332 ASN A C 1
ATOM 2458 O O . ASN A 1 332 ? -8.014 -5.285 19.320 1.00 75.12 332 ASN A O 1
ATOM 2462 N N . VAL A 1 333 ? -8.983 -4.634 17.412 1.00 72.12 333 VAL A N 1
ATOM 2463 C CA . VAL A 1 333 ? -8.763 -3.197 17.611 1.00 72.12 333 VAL A CA 1
ATOM 2464 C C . VAL A 1 333 ? -10.096 -2.523 17.930 1.00 72.12 333 VAL A C 1
ATOM 2466 O O . VAL A 1 333 ? -11.088 -2.769 17.245 1.00 72.12 333 VAL A O 1
ATOM 2469 N N . LYS A 1 334 ? -10.135 -1.666 18.961 1.00 70.19 334 LYS A N 1
ATOM 2470 C CA . LYS A 1 334 ? -11.291 -0.794 19.216 1.00 70.19 334 LYS A CA 1
ATOM 2471 C C . LYS A 1 334 ? -11.040 0.568 18.594 1.00 70.19 334 LYS A C 1
ATOM 2473 O O . LYS A 1 334 ? -9.986 1.168 18.791 1.00 70.19 334 LYS A O 1
ATOM 2478 N N . PHE A 1 335 ? -12.034 1.068 17.878 1.00 69.69 335 PHE A N 1
ATOM 2479 C CA . PHE A 1 335 ? -11.979 2.399 17.303 1.00 69.69 335 PHE A CA 1
ATOM 2480 C C . PHE A 1 335 ? -12.491 3.434 18.308 1.00 69.69 335 PHE A C 1
ATOM 2482 O O . PHE A 1 335 ? -13.540 3.234 18.921 1.00 69.69 335 PHE A O 1
ATOM 2489 N N . THR A 1 336 ? -11.750 4.524 18.519 1.00 59.62 336 THR A N 1
ATOM 2490 C CA . THR A 1 336 ? -12.247 5.671 19.295 1.00 59.62 336 THR A CA 1
ATOM 2491 C C . THR A 1 336 ? -13.368 6.372 18.530 1.00 59.62 336 THR A C 1
ATOM 2493 O O . THR A 1 336 ? -13.273 6.613 17.328 1.00 59.62 336 THR A O 1
ATOM 2496 N N . THR A 1 337 ? -14.433 6.739 19.240 1.00 53.06 337 THR A N 1
ATOM 2497 C CA . THR A 1 337 ? -15.472 7.657 18.759 1.00 53.06 337 THR A CA 1
ATOM 2498 C C . THR A 1 337 ? -15.183 9.041 19.333 1.00 53.06 337 THR A C 1
ATOM 2500 O O . THR A 1 337 ? -15.434 9.273 20.516 1.00 53.06 337 THR A O 1
ATOM 2503 N N . TYR A 1 338 ? -14.622 9.958 18.543 1.00 38.50 338 TYR A N 1
ATOM 2504 C CA . TYR A 1 338 ? -14.469 11.357 18.956 1.00 38.50 338 TYR A CA 1
ATOM 2505 C C . TYR A 1 338 ? -15.044 12.289 17.882 1.00 38.50 338 TYR A C 1
ATOM 2507 O O . TYR A 1 338 ? -14.517 12.351 16.774 1.00 38.50 338 TYR A O 1
ATOM 2515 N N . GLY A 1 339 ? -16.123 13.009 18.211 1.00 49.88 339 GLY A N 1
ATOM 2516 C CA . GLY A 1 339 ? -16.801 13.942 17.295 1.00 49.88 339 GLY A CA 1
ATOM 2517 C C . GLY A 1 339 ? -17.325 13.281 16.011 1.00 49.88 339 GLY A C 1
ATOM 2518 O O . GLY A 1 339 ? -17.713 12.111 16.029 1.00 49.88 339 GLY A O 1
ATOM 2519 N N . ASP A 1 340 ? -17.270 14.003 14.886 1.00 42.00 340 ASP A N 1
ATOM 2520 C CA . ASP A 1 340 ? -17.592 13.497 13.536 1.00 42.00 340 ASP A CA 1
ATOM 2521 C C . ASP A 1 340 ? -16.560 12.484 12.992 1.00 42.00 340 ASP A C 1
ATOM 2523 O O . ASP A 1 340 ? -16.647 12.036 11.847 1.00 42.00 340 ASP A O 1
ATOM 2527 N N . TYR A 1 341 ? -15.576 12.081 13.801 1.00 50.22 341 TYR A N 1
ATOM 2528 C CA . TYR A 1 341 ? -14.513 11.139 13.454 1.00 50.22 341 TYR A CA 1
ATOM 2529 C C . TYR A 1 341 ? -14.762 9.791 14.135 1.00 50.22 341 TYR A C 1
ATOM 2531 O O . TYR A 1 341 ? -14.107 9.410 15.107 1.00 50.22 341 TYR A O 1
ATOM 2539 N N . LYS A 1 342 ? -15.750 9.055 13.621 1.00 54.75 342 LYS A N 1
ATOM 2540 C CA . LYS A 1 342 ? -15.969 7.652 13.990 1.00 54.75 342 LYS A CA 1
ATOM 2541 C C . LYS A 1 342 ? -14.860 6.810 13.363 1.00 54.75 342 LYS A C 1
ATOM 2543 O O . LYS A 1 342 ? -14.680 6.861 12.150 1.00 54.75 342 LYS A O 1
ATOM 2548 N N . GLY A 1 343 ? -14.078 6.108 14.184 1.00 65.06 343 GLY A N 1
ATOM 2549 C CA . GLY A 1 343 ? -12.902 5.411 13.684 1.00 65.06 343 GLY A CA 1
ATOM 2550 C C . GLY A 1 343 ? -13.232 4.352 12.630 1.00 65.06 343 GLY A C 1
ATOM 2551 O O . GLY A 1 343 ? -14.143 3.530 12.785 1.00 65.06 343 GLY A O 1
ATOM 2552 N N . SER A 1 344 ? -12.493 4.439 11.531 1.00 77.31 344 SER A N 1
ATOM 2553 C CA . SER A 1 344 ? -12.677 3.668 10.312 1.00 77.31 344 SER A CA 1
ATOM 2554 C C . SER A 1 344 ? -11.432 2.842 10.024 1.00 77.31 344 SER A C 1
ATOM 2556 O O . SER A 1 344 ? -10.329 3.199 10.436 1.00 77.31 344 SER A O 1
ATOM 2558 N N . VAL A 1 345 ? -11.564 1.729 9.304 1.00 86.94 345 VAL A N 1
ATOM 2559 C CA . VAL A 1 345 ? -10.368 0.980 8.878 1.00 86.94 345 VAL A CA 1
ATOM 2560 C C . VAL A 1 345 ? -9.508 1.855 7.970 1.00 86.94 345 VAL A C 1
ATOM 2562 O O . VAL A 1 345 ? -8.304 1.982 8.181 1.00 86.94 345 VAL A O 1
ATOM 2565 N N . PHE A 1 346 ? -10.142 2.487 6.990 1.00 87.94 346 PHE A N 1
ATOM 2566 C CA . PHE A 1 346 ? -9.514 3.401 6.056 1.00 87.94 346 PHE A CA 1
ATOM 2567 C C . PHE A 1 346 ? -10.034 4.812 6.275 1.00 87.94 346 PHE A C 1
ATOM 2569 O O . PHE A 1 346 ? -11.239 5.027 6.439 1.00 87.94 346 PHE A O 1
ATOM 2576 N N . LYS A 1 347 ? -9.142 5.794 6.205 1.00 83.94 347 LYS A N 1
ATOM 2577 C CA . LYS A 1 347 ? -9.508 7.207 6.189 1.00 83.94 347 LYS A CA 1
ATOM 2578 C C . LYS A 1 347 ? -8.672 7.958 5.166 1.00 83.94 347 LYS A C 1
ATOM 2580 O O . LYS A 1 347 ? -7.462 7.763 5.109 1.00 83.94 347 LYS A O 1
ATOM 2585 N N . SER A 1 348 ? -9.314 8.840 4.404 1.00 80.31 348 SER A N 1
ATOM 2586 C CA . SER A 1 348 ? -8.638 9.659 3.393 1.00 80.31 348 SER A CA 1
ATOM 2587 C C . SER A 1 348 ? -9.067 11.118 3.400 1.00 80.31 348 SER A C 1
ATOM 2589 O O . SER A 1 348 ? -10.233 11.367 3.689 1.00 80.31 348 SER A O 1
ATOM 2591 N N . PHE A 1 349 ? -8.180 12.050 3.029 1.00 73.12 349 PHE A N 1
ATOM 2592 C CA . PHE A 1 349 ? -8.451 13.503 3.026 1.00 73.12 349 PHE A CA 1
ATOM 2593 C C . PHE A 1 349 ? -8.414 14.187 1.633 1.00 73.12 349 PHE A C 1
ATOM 2595 O O . PHE A 1 349 ? -8.287 15.408 1.557 1.00 73.12 349 PHE A O 1
ATOM 2602 N N . TYR A 1 350 ? -8.497 13.440 0.522 1.00 65.25 350 TYR A N 1
ATOM 2603 C CA . TYR A 1 350 ? -8.179 13.977 -0.815 1.00 65.25 350 TYR A CA 1
ATOM 2604 C C . TYR A 1 350 ? -9.346 14.445 -1.686 1.00 65.25 350 TYR A C 1
ATOM 2606 O O . TYR A 1 350 ? -10.287 13.697 -1.928 1.00 65.25 350 TYR A O 1
ATOM 2614 N N . ASP A 1 351 ? -9.112 15.565 -2.372 1.00 55.38 351 ASP A N 1
ATOM 2615 C CA . ASP A 1 351 ? -9.709 15.975 -3.654 1.00 55.38 351 ASP A CA 1
ATOM 2616 C C . ASP A 1 351 ? -8.989 15.328 -4.851 1.00 55.38 351 ASP A C 1
ATOM 2618 O O . ASP A 1 351 ? -8.477 16.003 -5.745 1.00 55.38 351 ASP A O 1
ATOM 2622 N N . ALA A 1 352 ? -8.850 13.999 -4.860 1.00 54.16 352 ALA A N 1
ATOM 2623 C CA . ALA A 1 352 ? -8.185 13.344 -5.984 1.00 54.16 352 ALA A CA 1
ATOM 2624 C C . ALA A 1 352 ? -9.164 13.304 -7.165 1.00 54.16 352 ALA A C 1
ATOM 2626 O O . ALA A 1 352 ? -10.220 12.679 -7.043 1.00 54.16 352 ALA A O 1
ATOM 2627 N N . PRO A 1 353 ? -8.832 13.910 -8.321 1.00 50.31 353 PRO A N 1
ATOM 2628 C CA . PRO A 1 353 ? -9.728 13.920 -9.464 1.00 50.31 353 PRO A CA 1
ATOM 2629 C C . PRO A 1 353 ? -10.030 12.503 -9.955 1.00 50.31 353 PRO A C 1
ATOM 2631 O O . PRO A 1 353 ? -11.104 12.289 -10.488 1.00 50.31 353 PRO A O 1
ATOM 2634 N N . TYR A 1 354 ? -9.139 11.527 -9.756 1.00 60.06 354 TYR A N 1
ATOM 2635 C CA . TYR A 1 354 ? -9.485 10.118 -9.928 1.00 60.06 354 TYR A CA 1
ATOM 2636 C C . TYR A 1 354 ? -8.801 9.261 -8.860 1.00 60.06 354 TYR A C 1
ATOM 2638 O O . TYR A 1 354 ? -7.627 9.462 -8.538 1.00 60.06 354 TYR A O 1
ATOM 2646 N N . PHE A 1 355 ? -9.512 8.257 -8.352 1.00 69.31 355 PHE A N 1
ATOM 2647 C CA . PHE A 1 355 ? -8.916 7.205 -7.538 1.00 69.31 355 PHE A CA 1
ATOM 2648 C C . PHE A 1 355 ? -9.351 5.827 -8.027 1.00 69.31 355 PHE A C 1
ATOM 2650 O O . PHE A 1 355 ? -10.463 5.640 -8.516 1.00 69.31 355 PHE A O 1
ATOM 2657 N N . SER A 1 356 ? -8.454 4.859 -7.877 1.00 73.38 356 SER A N 1
ATOM 2658 C CA . SER A 1 356 ? -8.754 3.437 -7.967 1.00 73.38 356 SER A CA 1
ATOM 2659 C C . SER A 1 356 ? -8.345 2.820 -6.647 1.00 73.38 356 SER A C 1
ATOM 2661 O O . SER A 1 356 ? -7.157 2.771 -6.331 1.00 73.38 356 SER A O 1
ATOM 2663 N N . PHE A 1 357 ? -9.323 2.355 -5.887 1.00 82.19 357 PHE A N 1
ATOM 2664 C CA . PHE A 1 357 ? -9.110 1.694 -4.616 1.00 82.19 357 PHE A CA 1
ATOM 2665 C C . PHE A 1 357 ? -9.635 0.270 -4.724 1.00 82.19 357 PHE A C 1
ATOM 2667 O O . PHE A 1 357 ? -10.820 0.038 -4.928 1.00 82.19 357 PHE A O 1
ATOM 2674 N N . THR A 1 358 ? -8.729 -0.694 -4.637 1.00 84.75 358 THR A N 1
ATOM 2675 C CA . THR A 1 358 ? -9.065 -2.113 -4.627 1.00 84.75 358 THR A CA 1
ATOM 2676 C C . THR A 1 358 ? -8.787 -2.709 -3.253 1.00 84.75 358 THR A C 1
ATOM 2678 O O . THR A 1 358 ? -7.711 -2.501 -2.698 1.00 84.75 358 THR A O 1
ATOM 2681 N N . ILE A 1 359 ? -9.742 -3.472 -2.726 1.00 90.75 359 ILE A N 1
ATOM 2682 C CA . ILE A 1 359 ? -9.621 -4.275 -1.510 1.00 90.75 359 ILE A CA 1
ATOM 2683 C C . ILE A 1 359 ? -9.955 -5.722 -1.876 1.00 90.75 359 ILE A C 1
ATOM 2685 O O . ILE A 1 359 ? -11.065 -6.003 -2.320 1.00 90.75 359 ILE A O 1
ATOM 2689 N N . LYS A 1 360 ? -9.017 -6.652 -1.701 1.00 92.81 360 LYS A N 1
ATOM 2690 C CA . LYS A 1 360 ? -9.211 -8.073 -2.010 1.00 92.81 360 LYS A CA 1
ATOM 2691 C C . LYS A 1 360 ? -8.857 -8.953 -0.826 1.00 92.81 360 LYS A C 1
ATOM 2693 O O . LYS A 1 360 ? -7.894 -8.677 -0.110 1.00 92.81 360 LYS A O 1
ATOM 2698 N N . ASN A 1 361 ? -9.606 -10.037 -0.645 1.00 95.62 361 ASN A N 1
ATOM 2699 C CA . ASN A 1 361 ? -9.282 -11.133 0.275 1.00 95.62 361 ASN A CA 1
ATOM 2700 C C . ASN A 1 361 ? -8.940 -10.664 1.702 1.00 95.62 361 ASN A C 1
ATOM 2702 O O . ASN A 1 361 ? -8.089 -11.245 2.369 1.00 95.62 361 ASN A O 1
ATOM 2706 N N . SER A 1 362 ? -9.546 -9.563 2.148 1.00 96.31 362 SER A N 1
ATOM 2707 C CA . SER A 1 362 ? -9.200 -8.899 3.407 1.00 96.31 362 SER A CA 1
ATOM 2708 C C . SER A 1 362 ? -10.230 -9.222 4.492 1.00 96.31 362 SER A C 1
ATOM 2710 O O . SER A 1 362 ? -11.355 -9.626 4.198 1.00 96.31 362 SER A O 1
ATOM 2712 N N . THR A 1 363 ? -9.858 -9.067 5.760 1.00 94.69 363 THR A N 1
ATOM 2713 C CA . THR A 1 363 ? -10.750 -9.290 6.906 1.00 94.69 363 THR A CA 1
ATOM 2714 C C . THR A 1 363 ? -10.645 -8.136 7.888 1.00 94.69 363 THR A C 1
ATOM 2716 O O . THR A 1 363 ? -9.555 -7.789 8.334 1.00 94.69 363 THR A O 1
ATOM 2719 N N . PHE A 1 364 ? -11.776 -7.546 8.257 1.00 91.69 364 PHE A N 1
ATOM 2720 C CA . PHE A 1 364 ? -11.807 -6.420 9.183 1.00 91.69 364 PHE A CA 1
ATOM 2721 C C . PHE A 1 364 ? -12.740 -6.701 10.355 1.00 91.69 364 PHE A C 1
ATOM 2723 O O . PHE A 1 364 ? -13.943 -6.871 10.170 1.00 91.69 364 PHE A O 1
ATOM 2730 N N . GLY A 1 365 ? -12.176 -6.718 11.557 1.00 87.00 365 GLY A N 1
ATOM 2731 C CA . GLY A 1 365 ? -12.837 -7.073 12.804 1.00 87.00 365 GLY A CA 1
ATOM 2732 C C . GLY A 1 365 ? -12.951 -8.580 13.025 1.00 87.00 365 GLY A C 1
ATOM 2733 O O . GLY A 1 365 ? -12.554 -9.399 12.198 1.00 87.00 365 GLY A O 1
ATOM 2734 N N . THR A 1 366 ? -13.541 -8.938 14.162 1.00 86.44 366 THR A N 1
ATOM 2735 C CA . THR A 1 366 ? -13.971 -10.308 14.487 1.00 86.44 366 THR A CA 1
ATOM 2736 C C . THR A 1 366 ? -15.411 -10.301 15.002 1.00 86.44 366 THR A C 1
ATOM 2738 O O . THR A 1 366 ? -15.981 -9.237 15.254 1.00 86.44 366 THR A O 1
ATOM 2741 N N . SER A 1 367 ? -16.010 -11.477 15.211 1.00 83.31 367 SER A N 1
ATOM 2742 C CA . SER A 1 367 ? -17.322 -11.598 15.865 1.00 83.31 367 SER A CA 1
ATOM 2743 C C . SER A 1 367 ? -17.369 -10.931 17.246 1.00 83.31 367 SER A C 1
ATOM 2745 O O . SER A 1 367 ? -18.407 -10.398 17.633 1.00 83.31 367 SER A O 1
ATOM 2747 N N . GLU A 1 368 ? -16.248 -10.931 17.967 1.00 80.31 368 GLU A N 1
ATOM 2748 C CA . GLU A 1 368 ? -16.086 -10.356 19.306 1.00 80.31 368 GLU A CA 1
ATOM 2749 C C . GLU A 1 368 ? -15.653 -8.885 19.258 1.00 80.31 368 GLU A C 1
ATOM 2751 O O . GLU A 1 368 ? -16.007 -8.102 20.138 1.00 80.31 368 GLU A O 1
ATOM 2756 N N . THR A 1 369 ? -14.875 -8.505 18.241 1.00 78.38 369 THR A N 1
ATOM 2757 C CA . THR A 1 369 ? -14.291 -7.167 18.085 1.00 78.38 369 THR A CA 1
ATOM 2758 C C . THR A 1 369 ? -14.702 -6.559 16.755 1.00 78.38 369 THR A C 1
ATOM 2760 O O . THR A 1 369 ? -13.941 -6.470 15.791 1.00 78.38 369 THR A O 1
ATOM 2763 N N . LYS A 1 370 ? -15.972 -6.166 16.705 1.00 79.62 370 LYS A N 1
ATOM 2764 C CA . LYS A 1 370 ? -16.569 -5.531 15.536 1.00 79.62 370 LYS A CA 1
ATOM 2765 C C . LYS A 1 370 ? -15.998 -4.124 15.315 1.00 79.62 370 LYS A C 1
ATOM 2767 O O . LYS A 1 370 ? -15.808 -3.368 16.267 1.00 79.62 370 LYS A O 1
ATOM 2772 N N . ILE A 1 371 ? -15.772 -3.764 14.055 1.00 78.19 371 ILE A N 1
ATOM 2773 C CA . ILE A 1 371 ? -15.342 -2.426 13.630 1.00 78.19 371 ILE A CA 1
ATOM 2774 C C . ILE A 1 371 ? -16.532 -1.469 13.478 1.00 78.19 371 ILE A C 1
ATOM 2776 O O . ILE A 1 371 ? -17.681 -1.899 13.375 1.00 78.19 371 ILE A O 1
ATOM 2780 N N . GLY A 1 372 ? -16.261 -0.164 13.448 1.00 73.94 372 GLY A N 1
ATOM 2781 C CA . GLY A 1 372 ? -17.253 0.855 13.104 1.00 73.94 372 GLY A CA 1
ATOM 2782 C C . GLY A 1 372 ? -17.479 0.904 11.593 1.00 73.94 372 GLY A C 1
ATOM 2783 O O . GLY A 1 372 ? -18.173 0.057 11.032 1.00 73.94 372 GLY A O 1
ATOM 2784 N N . GLU A 1 373 ? -16.863 1.886 10.940 1.00 75.56 373 GLU A N 1
ATOM 2785 C CA . GLU A 1 373 ? -16.926 2.086 9.487 1.00 75.56 373 GLU A CA 1
ATOM 2786 C C . GLU A 1 373 ? -15.748 1.401 8.774 1.00 75.56 373 GLU A C 1
ATOM 2788 O O . GLU A 1 373 ? -14.659 1.248 9.335 1.00 75.56 373 GLU A O 1
ATOM 2793 N N . VAL A 1 374 ? -15.932 1.002 7.512 1.00 78.50 374 VAL A N 1
ATOM 2794 C CA . VAL A 1 374 ? -14.824 0.461 6.705 1.00 78.50 374 VAL A CA 1
ATOM 2795 C C . VAL A 1 374 ? -14.006 1.594 6.124 1.00 78.50 374 VAL A C 1
ATOM 2797 O O . VAL A 1 374 ? -12.788 1.605 6.277 1.00 78.50 374 VAL A O 1
ATOM 2800 N N . TRP A 1 375 ? -14.655 2.557 5.477 1.00 80.69 375 TRP A N 1
ATOM 2801 C CA . TRP A 1 375 ? -13.949 3.669 4.859 1.00 80.69 375 TRP A CA 1
ATOM 2802 C C . TRP A 1 375 ? -14.690 4.983 5.053 1.00 80.69 375 TRP A C 1
ATOM 2804 O O . TRP A 1 375 ? -15.873 5.088 4.732 1.00 80.69 375 TRP A O 1
ATOM 2814 N N . SER A 1 376 ? -13.959 5.989 5.526 1.00 76.25 376 SER A N 1
ATOM 2815 C CA . SER A 1 376 ? -14.436 7.364 5.627 1.00 76.25 376 SER A CA 1
ATOM 2816 C C . SER A 1 376 ? -13.559 8.260 4.753 1.00 76.25 376 SER A C 1
ATOM 2818 O O . SER A 1 376 ? -12.351 8.392 4.969 1.00 76.25 376 SER A O 1
ATOM 2820 N N . HIS A 1 377 ? -14.164 8.865 3.741 1.00 73.00 377 HIS A N 1
ATOM 2821 C CA . HIS A 1 377 ? -13.500 9.776 2.823 1.00 73.00 377 HIS A CA 1
ATOM 2822 C C . HIS A 1 377 ? -13.886 11.212 3.149 1.00 73.00 377 HIS A C 1
ATOM 2824 O O . HIS A 1 377 ? -15.070 11.522 3.260 1.00 73.00 377 HIS A O 1
ATOM 2830 N N . PHE A 1 378 ? -12.888 12.077 3.268 1.00 66.25 378 PHE A N 1
ATOM 2831 C CA . PHE A 1 378 ? -13.049 13.492 3.534 1.00 66.25 378 PHE A CA 1
ATOM 2832 C C . PHE A 1 378 ? -12.543 14.303 2.348 1.00 66.25 378 PHE A C 1
ATOM 2834 O O . PHE A 1 378 ? -11.410 14.115 1.910 1.00 66.25 378 PHE A O 1
ATOM 2841 N N . ARG A 1 379 ? -13.383 15.207 1.851 1.00 61.59 379 ARG A N 1
ATOM 2842 C CA . ARG A 1 379 ? -13.042 16.126 0.763 1.00 61.59 379 ARG A CA 1
ATOM 2843 C C . ARG A 1 379 ? -12.576 17.466 1.332 1.00 61.59 379 ARG A C 1
ATOM 2845 O O . ARG A 1 379 ? -13.289 18.020 2.172 1.00 61.59 379 ARG A O 1
ATOM 2852 N N . LYS A 1 380 ? -11.423 17.990 0.904 1.00 53.84 380 LYS A N 1
ATOM 2853 C CA . LYS A 1 380 ? -10.934 19.299 1.356 1.00 53.84 380 LYS A CA 1
ATOM 2854 C C . LYS A 1 380 ? -11.794 20.401 0.722 1.00 53.84 380 LYS A C 1
ATOM 2856 O O . LYS A 1 380 ? -12.453 20.212 -0.296 1.00 53.84 380 LYS A O 1
ATOM 2861 N N . GLN A 1 381 ? -11.866 21.561 1.368 1.00 50.72 381 GLN A N 1
ATOM 2862 C CA . GLN A 1 381 ? -12.557 22.711 0.791 1.00 50.72 381 GLN A CA 1
ATOM 2863 C C . GLN A 1 381 ? -11.773 23.206 -0.434 1.00 50.72 381 GLN A C 1
ATOM 2865 O O . GLN A 1 381 ? -10.795 23.939 -0.289 1.00 50.72 381 GLN A O 1
ATOM 2870 N N . ASP A 1 382 ? -12.211 22.842 -1.638 1.00 46.19 382 ASP A N 1
ATOM 2871 C CA . ASP A 1 382 ? -11.870 23.612 -2.830 1.00 46.19 382 ASP A CA 1
ATOM 2872 C C . ASP A 1 382 ? -12.622 24.942 -2.744 1.00 46.19 382 ASP A C 1
ATOM 2874 O O . ASP A 1 382 ? -13.851 25.001 -2.828 1.00 46.19 382 ASP A O 1
ATOM 2878 N N . HIS A 1 383 ? -11.883 26.033 -2.545 1.00 41.00 383 HIS A N 1
ATOM 2879 C CA . HIS A 1 383 ? -12.420 27.391 -2.609 1.00 41.00 383 HIS A CA 1
ATOM 2880 C C . HIS A 1 383 ? -12.724 27.712 -4.078 1.00 41.00 383 HIS A C 1
ATOM 2882 O O . HIS A 1 383 ? -11.956 28.385 -4.767 1.00 41.00 383 HIS A O 1
ATOM 2888 N N . ILE A 1 384 ? -13.827 27.176 -4.607 1.00 42.59 384 ILE A N 1
ATOM 2889 C CA . ILE A 1 384 ? -14.363 27.619 -5.894 1.00 42.59 384 ILE A CA 1
ATOM 2890 C C . ILE A 1 384 ? -15.019 28.976 -5.631 1.00 42.59 384 ILE A C 1
ATOM 2892 O O . ILE A 1 384 ? -16.231 29.091 -5.453 1.00 42.59 384 ILE A O 1
ATOM 2896 N N . SER A 1 385 ? -14.192 30.021 -5.547 1.00 40.56 385 SER A N 1
ATOM 2897 C CA . SER A 1 385 ? -14.679 31.394 -5.501 1.00 40.56 385 SER A CA 1
ATOM 2898 C C . SER A 1 385 ? -15.268 31.730 -6.866 1.00 40.56 385 SER A C 1
ATOM 2900 O O . SER A 1 385 ? -14.595 32.159 -7.805 1.00 40.56 385 SER A O 1
ATOM 2902 N N . ASN A 1 386 ? -16.573 31.530 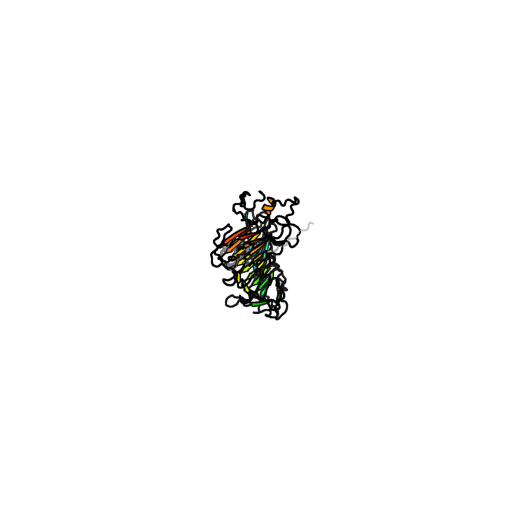-7.007 1.00 40.81 386 ASN A N 1
ATOM 2903 C CA . ASN A 1 386 ? -17.274 32.225 -8.061 1.00 40.81 386 ASN A CA 1
ATOM 2904 C C . ASN A 1 386 ? -17.285 33.707 -7.662 1.00 40.81 386 ASN A C 1
ATOM 2906 O O . ASN A 1 386 ? -17.961 34.101 -6.713 1.00 40.81 386 ASN A O 1
ATOM 2910 N N . ASN A 1 387 ? -16.574 34.549 -8.415 1.00 42.44 387 ASN A N 1
ATOM 2911 C CA . ASN A 1 387 ? -16.642 36.014 -8.298 1.00 42.44 387 ASN A CA 1
ATOM 2912 C C . ASN A 1 387 ? -18.070 36.587 -8.491 1.00 42.44 387 ASN A C 1
ATOM 2914 O O . ASN A 1 387 ? -18.249 37.803 -8.462 1.00 42.44 387 ASN A O 1
ATOM 2918 N N . ASP A 1 388 ? -19.084 35.746 -8.721 1.00 46.09 388 ASP A N 1
ATOM 2919 C CA . ASP A 1 388 ? -20.488 36.131 -8.842 1.00 46.09 388 ASP A CA 1
ATOM 2920 C C . ASP A 1 388 ? -21.261 36.115 -7.511 1.00 46.09 388 ASP A C 1
ATOM 2922 O O . ASP A 1 388 ? -22.408 36.559 -7.487 1.00 46.09 388 ASP A O 1
ATOM 2926 N N . GLY A 1 389 ? -20.662 35.630 -6.411 1.00 43.72 389 GLY A N 1
ATOM 2927 C CA . GLY A 1 389 ? -21.298 35.579 -5.088 1.00 43.72 389 GLY A CA 1
ATOM 2928 C C . GLY A 1 389 ? -22.545 34.686 -5.008 1.00 43.72 389 GLY A C 1
ATOM 2929 O O . GLY A 1 389 ? -23.273 34.751 -4.021 1.00 43.72 389 GLY A O 1
ATOM 2930 N N . LEU A 1 390 ? -22.819 33.871 -6.035 1.00 43.22 390 LEU A N 1
ATOM 2931 C CA . LEU A 1 390 ? -24.038 33.062 -6.149 1.00 43.22 390 LEU A CA 1
ATOM 2932 C C . LEU A 1 390 ? -23.779 31.553 -6.068 1.00 43.22 390 LEU A C 1
ATOM 2934 O O . LEU A 1 390 ? -24.741 30.788 -6.096 1.00 43.22 390 LEU A O 1
ATOM 2938 N N . GLY A 1 391 ? -22.515 31.117 -5.985 1.00 44.94 391 GLY A N 1
ATOM 2939 C CA . GLY A 1 391 ? -22.153 29.707 -5.777 1.00 44.94 391 GLY A CA 1
ATOM 2940 C C . GLY A 1 391 ? -22.729 28.755 -6.833 1.00 44.94 391 GLY A C 1
ATOM 2941 O O . GLY A 1 391 ? -23.011 27.600 -6.534 1.00 44.94 391 GLY A O 1
ATOM 2942 N N . ARG A 1 392 ? -22.987 29.240 -8.057 1.00 44.75 392 ARG A N 1
ATOM 2943 C CA . ARG A 1 392 ? -23.607 28.431 -9.112 1.00 44.75 392 ARG A CA 1
ATOM 2944 C C . ARG A 1 392 ? -22.638 27.373 -9.635 1.00 44.75 392 ARG A C 1
ATOM 2946 O O . ARG A 1 392 ? -21.548 27.690 -10.112 1.00 44.75 392 ARG A O 1
ATOM 2953 N N . PHE A 1 393 ? -23.082 26.123 -9.605 1.00 44.75 393 PHE A N 1
ATOM 2954 C CA . PHE A 1 393 ? -22.417 25.007 -10.262 1.00 44.75 393 PHE A CA 1
ATOM 2955 C C . PHE A 1 393 ? -22.518 25.196 -11.786 1.00 44.75 393 PHE A C 1
ATOM 2957 O O . PHE A 1 393 ? -23.608 25.137 -12.355 1.00 44.75 393 PHE A O 1
ATOM 2964 N N . THR A 1 394 ? -21.408 25.514 -12.458 1.00 47.84 394 THR A N 1
ATOM 2965 C CA . THR A 1 394 ? -21.377 25.640 -13.925 1.00 47.84 394 THR A CA 1
ATOM 2966 C C . THR A 1 394 ? -21.134 24.276 -14.564 1.00 47.84 394 THR A C 1
ATOM 2968 O O . THR A 1 394 ? -20.467 23.425 -13.980 1.00 47.84 394 THR A O 1
ATOM 2971 N N . GLU A 1 395 ? -21.613 24.071 -15.793 1.00 48.38 395 GLU A N 1
ATOM 2972 C CA . GLU A 1 395 ? -21.309 22.868 -16.586 1.00 48.38 395 GLU A CA 1
ATOM 2973 C C . GLU A 1 395 ? -19.790 22.649 -16.735 1.00 48.38 395 GLU A C 1
ATOM 2975 O O . GLU A 1 395 ? -19.310 21.519 -16.734 1.00 48.38 395 GLU A O 1
ATOM 2980 N N . GLU A 1 396 ? -19.010 23.732 -16.804 1.00 50.16 396 GLU A N 1
ATOM 2981 C CA . GLU A 1 396 ? -17.547 23.679 -16.849 1.00 50.16 396 GLU A CA 1
ATOM 2982 C C . GLU A 1 396 ? -16.942 23.161 -15.532 1.00 50.16 396 GLU A C 1
ATOM 2984 O O . GLU A 1 396 ? -16.041 22.321 -15.560 1.00 50.16 396 GLU A O 1
ATOM 2989 N N . ASN A 1 397 ? -17.447 23.614 -14.378 1.00 50.44 397 ASN A N 1
ATOM 2990 C CA . ASN A 1 397 ? -17.022 23.117 -13.065 1.00 50.44 397 ASN A CA 1
ATOM 2991 C C . ASN A 1 397 ? -17.473 21.663 -12.853 1.00 50.44 397 ASN A C 1
ATOM 2993 O O . ASN A 1 397 ? -16.676 20.839 -12.412 1.00 50.44 397 ASN A O 1
ATOM 2997 N N . TYR A 1 398 ? -18.689 21.314 -13.283 1.00 50.16 398 TYR A N 1
ATOM 2998 C CA . TYR A 1 398 ? -19.184 19.938 -13.291 1.00 50.16 398 TYR A CA 1
ATOM 2999 C C . TYR A 1 398 ? -18.317 19.018 -14.150 1.00 50.16 398 TYR A C 1
ATOM 3001 O O . TYR A 1 398 ? -17.868 17.989 -13.666 1.00 50.16 398 TYR A O 1
ATOM 3009 N N . LYS A 1 399 ? -17.964 19.405 -15.380 1.00 49.38 399 LYS A N 1
ATOM 3010 C CA . LYS A 1 399 ? -17.074 18.615 -16.251 1.00 49.38 399 LYS A CA 1
ATOM 3011 C C . LYS A 1 399 ? -15.645 18.480 -15.711 1.00 49.38 399 LYS A C 1
ATOM 3013 O O . LYS A 1 399 ? -14.987 17.483 -15.993 1.00 49.38 399 LYS A O 1
ATOM 3018 N N . LYS A 1 400 ? -15.150 19.442 -14.920 1.00 47.56 400 LYS A N 1
ATOM 3019 C CA . LYS A 1 400 ? -13.863 19.315 -14.201 1.00 47.56 400 LYS A CA 1
ATOM 3020 C C . LYS A 1 400 ? -13.929 18.291 -13.059 1.00 47.56 400 LYS A C 1
ATOM 3022 O O . LYS A 1 400 ? -12.897 17.688 -12.749 1.00 47.56 400 LYS A O 1
ATOM 3027 N N . MET A 1 401 ? -15.115 18.103 -12.473 1.00 48.34 401 MET A N 1
ATOM 3028 C CA . MET A 1 401 ? -15.401 17.215 -11.336 1.00 48.34 401 MET A CA 1
ATOM 3029 C C . MET A 1 401 ? -15.958 15.838 -11.752 1.00 48.34 401 MET A C 1
ATOM 3031 O O . MET A 1 401 ? -15.802 14.878 -11.003 1.00 48.34 401 MET A O 1
ATOM 3035 N N . MET A 1 402 ? -16.538 15.716 -12.955 1.00 45.62 402 MET A N 1
ATOM 3036 C CA . MET A 1 402 ? -16.979 14.465 -13.580 1.00 45.62 402 MET A CA 1
ATOM 3037 C C . MET A 1 402 ? -15.781 13.597 -13.925 1.00 45.62 402 MET A C 1
ATOM 3039 O O . MET A 1 402 ? -15.196 13.677 -15.009 1.00 45.62 402 MET A O 1
ATOM 3043 N N . LYS A 1 403 ? -15.382 12.784 -12.960 1.00 53.44 403 LYS A N 1
ATOM 3044 C CA . LYS A 1 403 ? -14.246 11.895 -13.086 1.00 53.44 403 LYS A CA 1
ATOM 3045 C C . LYS A 1 403 ? -14.539 10.630 -12.301 1.00 53.44 403 LYS A C 1
ATOM 3047 O O . LYS A 1 403 ? -14.843 10.683 -11.112 1.00 53.44 403 LYS A O 1
ATOM 3052 N N . THR A 1 404 ? -14.517 9.498 -13.001 1.00 56.69 404 THR A N 1
ATOM 3053 C CA . THR A 1 404 ? -14.923 8.220 -12.423 1.00 56.69 404 THR A CA 1
ATOM 3054 C C . THR A 1 404 ? -13.886 7.758 -11.415 1.00 56.69 404 THR A C 1
ATOM 3056 O O . THR A 1 404 ? -12.734 7.501 -11.773 1.00 56.69 404 THR A O 1
ATOM 3059 N N . ALA A 1 405 ? -14.302 7.625 -10.165 1.00 63.28 405 ALA A N 1
ATOM 3060 C CA . ALA A 1 405 ? -13.535 6.907 -9.172 1.00 63.28 405 ALA A CA 1
ATOM 3061 C C . ALA A 1 405 ? -14.010 5.457 -9.097 1.00 63.28 405 ALA A C 1
ATOM 3063 O O . ALA A 1 405 ? -15.199 5.183 -9.239 1.00 63.28 405 ALA A O 1
ATOM 3064 N N . LEU A 1 406 ? -13.089 4.523 -8.884 1.00 71.00 406 LEU A N 1
ATOM 3065 C CA . LEU A 1 406 ? -13.399 3.103 -8.769 1.00 71.00 406 LEU A CA 1
ATOM 3066 C C . LEU A 1 406 ? -13.063 2.618 -7.363 1.00 71.00 406 LEU A C 1
ATOM 3068 O O . LEU A 1 406 ? -11.924 2.740 -6.915 1.00 71.00 406 LEU A O 1
ATOM 3072 N N . LEU A 1 407 ? -14.045 2.015 -6.704 1.00 78.25 407 LEU A N 1
ATOM 3073 C CA . LEU A 1 407 ? -13.849 1.205 -5.514 1.00 78.25 407 LEU A CA 1
ATOM 3074 C C . LEU A 1 407 ? -14.239 -0.238 -5.834 1.00 78.25 407 LEU A C 1
ATOM 3076 O O . LEU A 1 407 ? -15.408 -0.535 -6.075 1.00 78.25 407 LEU A O 1
ATOM 3080 N N . GLU A 1 408 ? -13.267 -1.142 -5.819 1.00 79.94 408 GLU A N 1
ATOM 3081 C CA . GLU A 1 408 ? -13.494 -2.575 -5.982 1.00 79.94 408 GLU A CA 1
ATOM 3082 C C . GLU A 1 408 ? -13.217 -3.296 -4.665 1.00 79.94 408 GLU A C 1
ATOM 3084 O O . GLU A 1 408 ? -12.142 -3.169 -4.089 1.00 79.94 408 GLU A O 1
ATOM 3089 N N . ILE A 1 409 ? -14.186 -4.072 -4.193 1.00 85.19 409 ILE A N 1
ATOM 3090 C CA . ILE A 1 409 ? -14.074 -4.914 -3.007 1.00 85.19 409 ILE A CA 1
ATOM 3091 C C . ILE A 1 409 ? -14.362 -6.353 -3.431 1.00 85.19 409 ILE A C 1
ATOM 3093 O O . ILE A 1 409 ? -15.415 -6.639 -3.996 1.00 85.19 409 ILE A O 1
ATOM 3097 N N . GLU A 1 410 ? -13.443 -7.272 -3.166 1.00 88.44 410 GLU A N 1
ATOM 3098 C CA . GLU A 1 410 ? -13.563 -8.676 -3.558 1.00 88.44 410 GLU A CA 1
ATOM 3099 C C . GLU A 1 410 ? -13.133 -9.608 -2.423 1.00 88.44 410 GLU A C 1
ATOM 3101 O O . GLU A 1 410 ? -12.170 -9.320 -1.715 1.00 88.44 410 GLU A O 1
ATOM 3106 N N . GLY A 1 411 ? -13.832 -10.728 -2.219 1.00 92.19 411 GLY A N 1
ATOM 3107 C CA . GLY A 1 411 ? -13.406 -11.759 -1.263 1.00 92.19 411 GLY A CA 1
ATOM 3108 C C . GLY A 1 411 ? -13.236 -11.269 0.181 1.00 92.19 411 GLY A C 1
ATOM 3109 O O . GLY A 1 411 ? -12.484 -11.870 0.942 1.00 92.19 411 GLY A O 1
ATOM 3110 N N . THR A 1 412 ? -13.853 -10.145 0.553 1.00 92.62 412 THR A N 1
ATOM 3111 C CA . THR A 1 412 ? -13.537 -9.425 1.792 1.00 92.62 412 THR A CA 1
ATOM 3112 C C . THR A 1 412 ? -14.616 -9.634 2.846 1.00 92.62 412 THR A C 1
ATOM 3114 O O . THR A 1 412 ? -15.808 -9.644 2.545 1.00 92.62 412 THR A O 1
ATOM 3117 N N . THR A 1 413 ? -14.202 -9.816 4.097 1.00 92.31 413 THR A N 1
ATOM 3118 C CA . THR A 1 413 ? -15.094 -10.049 5.237 1.00 92.31 413 THR A CA 1
ATOM 3119 C C . THR A 1 413 ? -15.053 -8.877 6.208 1.00 92.31 413 THR A C 1
ATOM 3121 O O . THR A 1 413 ? -13.991 -8.479 6.681 1.00 92.31 413 THR A O 1
ATOM 3124 N N . PHE A 1 414 ? -16.225 -8.349 6.540 1.00 88.25 414 PHE A N 1
ATOM 3125 C CA . PHE A 1 414 ? -16.413 -7.239 7.465 1.00 88.25 414 PHE A CA 1
ATOM 3126 C C . PHE A 1 414 ? -17.178 -7.719 8.696 1.00 88.25 414 PHE A C 1
ATOM 3128 O O . PHE A 1 414 ? -18.294 -8.211 8.570 1.00 88.25 414 PHE A O 1
ATOM 3135 N N . TYR A 1 415 ? -16.626 -7.539 9.889 1.00 85.94 415 TYR A N 1
ATOM 3136 C CA . TYR A 1 415 ? -17.336 -7.709 11.153 1.00 85.94 415 TYR A CA 1
ATOM 3137 C C . TYR A 1 415 ? -17.572 -6.336 11.759 1.00 85.94 415 TYR A C 1
ATOM 3139 O O . TYR A 1 415 ? -16.642 -5.725 12.270 1.00 85.94 415 TYR A O 1
ATOM 3147 N N . SER A 1 416 ? -18.798 -5.830 11.698 1.00 79.25 416 SER A N 1
ATOM 3148 C CA . SER A 1 416 ? -19.095 -4.430 11.995 1.00 79.25 416 SER A CA 1
ATOM 3149 C C . SER A 1 416 ? -20.260 -4.257 12.969 1.00 79.25 416 SER A C 1
ATOM 3151 O O . SER A 1 416 ? -21.211 -5.042 12.989 1.00 79.25 416 SER A O 1
ATOM 3153 N N . ALA A 1 417 ? -20.172 -3.221 13.805 1.00 75.62 417 ALA A N 1
ATOM 3154 C CA . ALA A 1 417 ? -21.168 -2.855 14.808 1.00 75.62 417 ALA A CA 1
ATOM 3155 C C . ALA A 1 417 ? -22.266 -1.918 14.264 1.00 75.62 417 ALA A C 1
ATOM 3157 O O . ALA A 1 417 ? -23.151 -1.528 15.023 1.00 75.62 417 ALA A O 1
ATOM 3158 N N . LEU A 1 418 ? -22.239 -1.578 12.967 1.00 69.12 418 LEU A N 1
ATOM 3159 C CA . LEU A 1 418 ? -23.174 -0.625 12.344 1.00 69.12 418 LEU A CA 1
ATOM 3160 C C . LEU A 1 418 ? -24.656 -1.054 12.419 1.00 69.12 418 LEU A C 1
ATOM 3162 O O . LEU A 1 418 ? -25.527 -0.209 12.259 1.00 69.12 418 LEU A O 1
ATOM 3166 N N . GLU A 1 419 ? -24.955 -2.328 12.698 1.00 60.75 419 GLU A N 1
ATOM 3167 C CA . GLU A 1 419 ? -26.327 -2.855 12.838 1.00 60.75 419 GLU A CA 1
ATOM 3168 C C . GLU A 1 419 ? -27.082 -2.343 14.086 1.00 60.75 419 GLU A C 1
ATOM 3170 O O . GLU A 1 419 ? -28.305 -2.424 14.114 1.00 60.75 419 GLU A O 1
ATOM 3175 N N . ASN A 1 420 ? -26.391 -1.808 15.106 1.00 52.78 420 ASN A N 1
ATOM 3176 C CA . ASN A 1 420 ? -26.964 -1.545 16.441 1.00 52.78 420 ASN A CA 1
ATOM 3177 C C . ASN A 1 420 ? -27.035 -0.053 16.844 1.00 52.78 420 ASN A C 1
ATOM 3179 O O . ASN A 1 420 ? -27.002 0.264 18.034 1.00 52.78 420 ASN A O 1
ATOM 3183 N N . HIS A 1 421 ? -27.093 0.889 15.900 1.00 53.53 421 HIS A N 1
ATOM 3184 C CA . HIS A 1 421 ? -27.105 2.319 16.247 1.00 53.53 421 HIS A CA 1
ATOM 3185 C C . HIS A 1 421 ? -28.531 2.820 16.550 1.00 53.53 421 HIS A C 1
ATOM 3187 O O . HIS A 1 421 ? -29.201 3.367 15.681 1.00 53.53 421 HIS A O 1
ATOM 3193 N N . GLU A 1 422 ? -29.002 2.622 17.787 1.00 40.41 422 GLU A N 1
ATOM 3194 C CA . GLU A 1 422 ? -30.342 3.058 18.232 1.00 40.41 422 GLU A CA 1
ATOM 3195 C C . GLU A 1 422 ? -30.467 4.579 18.486 1.00 40.41 422 GLU A C 1
ATOM 3197 O O . GLU A 1 422 ? -31.591 5.065 18.559 1.00 40.41 422 GLU A O 1
ATOM 3202 N N . ASP A 1 423 ? -29.364 5.342 18.583 1.00 42.53 423 ASP A N 1
ATOM 3203 C CA . ASP A 1 423 ? -29.399 6.672 19.235 1.00 42.53 423 ASP A CA 1
ATOM 3204 C C . ASP A 1 423 ? -28.607 7.829 18.576 1.00 42.53 423 ASP A C 1
ATOM 3206 O O . ASP A 1 423 ? -28.501 8.899 19.172 1.00 42.53 423 ASP A O 1
ATOM 3210 N N . ASP A 1 424 ? -28.079 7.694 17.352 1.00 43.62 424 ASP A N 1
ATOM 3211 C CA . ASP A 1 424 ? -27.275 8.774 16.745 1.00 43.62 424 ASP A CA 1
ATOM 3212 C C . ASP A 1 424 ? -27.949 9.451 15.546 1.00 43.62 424 ASP A C 1
ATOM 3214 O O . ASP A 1 424 ? -28.473 8.807 14.642 1.00 43.62 424 ASP A O 1
ATOM 3218 N N . THR A 1 425 ? -27.810 10.777 15.492 1.00 47.12 425 THR A N 1
ATOM 3219 C CA . THR A 1 425 ? -28.169 11.725 14.417 1.00 47.12 425 THR A CA 1
ATOM 3220 C C . THR A 1 425 ? -27.484 11.445 13.057 1.00 47.12 425 THR A C 1
ATOM 3222 O O . THR A 1 425 ? -27.453 12.312 12.188 1.00 47.12 425 THR A O 1
ATOM 3225 N N . TYR A 1 426 ? -26.892 10.262 12.872 1.00 51.84 426 TYR A N 1
ATOM 3226 C CA . TYR A 1 426 ? -25.985 9.880 11.790 1.00 51.84 426 TYR A CA 1
ATOM 3227 C C . TYR A 1 426 ? -26.361 8.484 11.280 1.00 51.84 426 TYR A C 1
ATOM 3229 O O . TYR A 1 426 ? -26.356 7.541 12.066 1.00 51.84 426 TYR A O 1
ATOM 3237 N N . ASN A 1 427 ? -26.634 8.323 9.980 1.00 54.28 427 ASN A N 1
ATOM 3238 C CA . ASN A 1 427 ? -26.948 7.012 9.396 1.00 54.28 427 ASN A CA 1
ATOM 3239 C C . ASN A 1 427 ? -25.661 6.227 9.082 1.00 54.28 427 ASN A C 1
ATOM 3241 O O . ASN A 1 427 ? -25.026 6.512 8.062 1.00 54.28 427 ASN A O 1
ATOM 3245 N N . PRO A 1 428 ? -25.266 5.233 9.900 1.00 62.97 428 PRO A N 1
ATOM 3246 C CA . PRO A 1 428 ? -24.042 4.474 9.670 1.00 62.97 428 PRO A CA 1
ATOM 3247 C C . PRO A 1 428 ? -24.037 3.812 8.288 1.00 62.97 428 PRO A C 1
ATOM 3249 O O . PRO A 1 428 ? -25.034 3.223 7.878 1.00 62.97 428 PRO A O 1
ATOM 3252 N N . ALA A 1 429 ? -22.903 3.863 7.592 1.00 69.00 429 ALA A N 1
ATOM 3253 C CA . ALA A 1 429 ? -22.689 3.122 6.355 1.00 69.00 429 ALA A CA 1
ATOM 3254 C C . ALA A 1 429 ? -21.342 2.418 6.370 1.00 69.00 429 ALA A C 1
ATOM 3256 O O . ALA A 1 429 ? -20.419 2.810 7.085 1.00 69.00 429 ALA A O 1
ATOM 3257 N N . LEU A 1 430 ? -21.231 1.375 5.547 1.00 74.12 430 LEU A N 1
ATOM 3258 C CA . LEU A 1 430 ? -19.955 0.696 5.352 1.00 74.12 430 LEU A CA 1
ATOM 3259 C C . LEU A 1 430 ? -18.905 1.680 4.808 1.00 74.12 430 LEU A C 1
ATOM 3261 O O . LEU A 1 430 ? -17.765 1.693 5.273 1.00 74.12 430 LEU A O 1
ATOM 3265 N N . ILE A 1 431 ? -19.318 2.522 3.855 1.00 76.88 431 ILE A N 1
ATOM 3266 C CA . ILE A 1 431 ? -18.505 3.564 3.228 1.00 76.88 431 ILE A CA 1
ATOM 3267 C C . ILE A 1 431 ? -19.204 4.917 3.393 1.00 76.88 431 ILE A C 1
ATOM 3269 O O . ILE A 1 431 ? -20.366 5.077 3.017 1.00 76.88 431 ILE A O 1
ATOM 3273 N N . SER A 1 432 ? -18.481 5.902 3.913 1.00 73.06 432 SER A N 1
ATOM 3274 C CA . SER A 1 432 ? -18.995 7.238 4.206 1.00 73.06 432 SER A CA 1
ATOM 3275 C C . SER A 1 432 ? -18.183 8.301 3.462 1.00 73.06 432 SER A C 1
ATOM 3277 O O . SER A 1 432 ? -16.963 8.360 3.602 1.00 73.06 432 SER A O 1
ATOM 3279 N N . PHE A 1 433 ? -18.854 9.180 2.716 1.00 70.88 433 PHE A N 1
ATOM 3280 C CA . PHE A 1 433 ? -18.244 10.353 2.078 1.00 70.88 433 PHE A CA 1
ATOM 3281 C C . PHE A 1 433 ? -18.672 11.621 2.812 1.00 70.88 433 PHE A C 1
ATOM 3283 O O . PHE A 1 433 ? -19.864 11.916 2.883 1.00 70.88 433 PHE A O 1
ATOM 3290 N N . ARG A 1 434 ? -17.711 12.360 3.371 1.00 67.38 434 ARG A N 1
ATOM 3291 C CA . ARG A 1 434 ? -17.928 13.541 4.212 1.00 67.38 434 ARG A CA 1
ATOM 3292 C C . ARG A 1 434 ? -17.183 14.764 3.658 1.00 67.38 434 ARG A C 1
ATOM 3294 O O . ARG A 1 434 ? -16.074 14.626 3.143 1.00 67.38 434 ARG A O 1
ATOM 3301 N N . PRO A 1 435 ? -17.730 15.977 3.787 1.00 58.09 435 PRO A N 1
ATOM 3302 C CA . PRO A 1 435 ? -16.957 17.199 3.589 1.00 58.09 435 PRO A CA 1
ATOM 3303 C C . PRO A 1 435 ? -16.017 17.433 4.781 1.00 58.09 435 PRO A C 1
ATOM 3305 O O . PRO A 1 435 ? -16.411 17.168 5.916 1.00 58.09 435 PRO A O 1
ATOM 3308 N N . MET A 1 436 ? -14.800 17.938 4.560 1.00 56.19 436 MET A N 1
ATOM 3309 C CA . MET A 1 436 ? -13.958 18.429 5.659 1.00 56.19 436 MET A CA 1
ATOM 3310 C C . MET A 1 436 ? -14.554 19.716 6.232 1.00 56.19 436 MET A C 1
ATOM 3312 O O . MET A 1 436 ? -14.840 20.658 5.491 1.00 56.19 436 MET A O 1
ATOM 3316 N N . GLU A 1 437 ? -14.712 19.776 7.553 1.00 51.28 437 GLU A N 1
ATOM 3317 C CA . GLU A 1 437 ? -14.829 21.055 8.250 1.00 51.28 437 GLU A CA 1
ATOM 3318 C C . GLU A 1 437 ? -13.478 21.766 8.158 1.00 51.28 437 GLU A C 1
ATOM 3320 O O . GLU A 1 437 ? -12.430 21.164 8.392 1.00 51.28 437 GLU A O 1
ATOM 3325 N N . ASN A 1 438 ? -13.491 23.022 7.722 1.00 47.78 438 ASN A N 1
ATOM 3326 C CA . ASN A 1 438 ? -12.296 23.845 7.740 1.00 47.78 438 ASN A CA 1
ATOM 3327 C C . ASN A 1 438 ? -12.133 24.398 9.163 1.00 47.78 438 ASN A C 1
ATOM 3329 O O . ASN A 1 438 ? -13.090 24.937 9.710 1.00 47.78 438 ASN A O 1
ATOM 3333 N N . ASP A 1 439 ? -10.935 24.295 9.743 1.00 41.56 439 ASP A N 1
ATOM 3334 C CA . ASP A 1 439 ? -10.620 24.856 11.070 1.00 41.56 439 ASP A CA 1
ATOM 3335 C C . ASP A 1 439 ? -10.646 26.405 11.078 1.00 41.56 439 ASP A C 1
ATOM 3337 O O . ASP A 1 439 ? -10.538 27.027 12.135 1.00 41.56 439 ASP A O 1
ATOM 3341 N N . SER A 1 440 ? -10.761 27.052 9.908 1.00 42.41 440 SER A N 1
ATOM 3342 C CA . SER A 1 440 ? -10.963 28.499 9.780 1.00 42.41 440 SER A CA 1
ATOM 3343 C C . SER A 1 440 ? -12.430 28.822 9.482 1.00 42.41 440 SER A C 1
ATOM 3345 O O . SER A 1 440 ? -12.920 28.565 8.383 1.00 42.41 440 SER A O 1
ATOM 3347 N N . ASP A 1 441 ? -13.084 29.427 10.465 1.00 45.06 441 ASP A N 1
ATOM 3348 C CA . ASP A 1 441 ? -14.524 29.684 10.617 1.00 45.06 441 ASP A CA 1
ATOM 3349 C C . ASP A 1 441 ? -15.215 30.578 9.552 1.00 45.06 441 ASP A C 1
ATOM 3351 O O . ASP A 1 441 ? -16.362 30.964 9.753 1.00 45.06 441 ASP A O 1
ATOM 3355 N N . ASP A 1 442 ? -14.581 30.939 8.427 1.00 40.88 442 ASP A N 1
ATOM 3356 C CA . ASP A 1 442 ? -14.971 32.175 7.713 1.00 40.88 442 ASP A CA 1
ATOM 3357 C C . ASP A 1 442 ? -15.393 32.080 6.234 1.00 40.88 442 ASP A C 1
ATOM 3359 O O . ASP A 1 442 ? -15.710 33.115 5.660 1.00 40.88 442 ASP A O 1
ATOM 3363 N N . ASP A 1 443 ? -15.518 30.909 5.600 1.00 41.22 443 ASP A N 1
ATOM 3364 C CA . ASP A 1 443 ? -16.092 30.853 4.237 1.00 41.22 443 ASP A CA 1
ATOM 3365 C C . ASP A 1 443 ? -17.049 29.670 4.041 1.00 41.22 443 ASP A C 1
ATOM 3367 O O . ASP A 1 443 ? -16.665 28.554 3.678 1.00 41.22 443 ASP A O 1
ATOM 3371 N N . TYR A 1 444 ? -18.333 29.950 4.274 1.00 46.69 444 TYR A N 1
ATOM 3372 C CA . TYR A 1 444 ? -19.461 29.034 4.110 1.00 46.69 444 TYR A CA 1
ATOM 3373 C C . TYR A 1 444 ? -20.030 29.134 2.687 1.00 46.69 444 TYR A C 1
ATOM 3375 O O . TYR A 1 444 ? -20.913 29.943 2.405 1.00 46.69 444 TYR A O 1
ATOM 3383 N N . VAL A 1 445 ? -19.517 28.306 1.775 1.00 40.66 445 VAL A N 1
ATOM 3384 C CA . VAL A 1 445 ? -20.093 28.106 0.433 1.00 40.66 445 VAL A CA 1
ATOM 3385 C C . VAL A 1 445 ? -20.660 26.689 0.335 1.00 40.66 445 VAL A C 1
ATOM 3387 O O . VAL A 1 445 ? -20.080 25.748 0.884 1.00 40.66 445 VAL A O 1
ATOM 3390 N N . ARG A 1 446 ? -21.802 26.550 -0.357 1.00 43.25 446 ARG A N 1
ATOM 3391 C CA . ARG A 1 446 ? -22.513 25.281 -0.588 1.00 43.25 446 ARG A CA 1
ATOM 3392 C C . ARG A 1 446 ? -21.556 24.162 -1.003 1.00 43.25 446 ARG A C 1
ATOM 3394 O O . ARG A 1 446 ? -20.777 24.305 -1.944 1.00 43.25 446 ARG A O 1
ATOM 3401 N N . ARG A 1 447 ? -21.643 23.043 -0.282 1.00 46.44 447 ARG A N 1
ATOM 3402 C CA . ARG A 1 447 ? -20.780 21.867 -0.422 1.00 46.44 447 ARG A CA 1
ATOM 3403 C C . ARG A 1 447 ? -21.446 20.838 -1.342 1.00 46.44 447 ARG A C 1
ATOM 3405 O O . ARG A 1 447 ? -22.013 19.863 -0.858 1.00 46.44 447 ARG A O 1
ATOM 3412 N N . ASP A 1 448 ? -21.383 21.045 -2.655 1.00 46.00 448 ASP A N 1
ATOM 3413 C CA . ASP A 1 448 ? -21.932 20.087 -3.625 1.00 46.00 448 ASP A CA 1
ATOM 3414 C C . ASP A 1 448 ? -20.857 19.052 -4.017 1.00 46.00 448 ASP A C 1
ATOM 3416 O O . ASP A 1 448 ? -19.916 19.330 -4.765 1.00 46.00 448 ASP A O 1
ATOM 3420 N N . VAL A 1 449 ? -20.965 17.842 -3.457 1.00 47.72 449 VAL A N 1
ATOM 3421 C CA . VAL A 1 449 ? -20.039 16.720 -3.682 1.00 47.72 449 VAL A CA 1
ATOM 3422 C C . VAL A 1 449 ? -20.596 15.806 -4.771 1.00 47.72 449 VAL A C 1
ATOM 3424 O O . VAL A 1 449 ? -21.477 15.006 -4.481 1.00 47.72 449 VAL A O 1
ATOM 3427 N N . PHE A 1 450 ? -20.049 15.843 -5.991 1.00 49.03 450 PHE A N 1
ATOM 3428 C CA . PHE A 1 450 ? -20.309 14.789 -6.982 1.00 49.03 450 PHE A CA 1
ATOM 3429 C C . PHE A 1 450 ? -19.036 14.419 -7.751 1.00 49.03 450 PHE A C 1
ATOM 3431 O O . PHE A 1 450 ? -18.582 15.156 -8.623 1.00 49.03 450 PHE A O 1
ATOM 3438 N N . ALA A 1 451 ? -18.462 13.268 -7.398 1.00 48.66 451 ALA A N 1
ATOM 3439 C CA . ALA A 1 451 ? -17.669 12.449 -8.307 1.00 48.66 451 ALA A CA 1
ATOM 3440 C C . ALA A 1 451 ? -18.511 11.208 -8.637 1.00 48.66 451 ALA A C 1
ATOM 3442 O O . ALA A 1 451 ? -19.202 10.692 -7.753 1.00 48.66 451 ALA A O 1
ATOM 3443 N N . ASP A 1 452 ? -18.456 10.714 -9.874 1.00 53.94 452 ASP A N 1
ATOM 3444 C CA . ASP A 1 452 ? -19.070 9.431 -10.224 1.00 53.94 452 ASP A CA 1
ATOM 3445 C C . ASP A 1 452 ? -18.238 8.310 -9.598 1.00 53.94 452 ASP A C 1
ATOM 3447 O O . ASP A 1 452 ? -17.197 7.919 -10.126 1.00 53.94 452 ASP A O 1
ATOM 3451 N N . ILE A 1 453 ? -18.657 7.801 -8.440 1.00 62.59 453 ILE A N 1
ATOM 3452 C CA . ILE A 1 453 ? -17.964 6.689 -7.785 1.00 62.59 453 ILE A CA 1
ATOM 3453 C C . ILE A 1 453 ? -18.621 5.382 -8.212 1.00 62.59 453 ILE A C 1
ATOM 3455 O O . ILE A 1 453 ? -19.743 5.062 -7.816 1.00 62.59 453 ILE A O 1
ATOM 3459 N N . LEU A 1 454 ? -17.899 4.594 -9.001 1.00 64.44 454 LEU A N 1
ATOM 3460 C CA . LEU A 1 454 ? -18.265 3.223 -9.305 1.00 64.44 454 LEU A CA 1
ATOM 3461 C C . LEU A 1 454 ? -17.811 2.322 -8.157 1.00 64.44 454 LEU A C 1
ATOM 3463 O O . LEU A 1 454 ? -16.616 2.146 -7.928 1.00 64.44 454 LEU A O 1
ATOM 3467 N N . ILE A 1 455 ? -18.771 1.725 -7.457 1.00 72.25 455 ILE A N 1
ATOM 3468 C CA . ILE A 1 455 ? -18.509 0.750 -6.397 1.00 72.25 455 ILE A CA 1
ATOM 3469 C C . ILE A 1 455 ? -18.888 -0.642 -6.906 1.00 72.25 455 ILE A C 1
ATOM 3471 O O . ILE A 1 455 ? -20.021 -0.881 -7.325 1.00 72.25 455 ILE A O 1
ATOM 3475 N N . SER A 1 456 ? -17.934 -1.568 -6.856 1.00 74.00 456 SER A N 1
ATOM 3476 C CA . SER A 1 456 ? -18.106 -2.983 -7.184 1.00 74.00 456 SER A CA 1
ATOM 3477 C C . SER A 1 456 ? -17.780 -3.811 -5.949 1.00 74.00 456 SER A C 1
ATOM 3479 O O . SER A 1 456 ? -16.652 -3.759 -5.468 1.00 74.00 456 SER A O 1
ATOM 3481 N N . VAL A 1 457 ? -18.730 -4.615 -5.464 1.00 78.38 457 VAL A N 1
ATOM 3482 C CA . VAL A 1 457 ? -18.490 -5.558 -4.362 1.00 78.38 457 VAL A CA 1
ATOM 3483 C C . VAL A 1 457 ? -18.791 -6.973 -4.841 1.00 78.38 457 VAL A C 1
ATOM 3485 O O . VAL A 1 457 ? -19.890 -7.264 -5.298 1.00 78.38 457 VAL A O 1
ATOM 3488 N N . LYS A 1 458 ? -17.807 -7.864 -4.755 1.00 83.44 458 LYS A N 1
ATOM 3489 C CA . LYS A 1 458 ? -17.889 -9.254 -5.215 1.00 83.44 458 LYS A CA 1
ATOM 3490 C C . LYS A 1 458 ? -17.496 -10.177 -4.076 1.00 83.44 458 LYS A C 1
ATOM 3492 O O . LYS A 1 458 ? -16.610 -9.838 -3.296 1.00 83.44 458 LYS A O 1
ATOM 3497 N N . THR A 1 459 ? -18.165 -11.327 -3.969 1.00 86.44 459 THR A N 1
ATOM 3498 C CA . THR A 1 459 ? -17.746 -12.445 -3.093 1.00 86.44 459 THR A CA 1
ATOM 3499 C C . THR A 1 459 ? -17.393 -12.040 -1.650 1.00 86.44 459 THR A C 1
ATOM 3501 O O . THR A 1 459 ? -16.558 -12.671 -1.013 1.00 86.44 459 THR A O 1
ATOM 3504 N N . SER A 1 460 ? -18.024 -10.984 -1.129 1.00 87.94 460 SER A N 1
ATOM 3505 C CA . SER A 1 460 ? -17.689 -10.361 0.158 1.00 87.94 460 SER A CA 1
ATOM 3506 C C . SER A 1 460 ? -18.821 -10.548 1.163 1.00 87.94 460 SER A C 1
ATOM 3508 O O . SER A 1 460 ? -19.974 -10.753 0.776 1.00 87.94 460 SER A O 1
ATOM 3510 N N . THR A 1 461 ? -18.505 -10.491 2.455 1.00 87.31 461 THR A N 1
ATOM 3511 C CA . THR A 1 461 ? -19.467 -10.718 3.538 1.00 87.31 461 THR A CA 1
ATOM 3512 C C . THR A 1 461 ? -19.416 -9.621 4.591 1.00 87.31 461 THR A C 1
ATOM 3514 O O . THR A 1 461 ? -18.371 -9.033 4.846 1.00 87.31 461 THR A O 1
ATOM 3517 N N . PHE A 1 462 ? -20.551 -9.361 5.226 1.00 85.25 462 PHE A N 1
ATOM 3518 C CA . PHE A 1 462 ? -20.719 -8.436 6.337 1.00 85.25 462 PHE A CA 1
ATOM 3519 C C . PHE A 1 462 ? -21.464 -9.147 7.459 1.00 85.25 462 PHE A C 1
ATOM 3521 O O . PHE A 1 462 ? -22.562 -9.660 7.246 1.00 85.25 462 PHE A O 1
ATOM 3528 N N . ASN A 1 463 ? -20.839 -9.240 8.630 1.00 84.94 463 ASN A N 1
ATOM 3529 C CA . ASN A 1 463 ? -21.301 -10.028 9.770 1.00 84.94 463 ASN A CA 1
ATOM 3530 C C . ASN A 1 463 ? -21.734 -11.453 9.371 1.00 84.94 463 ASN A C 1
ATOM 3532 O O . ASN A 1 463 ? -22.738 -11.974 9.848 1.00 84.94 463 ASN A O 1
ATOM 3536 N N . GLY A 1 464 ? -20.987 -12.080 8.454 1.00 83.38 464 GLY A N 1
ATOM 3537 C CA . GLY A 1 464 ? -21.284 -13.418 7.930 1.00 83.38 464 GLY A CA 1
ATOM 3538 C C . GLY A 1 464 ? -22.376 -13.476 6.854 1.00 83.38 464 GLY A C 1
ATOM 3539 O O . GLY A 1 464 ? -22.601 -14.539 6.281 1.00 83.38 464 GLY A O 1
ATOM 3540 N N . THR A 1 465 ? -23.022 -12.356 6.527 1.00 82.88 465 THR A N 1
ATOM 3541 C CA . THR A 1 465 ? -24.026 -12.263 5.457 1.00 82.88 465 THR A CA 1
ATOM 3542 C C . THR A 1 465 ? -23.372 -11.837 4.148 1.00 82.88 465 THR A C 1
ATOM 3544 O O . THR A 1 465 ? -22.595 -10.888 4.123 1.00 82.88 465 THR A O 1
ATOM 3547 N N . ALA A 1 466 ? -23.677 -12.517 3.042 1.00 83.00 466 ALA A N 1
ATOM 3548 C CA . ALA A 1 466 ? -23.142 -12.147 1.733 1.00 83.00 466 ALA A CA 1
ATOM 3549 C C . ALA A 1 466 ? -23.622 -10.749 1.306 1.00 83.00 466 ALA A C 1
ATOM 3551 O O . ALA A 1 466 ? -24.812 -10.443 1.376 1.00 83.00 466 ALA A O 1
ATOM 3552 N N . ILE A 1 467 ? -22.698 -9.918 0.821 1.00 77.19 467 ILE A N 1
ATOM 3553 C CA . ILE A 1 467 ? -23.022 -8.618 0.235 1.00 77.19 467 ILE A CA 1
ATOM 3554 C C . ILE A 1 467 ? -23.493 -8.860 -1.198 1.00 77.19 467 ILE A C 1
ATOM 3556 O O . ILE A 1 467 ? -22.703 -9.209 -2.076 1.00 77.19 467 ILE A O 1
ATOM 3560 N N . THR A 1 468 ? -24.789 -8.683 -1.442 1.00 64.31 468 THR A N 1
ATOM 3561 C CA . THR A 1 468 ? -25.367 -8.738 -2.787 1.00 64.31 468 THR A CA 1
ATOM 3562 C C . THR A 1 468 ? -25.370 -7.334 -3.384 1.00 64.31 468 THR A C 1
ATOM 3564 O O . THR A 1 468 ? -26.268 -6.546 -3.088 1.00 64.31 468 THR A O 1
ATOM 3567 N N . SER A 1 469 ? -24.386 -6.990 -4.214 1.00 55.72 469 SER A N 1
ATOM 3568 C CA . SER A 1 469 ? -24.458 -5.787 -5.050 1.00 55.72 469 SER A CA 1
ATOM 3569 C C . SER A 1 469 ? -24.424 -6.167 -6.529 1.00 55.72 469 SER A C 1
ATOM 3571 O O . SER A 1 469 ? -23.668 -7.037 -6.957 1.00 55.72 469 SER A O 1
ATOM 3573 N N . ASN A 1 470 ? -25.296 -5.533 -7.312 1.00 48.91 470 ASN A N 1
ATOM 3574 C CA . ASN A 1 470 ? -25.193 -5.531 -8.764 1.00 48.91 470 ASN A CA 1
ATOM 3575 C C . ASN A 1 470 ? -24.346 -4.316 -9.137 1.00 48.91 470 ASN A C 1
ATOM 3577 O O . ASN A 1 470 ? -24.577 -3.235 -8.598 1.00 48.91 470 ASN A O 1
ATOM 3581 N N . ASN A 1 471 ? -23.351 -4.515 -10.007 1.00 47.56 471 ASN A N 1
ATOM 3582 C CA . ASN A 1 471 ? -22.471 -3.456 -10.504 1.00 47.56 471 ASN A CA 1
ATOM 3583 C C . ASN A 1 471 ? -23.302 -2.211 -10.836 1.00 47.56 471 ASN A C 1
ATOM 3585 O O . ASN A 1 471 ? -24.183 -2.297 -11.690 1.00 47.56 471 ASN A O 1
ATOM 3589 N N . VAL A 1 472 ? -22.990 -1.093 -10.169 1.00 46.94 472 VAL A N 1
ATOM 3590 C CA . VAL A 1 472 ? -23.766 0.159 -10.155 1.00 46.94 472 VAL A CA 1
ATOM 3591 C C . VAL A 1 472 ? -25.050 0.040 -9.318 1.00 46.94 472 VAL A C 1
ATOM 3593 O O . VAL A 1 472 ? -26.078 -0.295 -9.874 1.00 46.94 472 VAL A O 1
ATOM 3596 N N . HIS A 1 473 ? -25.009 0.291 -7.998 1.00 44.22 473 HIS A N 1
ATOM 3597 C CA . HIS A 1 473 ? -26.100 0.888 -7.185 1.00 44.22 473 HIS A CA 1
ATOM 3598 C C . HIS A 1 473 ? -25.776 0.879 -5.673 1.00 44.22 473 HIS A C 1
ATOM 3600 O O . HIS A 1 473 ? -25.126 -0.034 -5.159 1.00 44.22 473 HIS A O 1
ATOM 3606 N N . TYR A 1 474 ? -26.313 1.880 -4.960 1.00 52.34 474 TYR A N 1
ATOM 3607 C CA . TYR A 1 474 ? -26.452 1.972 -3.500 1.00 52.34 474 TYR A CA 1
ATOM 3608 C C . TYR A 1 474 ? -27.201 0.751 -2.950 1.00 52.34 474 TYR A C 1
ATOM 3610 O O . TYR A 1 474 ? -28.429 0.718 -2.898 1.00 52.34 474 TYR A O 1
ATOM 3618 N N . GLY A 1 475 ? -26.446 -0.289 -2.596 1.00 41.69 475 GLY A N 1
ATOM 3619 C CA . GLY A 1 475 ? -26.969 -1.502 -1.976 1.00 41.69 475 GLY A CA 1
ATOM 3620 C C . GLY A 1 475 ? -27.208 -1.326 -0.478 1.00 41.69 475 GLY A C 1
ATOM 3621 O O . GLY A 1 475 ? -26.658 -0.424 0.156 1.00 41.69 475 GLY A O 1
ATOM 3622 N N . LYS A 1 476 ? -28.001 -2.224 0.103 1.00 47.25 476 LYS A N 1
ATOM 3623 C CA . LYS A 1 476 ? -27.999 -2.457 1.548 1.00 47.25 476 LYS A CA 1
ATOM 3624 C C . LYS A 1 476 ? -27.260 -3.747 1.858 1.00 47.25 476 LYS A C 1
ATOM 3626 O O . LYS A 1 476 ? -27.225 -4.671 1.047 1.00 47.25 476 LYS A O 1
ATOM 3631 N N . VAL A 1 477 ? -26.712 -3.803 3.056 1.00 50.94 477 VAL A N 1
ATOM 3632 C CA . VAL A 1 477 ? -26.127 -4.985 3.656 1.00 50.94 477 VAL A CA 1
ATOM 3633 C C . VAL A 1 477 ? -26.963 -5.308 4.890 1.00 50.94 477 VAL A C 1
ATOM 3635 O O . VAL A 1 477 ? -26.802 -4.697 5.943 1.00 50.94 477 VAL A O 1
ATOM 3638 N N . GLY A 1 478 ? -27.962 -6.177 4.717 1.00 60.06 478 GLY A N 1
ATOM 3639 C CA . GLY A 1 478 ? -29.077 -6.243 5.666 1.00 60.06 478 GLY A CA 1
ATOM 3640 C C . GLY A 1 478 ? -29.856 -4.921 5.666 1.00 60.06 478 GLY A C 1
ATOM 3641 O O . GLY A 1 478 ? -30.322 -4.489 4.611 1.00 60.06 478 GLY A O 1
ATOM 3642 N N . ASP A 1 479 ? -29.952 -4.265 6.825 1.00 58.00 479 ASP A N 1
ATOM 3643 C CA . ASP A 1 479 ? -30.577 -2.940 6.977 1.00 58.00 479 ASP A CA 1
ATOM 3644 C C . ASP A 1 479 ? -29.591 -1.762 6.843 1.00 58.00 479 ASP A C 1
ATOM 3646 O O . ASP A 1 479 ? -30.024 -0.615 6.708 1.00 58.00 479 ASP A O 1
ATOM 3650 N N . VAL A 1 480 ? -28.278 -2.029 6.810 1.00 60.44 480 VAL A N 1
ATOM 3651 C CA . VAL A 1 480 ? -27.217 -1.007 6.769 1.00 60.44 480 VAL A CA 1
ATOM 3652 C C . VAL A 1 480 ? -26.936 -0.570 5.321 1.00 60.44 480 VAL A C 1
ATOM 3654 O O . VAL A 1 480 ? -26.704 -1.426 4.465 1.00 60.44 480 VAL A O 1
ATOM 3657 N N . PRO A 1 481 ? -26.916 0.735 4.992 1.00 64.69 481 PRO A N 1
ATOM 3658 C CA . PRO A 1 481 ? -26.480 1.215 3.681 1.00 64.69 481 PRO A CA 1
ATOM 3659 C C . PRO A 1 481 ? -25.027 0.833 3.352 1.00 64.69 481 PRO A C 1
ATOM 3661 O O . PRO A 1 481 ? -24.122 0.965 4.179 1.00 64.69 481 PRO A O 1
ATOM 3664 N N . LEU A 1 482 ? -24.775 0.418 2.107 1.00 68.50 482 LEU A N 1
ATOM 3665 C CA . LEU A 1 482 ? -23.415 0.196 1.603 1.00 68.50 482 LEU A CA 1
ATOM 3666 C C . LEU A 1 482 ? -22.628 1.512 1.528 1.00 68.50 482 LEU A C 1
ATOM 3668 O O . LEU A 1 482 ? -21.424 1.536 1.779 1.00 68.50 482 LEU A O 1
ATOM 3672 N N . THR A 1 483 ? -23.298 2.610 1.179 1.00 69.75 483 THR A N 1
ATOM 3673 C CA . THR A 1 483 ? -22.669 3.922 1.017 1.00 69.75 483 THR A CA 1
ATOM 3674 C C . THR A 1 483 ? -23.603 5.037 1.463 1.00 69.75 483 THR A C 1
ATOM 3676 O O . THR A 1 483 ? -24.773 5.035 1.081 1.00 69.75 483 THR A O 1
ATOM 3679 N N . THR A 1 484 ? -23.061 6.003 2.205 1.00 65.69 484 THR A N 1
ATOM 3680 C CA . THR A 1 484 ? -23.734 7.263 2.549 1.00 65.69 484 THR A CA 1
ATOM 3681 C C . THR A 1 484 ? -22.865 8.447 2.135 1.00 65.69 484 THR A C 1
ATOM 3683 O O . THR A 1 484 ? -21.656 8.457 2.372 1.00 65.69 484 THR A O 1
ATOM 3686 N N . ILE A 1 485 ? -23.491 9.459 1.534 1.00 62.88 485 ILE A N 1
ATOM 3687 C CA . ILE A 1 485 ? -22.869 10.750 1.225 1.00 62.88 485 ILE A CA 1
ATOM 3688 C C . ILE A 1 485 ? -23.492 11.802 2.140 1.00 62.88 485 ILE A C 1
ATOM 3690 O O . ILE A 1 485 ? -24.715 11.923 2.207 1.00 62.88 485 ILE A O 1
ATOM 3694 N N . TYR A 1 486 ? -22.645 12.544 2.846 1.00 56.03 486 TYR A N 1
ATOM 3695 C CA . TYR A 1 486 ? -23.044 13.613 3.752 1.00 56.03 486 TYR A CA 1
ATOM 3696 C C . TYR A 1 486 ? -22.871 14.977 3.076 1.00 56.03 486 TYR A C 1
ATOM 3698 O O . TYR A 1 486 ? -21.868 15.232 2.411 1.00 56.03 486 TYR A O 1
ATOM 3706 N N . TRP A 1 487 ? -23.830 15.873 3.298 1.00 52.59 487 TRP A N 1
ATOM 3707 C CA . TRP A 1 487 ? -23.739 17.304 2.979 1.00 52.59 487 TRP A CA 1
ATOM 3708 C C . TRP A 1 487 ? -24.178 18.134 4.194 1.00 52.59 487 TRP A C 1
ATOM 3710 O O . TRP A 1 487 ? -24.843 17.623 5.099 1.00 52.59 487 TRP A O 1
ATOM 3720 N N . TYR A 1 488 ? -23.796 19.408 4.212 1.00 47.91 488 TYR A N 1
ATOM 3721 C CA . TYR A 1 488 ? -24.208 20.363 5.241 1.00 47.91 488 TYR A CA 1
ATOM 3722 C C . TYR A 1 488 ? -25.275 21.285 4.648 1.00 47.91 488 TYR A C 1
ATOM 3724 O O . TYR A 1 488 ? -25.057 21.853 3.580 1.00 47.91 488 TYR A O 1
ATOM 3732 N N . SER A 1 489 ? -26.416 21.432 5.326 1.00 40.69 489 SER A N 1
ATOM 3733 C CA . SER A 1 489 ? -27.420 22.447 4.984 1.00 40.69 489 SER A CA 1
ATOM 3734 C C . SER A 1 489 ? -27.340 23.634 5.944 1.00 40.69 489 SER A C 1
ATOM 3736 O O . SER A 1 489 ? -27.321 23.430 7.155 1.00 40.69 489 SER A O 1
ATOM 3738 N N . ASP A 1 490 ? -27.372 24.850 5.396 1.00 42.47 490 ASP A N 1
ATOM 3739 C CA . ASP A 1 490 ? -27.163 26.150 6.064 1.00 42.47 490 ASP A CA 1
ATOM 3740 C C . ASP A 1 490 ? -28.225 26.564 7.117 1.00 42.47 490 ASP A C 1
ATOM 3742 O O . ASP A 1 490 ? -28.274 27.719 7.545 1.00 42.47 490 ASP A O 1
ATOM 3746 N N . GLU A 1 491 ? -29.106 25.671 7.567 1.00 40.84 491 GLU A N 1
ATOM 3747 C CA . GLU A 1 491 ? -30.194 26.028 8.486 1.00 40.84 491 GLU A CA 1
ATOM 3748 C C . GLU A 1 491 ? -29.805 25.846 9.964 1.00 40.84 491 GLU A C 1
ATOM 3750 O O . GLU A 1 491 ? -30.326 24.951 10.619 1.00 40.84 491 GLU A O 1
ATOM 3755 N N . TRP A 1 492 ? -28.900 26.685 10.497 1.00 35.53 492 TRP A N 1
ATOM 3756 C CA . TRP A 1 492 ? -29.124 27.460 11.740 1.00 35.53 492 TRP A CA 1
ATOM 3757 C C . TRP A 1 492 ? -27.887 28.272 12.169 1.00 35.53 492 TRP A C 1
ATOM 3759 O O . TRP A 1 492 ? -26.826 27.738 12.479 1.00 35.53 492 TRP A O 1
ATOM 3769 N N . TYR A 1 493 ? -28.082 29.583 12.307 1.00 38.56 493 TYR A N 1
ATOM 3770 C CA . TYR A 1 493 ? -27.201 30.494 13.035 1.00 38.56 493 TYR A CA 1
ATOM 3771 C C . TYR A 1 493 ? -27.169 30.167 14.539 1.00 38.56 493 TYR A C 1
ATOM 3773 O O . TYR A 1 493 ? -28.170 30.351 15.227 1.00 38.56 493 TYR A O 1
ATOM 3781 N N . GLY A 1 494 ? -25.997 29.795 15.056 1.00 40.09 494 GLY A N 1
ATOM 3782 C CA . GLY A 1 494 ? -25.615 29.998 16.455 1.00 40.09 494 GLY A CA 1
ATOM 3783 C C . GLY A 1 494 ? -26.417 29.231 17.510 1.00 40.09 494 GLY A C 1
ATOM 3784 O O . GLY A 1 494 ? -27.247 29.816 18.196 1.00 40.09 494 GLY A O 1
ATOM 3785 N N . ALA A 1 495 ? -26.095 27.956 17.704 1.00 31.91 495 ALA A N 1
ATOM 3786 C CA . ALA A 1 495 ? -26.023 27.283 19.005 1.00 31.91 495 ALA A CA 1
ATOM 3787 C C . ALA A 1 495 ? -25.540 25.846 18.776 1.00 31.91 495 ALA A C 1
ATOM 3789 O O . ALA A 1 495 ? -25.878 25.233 17.769 1.00 31.91 495 ALA A O 1
ATOM 3790 N N . ASP A 1 496 ? -24.753 25.333 19.715 1.00 37.84 496 ASP A N 1
ATOM 3791 C CA . ASP A 1 496 ? -24.210 23.978 19.755 1.00 37.84 496 ASP A CA 1
ATOM 3792 C C . ASP A 1 496 ? -25.146 22.901 19.158 1.00 37.84 496 ASP A C 1
ATOM 3794 O O . ASP A 1 496 ? -26.225 22.654 19.707 1.00 37.84 496 ASP A O 1
ATOM 3798 N N . LYS A 1 497 ? -24.648 22.219 18.106 1.00 33.91 497 LYS A N 1
ATOM 3799 C CA . LYS A 1 497 ? -25.030 20.910 17.507 1.00 33.91 497 LYS A CA 1
ATOM 3800 C C . LYS A 1 497 ? -25.492 20.967 16.032 1.00 33.91 497 LYS A C 1
ATOM 3802 O O . LYS A 1 497 ? -26.576 21.486 15.758 1.00 33.91 497 LYS A O 1
ATOM 3807 N N . PRO A 1 498 ? -24.780 20.301 15.093 1.00 34.03 498 PRO A N 1
ATOM 3808 C CA . PRO A 1 498 ? -25.290 20.066 13.744 1.00 34.03 498 PRO A CA 1
ATOM 3809 C C . PRO A 1 498 ? -26.436 19.048 13.826 1.00 34.03 498 PRO A C 1
ATOM 3811 O O . PRO A 1 498 ? -26.227 17.870 14.106 1.00 34.03 498 PRO A O 1
ATOM 3814 N N . THR A 1 499 ? -27.674 19.513 13.666 1.00 34.00 499 THR A N 1
ATOM 3815 C CA . THR A 1 499 ? -28.885 18.686 13.844 1.00 34.00 499 THR A CA 1
ATOM 3816 C C . THR A 1 499 ? -29.532 18.230 12.536 1.00 34.00 499 THR A C 1
ATOM 3818 O O . THR A 1 499 ? -30.516 17.500 12.587 1.00 34.00 499 THR A O 1
ATOM 3821 N N . TYR A 1 500 ? -28.968 18.568 11.371 1.00 33.84 500 TYR A N 1
ATOM 3822 C CA . TYR A 1 500 ? -29.547 18.189 10.078 1.00 33.84 500 TYR A CA 1
ATOM 3823 C C . TYR A 1 500 ? -28.489 17.704 9.082 1.00 33.84 500 TYR A C 1
ATOM 3825 O O . TYR A 1 500 ? -28.013 18.450 8.229 1.00 33.84 500 TYR A O 1
ATOM 3833 N N . TYR A 1 501 ? -28.163 16.412 9.156 1.00 35.47 501 TYR A N 1
ATOM 3834 C CA . TYR A 1 501 ? -27.620 15.686 8.012 1.00 35.47 501 TYR A CA 1
ATOM 3835 C C . TYR A 1 501 ? -28.767 15.415 7.046 1.00 35.47 501 TYR A C 1
ATOM 3837 O O . TYR A 1 501 ? -29.542 14.477 7.221 1.00 35.47 501 TYR A O 1
ATOM 3845 N N . ASN A 1 502 ? -28.926 16.275 6.047 1.00 36.47 502 ASN A N 1
ATOM 3846 C CA . ASN A 1 502 ? -29.861 15.992 4.970 1.00 36.47 502 ASN A CA 1
ATOM 3847 C C . ASN A 1 502 ? -29.269 14.858 4.094 1.00 36.47 502 ASN A C 1
ATOM 3849 O O . ASN A 1 502 ? -28.053 14.722 3.972 1.00 36.47 502 ASN A O 1
ATOM 3853 N N . PHE A 1 503 ? -30.111 14.033 3.481 1.00 39.16 503 PHE A N 1
ATOM 3854 C CA . PHE A 1 503 ? -29.665 12.884 2.688 1.00 39.16 503 PHE A CA 1
ATOM 3855 C C . PHE A 1 503 ? -29.745 13.208 1.207 1.00 39.16 503 PHE A C 1
ATOM 3857 O O . PHE A 1 503 ? -30.814 13.565 0.714 1.00 39.16 503 PHE A O 1
ATOM 3864 N N . VAL A 1 504 ? -28.651 13.002 0.483 1.00 37.44 504 VAL A N 1
ATOM 3865 C CA . VAL A 1 504 ? -28.719 12.887 -0.971 1.00 37.44 504 VAL A CA 1
ATOM 3866 C C . VAL A 1 504 ? -28.673 11.400 -1.284 1.00 37.44 504 VAL A C 1
ATOM 3868 O O . VAL A 1 504 ? -27.630 10.766 -1.150 1.00 37.44 504 VAL A O 1
ATOM 3871 N N . TYR A 1 505 ? -29.818 10.829 -1.666 1.00 32.44 505 TYR A N 1
ATOM 3872 C CA . TYR A 1 505 ? -29.814 9.579 -2.424 1.00 32.44 505 TYR A CA 1
ATOM 3873 C C . TYR A 1 505 ? -29.105 9.888 -3.734 1.00 32.44 505 TYR A C 1
ATOM 3875 O O . TYR A 1 505 ? -29.615 10.722 -4.490 1.00 32.44 505 TYR A O 1
ATOM 3883 N N . PRO A 1 506 ? -27.938 9.306 -4.021 1.00 34.88 506 PRO A N 1
ATOM 3884 C CA . PRO A 1 506 ? -27.233 9.758 -5.199 1.00 34.88 506 PRO A CA 1
ATOM 3885 C C . PRO A 1 506 ? -27.935 9.171 -6.418 1.00 34.88 506 PRO A C 1
ATOM 3887 O O . PRO A 1 506 ? -28.219 7.971 -6.495 1.00 34.88 506 PRO A O 1
ATOM 3890 N N . TYR A 1 507 ? -28.267 10.063 -7.341 1.00 30.17 507 TYR A N 1
ATOM 3891 C CA . TYR A 1 507 ? -28.805 9.723 -8.645 1.00 30.17 507 TYR A CA 1
ATOM 3892 C C . TYR A 1 507 ? -27.797 8.856 -9.399 1.00 30.17 507 TYR A C 1
ATOM 3894 O O . TYR A 1 507 ? -26.600 9.129 -9.385 1.00 30.17 507 TYR A O 1
ATOM 3902 N N . GLY A 1 508 ? -28.280 7.810 -10.062 1.00 30.61 508 GLY A N 1
ATOM 3903 C CA . GLY A 1 508 ? -27.453 6.984 -10.928 1.00 30.61 508 GLY A CA 1
ATOM 3904 C C . GLY A 1 508 ? -28.208 6.594 -12.188 1.00 30.61 508 GLY A C 1
ATOM 3905 O O . GLY A 1 508 ? -29.168 5.830 -12.112 1.00 30.61 508 GLY A O 1
ATOM 3906 N N . GLN A 1 509 ? -27.725 7.065 -13.336 1.00 27.45 509 GLN A N 1
ATOM 3907 C CA . GLN A 1 509 ? -27.763 6.299 -14.575 1.00 27.45 509 GLN A CA 1
ATOM 3908 C C . GLN A 1 509 ? -26.392 6.397 -15.259 1.00 27.45 509 GLN A C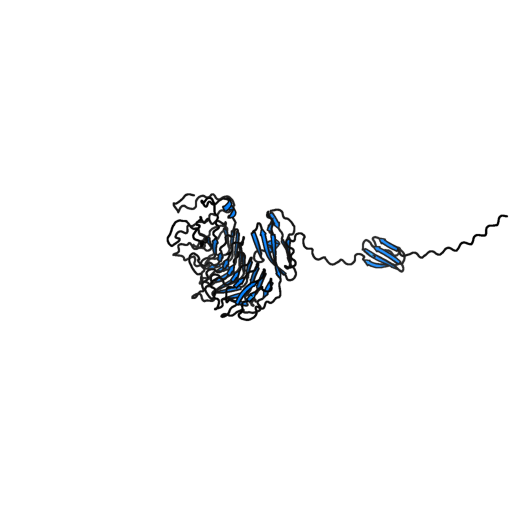 1
ATOM 3910 O O . GLN A 1 509 ? -25.764 7.451 -15.284 1.00 27.45 509 GLN A O 1
ATOM 3915 N N . VAL A 1 510 ? -25.925 5.255 -15.763 1.00 40.34 510 VAL A N 1
ATOM 3916 C CA . VAL A 1 510 ? -24.654 5.063 -16.466 1.00 40.34 510 VAL A CA 1
ATOM 3917 C C . VAL A 1 510 ? -24.952 4.983 -17.954 1.00 40.34 510 VAL A C 1
ATOM 3919 O O . VAL A 1 510 ? -25.335 3.918 -18.427 1.00 40.34 510 VAL A O 1
ATOM 3922 N N . ASP A 1 511 ? -24.786 6.080 -18.688 1.00 29.52 511 ASP A N 1
ATOM 3923 C CA . ASP A 1 511 ? -24.560 6.037 -20.146 1.00 29.52 511 ASP A CA 1
ATOM 3924 C C . ASP A 1 511 ? -24.004 7.334 -20.770 1.00 29.52 511 ASP A C 1
ATOM 3926 O O . ASP A 1 511 ? -23.779 7.373 -21.980 1.00 29.52 511 ASP A O 1
ATOM 3930 N N . GLY A 1 512 ? -23.706 8.380 -19.992 1.00 32.88 512 GLY A N 1
ATOM 3931 C CA . GLY A 1 512 ? -23.197 9.631 -20.563 1.00 32.88 512 GLY A CA 1
ATOM 3932 C C . GLY A 1 512 ? -24.240 10.407 -21.374 1.00 32.88 512 GLY A C 1
ATOM 3933 O O . GLY A 1 512 ? -23.865 11.288 -22.148 1.00 32.88 512 GLY A O 1
ATOM 3934 N N . THR A 1 513 ? -25.531 10.109 -21.205 1.00 27.67 513 THR A N 1
ATOM 3935 C CA . THR A 1 513 ? -26.607 11.033 -21.566 1.00 27.67 513 THR A CA 1
ATOM 3936 C C . THR A 1 513 ? -27.065 11.786 -20.320 1.00 27.67 513 THR A C 1
ATOM 3938 O O . THR A 1 513 ? -27.201 11.194 -19.251 1.00 27.67 513 THR A O 1
ATOM 3941 N N . ASP A 1 514 ? -27.213 13.110 -20.443 1.00 31.11 514 ASP A N 1
ATOM 3942 C CA . ASP A 1 514 ? -27.640 13.997 -19.357 1.00 31.11 514 ASP A CA 1
ATOM 3943 C C . ASP A 1 514 ? -28.889 13.435 -18.666 1.00 31.11 514 ASP A C 1
ATOM 3945 O O . ASP A 1 514 ? -29.964 13.349 -19.266 1.00 31.11 514 ASP A O 1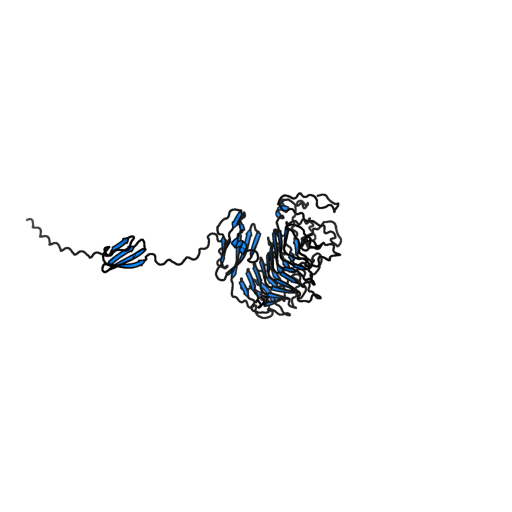
ATOM 3949 N N . ALA A 1 515 ? -28.758 13.070 -17.390 1.00 32.41 515 ALA A N 1
ATOM 3950 C CA . ALA A 1 515 ? -29.916 12.859 -16.543 1.00 32.41 515 ALA A CA 1
ATOM 3951 C C . ALA A 1 515 ? -30.483 14.236 -16.177 1.00 32.41 515 ALA A C 1
ATOM 3953 O O . ALA A 1 515 ? -29.844 15.036 -15.494 1.00 32.41 515 ALA A O 1
ATOM 3954 N N . ASP A 1 516 ? -31.687 14.499 -16.673 1.00 30.69 516 ASP A N 1
ATOM 3955 C CA . ASP A 1 516 ? -32.475 15.696 -16.404 1.00 30.69 516 ASP A CA 1
ATOM 3956 C C . ASP A 1 516 ? -32.628 15.912 -14.882 1.00 30.69 516 ASP A C 1
ATOM 3958 O O . ASP A 1 516 ? -33.027 15.004 -14.148 1.00 30.69 516 ASP A O 1
ATOM 3962 N N . LEU A 1 517 ? -32.316 17.126 -14.421 1.00 34.38 517 LEU A N 1
ATOM 3963 C CA . LEU A 1 517 ? -32.209 17.598 -13.027 1.00 34.38 517 LEU A CA 1
ATOM 3964 C C . LEU A 1 517 ? -33.536 17.604 -12.230 1.00 34.38 517 LEU A C 1
ATOM 3966 O O . LEU A 1 517 ? -33.736 18.433 -11.343 1.00 34.38 517 LEU A O 1
ATOM 3970 N N . THR A 1 518 ? -34.486 16.715 -12.517 1.00 27.27 518 THR A N 1
ATOM 3971 C CA . THR A 1 518 ? -35.839 16.812 -11.957 1.00 27.27 518 THR A CA 1
ATOM 3972 C C . THR A 1 518 ? -36.142 15.740 -10.895 1.00 27.27 518 THR A C 1
ATOM 3974 O O . THR A 1 518 ? -36.187 14.540 -11.157 1.00 27.27 518 THR A O 1
ATOM 3977 N N . ASN A 1 519 ? -36.428 16.236 -9.681 1.00 29.41 519 ASN A N 1
ATOM 3978 C CA . ASN A 1 519 ? -37.110 15.599 -8.540 1.00 29.41 519 ASN A CA 1
ATOM 3979 C C . ASN A 1 519 ? -36.338 14.666 -7.588 1.00 29.41 519 ASN A C 1
ATOM 3981 O O . ASN A 1 519 ? -36.697 13.499 -7.415 1.00 29.41 519 ASN A O 1
ATOM 3985 N N . ALA A 1 520 ? -35.420 15.242 -6.801 1.00 29.83 520 ALA A N 1
ATOM 3986 C CA . ALA A 1 520 ? -35.183 14.735 -5.450 1.00 29.83 520 ALA A CA 1
ATOM 3987 C C . ALA A 1 520 ? -36.498 14.804 -4.644 1.00 29.83 520 ALA A C 1
ATOM 3989 O O . ALA A 1 520 ? -37.218 15.803 -4.671 1.00 29.83 520 ALA A O 1
ATOM 3990 N N . SER A 1 521 ? -36.836 13.708 -3.968 1.00 30.53 521 SER A N 1
ATOM 3991 C CA . SER A 1 521 ? -38.098 13.510 -3.256 1.00 30.53 521 SER A CA 1
ATOM 3992 C C . SER A 1 521 ? -38.420 14.638 -2.270 1.00 30.53 521 SER A C 1
ATOM 3994 O O . SER A 1 521 ? -37.635 14.965 -1.382 1.00 30.53 521 SER A O 1
ATOM 3996 N N . SER A 1 522 ? -39.634 15.161 -2.406 1.00 30.19 522 SER A N 1
ATOM 3997 C CA . SER A 1 522 ? -40.275 16.205 -1.613 1.00 30.19 522 SER A CA 1
ATOM 3998 C C . SER A 1 522 ? -40.477 15.827 -0.139 1.00 30.19 522 SER A C 1
ATOM 4000 O O . SER A 1 522 ? -41.571 15.407 0.242 1.00 30.19 522 SER A O 1
ATOM 4002 N N . ASN A 1 523 ? -39.466 16.014 0.711 1.00 30.06 523 ASN A N 1
ATOM 4003 C CA . ASN A 1 523 ? -39.709 16.068 2.159 1.00 30.06 523 ASN A CA 1
ATOM 4004 C C . ASN A 1 523 ? -39.079 17.261 2.890 1.00 30.06 523 ASN A C 1
ATOM 4006 O O . ASN A 1 523 ? -39.201 17.352 4.107 1.00 30.06 523 ASN A O 1
ATOM 4010 N N . SER A 1 524 ? -38.514 18.228 2.166 1.00 31.42 524 SER A N 1
ATOM 4011 C CA . SER A 1 524 ? -38.320 19.583 2.679 1.00 31.42 524 SER A CA 1
ATOM 4012 C C . SER A 1 524 ? -39.198 20.536 1.872 1.00 31.42 524 SER A C 1
ATOM 4014 O O . SER A 1 524 ? -39.039 20.747 0.673 1.00 31.42 524 SER A O 1
ATOM 4016 N N . SER A 1 525 ? -40.210 21.090 2.526 1.00 29.05 525 SER A N 1
ATOM 4017 C CA . SER A 1 525 ? -41.145 22.060 1.955 1.00 29.05 525 SER A CA 1
ATOM 4018 C C . SER A 1 525 ? -40.536 23.461 1.814 1.00 29.05 525 SER A C 1
ATOM 4020 O O . SER A 1 525 ? -41.225 24.443 2.072 1.00 29.05 525 SER A O 1
ATOM 4022 N N . TYR A 1 526 ? -39.267 23.581 1.417 1.00 28.31 526 TYR A N 1
ATOM 4023 C CA . TYR A 1 526 ? -38.631 24.878 1.211 1.00 28.31 526 TYR A CA 1
ATOM 4024 C C . TYR A 1 526 ? -37.659 24.852 0.020 1.00 28.31 526 TYR A C 1
ATOM 4026 O O . TYR A 1 526 ? -36.650 24.160 0.029 1.00 28.31 526 TYR A O 1
ATOM 4034 N N . TYR A 1 527 ? -38.021 25.667 -0.976 1.00 24.25 527 TYR A N 1
ATOM 4035 C CA . TYR A 1 527 ? -37.349 26.004 -2.237 1.00 24.25 527 TYR A CA 1
ATOM 4036 C C . TYR A 1 527 ? -37.414 24.990 -3.402 1.00 24.25 527 TYR A C 1
ATOM 4038 O O . TYR A 1 527 ? -36.711 23.984 -3.399 1.00 24.25 527 TYR A O 1
ATOM 4046 N N . PRO A 1 528 ? -38.211 25.285 -4.453 1.00 24.19 528 PRO A N 1
ATOM 4047 C CA . PRO A 1 528 ? -38.037 24.666 -5.763 1.00 24.19 528 PRO A CA 1
ATOM 4048 C C . PRO A 1 528 ? -36.770 25.232 -6.431 1.00 24.19 528 PRO A C 1
ATOM 4050 O O . PRO A 1 528 ? -36.555 26.448 -6.405 1.00 24.19 528 PRO A O 1
ATOM 4053 N N . PHE A 1 529 ? -35.943 24.333 -6.969 1.00 28.20 529 PHE A N 1
ATOM 4054 C CA . PHE A 1 529 ? -34.728 24.618 -7.741 1.00 28.20 529 PHE A CA 1
ATOM 4055 C C . PHE A 1 529 ? -35.022 25.300 -9.080 1.00 28.20 529 PHE A C 1
ATOM 4057 O O . PHE A 1 529 ? -36.067 24.972 -9.693 1.00 28.20 529 PHE A O 1
#

Sequence (529 aa):
EDGQDGFDGKDGNTGKDGKDGSSFLSGTVDPTADLGSDGDMYLNTETNDVFKKADGEWTKLGNIKGDKGDKGEDAIPTYANTFLPSLGGYLYSDKGSYEAGEKIQLKAKVEAGYALESVEVGYNGNTYIYDKATGLDGLLTDGLSAKEGGFVFKPIFTQEKANAYTIADAAALATVGEEGDGTYSLTAATYGTQTNGVTLTSKGNFVKLVGKVGEDNTPATTLYLSGKSSFNANYFSLENVNVVLADDYADSTSILEFNNTFAEFKNSTITIGKTVNAALNFKTGNFAIDGVKIESGKDTSDATFLTTAVLFGETADTALARISVTNLTVNNVKFTTYGDYKGSVFKSFYDAPYFSFTIKNSTFGTSETKIGEVWSHFRKQDHISNNDGLGRFTEENYKKMMKTALLEIEGTTFYSALENHEDDTYNPALISFRPMENDSDDDYVRRDVFADILISVKTSTFNGTAITSNNVHYGKVGDVPLTTIYWYSDEWYGADKPTYYNFVYPYGQVDGTDADLTNASSNSSYYPF